Protein AF-0000000080283322 (afdb_homodimer)

pLDDT: mean 74.07, std 16.89, range [21.19, 95.5]

Radius of gyration: 26.47 Å; Cα contacts (8 Å, |Δi|>4): 533; chains: 2; bounding box: 83×106×60 Å

Sequence (438 aa):
MKSFSSRPAGYTIGELSAIVGMSPRNIRAHQTRGLLPPPVRHGRSAYYGPVHLRRLERITTLQEQGFNLASIAAMLGTATADPGTARTSAALAEIARVQPPVFCALERHGLLGRDDSGAAAIARPPVAQAVAELAGAGIPPVDVLRFLGQLMDRMAPVADAVVGAAAERLTVADSPSGGASPDLGSSLADFLVSAFRTAVENAVELTFPGRGPGKRRSRMKSFSSRPAGYTIGELSAIVGMSPRNIRAHQTRGLLPPPVRHGRSAYYGPVHLRRLERITTLQEQGFNLASIAAMLGTATADPGTARTSAALAEIARVQPPVFCALERHGLLGRDDSGAAAIARPPVAQAVAELAGAGIPPVDVLRFLGQLMDRMAPVADAVVGAAAERLTVADSPSGGASPDLGSSLADFLVSAFRTAVENAVELTFPGRGPGKRRSR

Solvent-accessible surface area (backbone atoms only — not comparable to full-atom values): 23736 Å² total; per-residue (Å²): 129,80,76,74,74,74,70,71,90,54,30,42,58,68,56,45,18,66,71,72,71,43,53,56,66,55,54,50,48,34,34,74,70,26,51,32,46,83,57,51,69,57,88,94,44,55,30,31,42,53,23,51,53,48,45,50,48,50,52,49,53,41,42,71,72,64,46,50,71,69,55,44,37,68,73,69,36,64,35,50,71,43,69,40,55,53,48,44,31,52,25,45,54,47,33,55,72,77,35,50,70,43,42,50,42,33,47,75,68,60,37,54,33,62,40,37,66,63,44,60,26,61,53,41,62,63,44,42,50,22,48,26,48,38,33,72,72,69,42,58,43,52,59,51,51,51,46,49,26,54,48,46,66,58,36,35,61,53,25,41,51,52,51,51,53,47,47,58,60,49,57,67,64,55,65,88,78,83,72,79,52,75,60,49,54,55,32,48,42,47,34,56,41,33,52,45,40,49,31,29,49,55,35,36,48,69,74,49,61,57,81,58,86,74,76,78,72,81,123,129,81,75,74,75,75,70,70,91,53,30,43,58,70,54,45,18,66,72,73,70,43,54,57,66,55,54,50,48,34,33,76,71,27,51,31,49,83,58,51,67,58,87,94,42,55,30,30,42,55,22,53,50,46,45,52,47,50,51,48,52,41,42,72,71,64,48,50,71,69,55,45,38,68,71,69,36,64,35,50,71,42,70,42,55,53,50,44,31,53,25,46,52,46,32,54,72,77,35,50,69,43,43,49,42,32,47,75,68,60,37,54,33,61,41,39,63,64,43,60,25,61,53,42,63,64,44,43,51,22,49,26,46,39,32,72,71,68,42,58,41,52,60,51,52,49,48,47,24,55,47,46,66,59,36,35,61,53,26,42,51,51,50,51,54,47,46,57,60,50,55,66,63,53,66,88,80,84,72,78,52,76,61,48,52,55,32,49,41,47,33,55,42,32,51,44,41,48,29,28,50,55,37,37,48,70,74,49,61,57,82,58,85,74,75,77,70,82,123

Organism: Amycolatopsis orientalis (NCBI:txid31958)

Structure (mmCIF, N/CA/C/O backbone):
data_AF-0000000080283322-model_v1
#
loop_
_entity.id
_entity.type
_entity.pdbx_description
1 polymer 'MerR family transcriptional regulator'
#
loop_
_atom_site.group_PDB
_atom_site.id
_atom_site.type_symbol
_atom_site.label_atom_id
_atom_site.label_alt_id
_atom_site.label_comp_id
_atom_site.label_asym_id
_atom_site.label_entity_id
_atom_site.label_seq_id
_atom_site.pdbx_PDB_ins_code
_atom_site.Cartn_x
_atom_site.Cartn_y
_atom_site.Cartn_z
_atom_site.occupancy
_atom_site.B_iso_or_equiv
_atom_site.auth_seq_id
_atom_site.auth_comp_id
_atom_site.auth_asym_id
_atom_site.auth_atom_id
_atom_site.pdbx_PDB_model_num
ATOM 1 N N . MET A 1 1 ? -6.457 47.219 37.938 1 32.28 1 MET A N 1
ATOM 2 C CA . MET A 1 1 ? -6.203 46.594 36.656 1 32.28 1 MET A CA 1
ATOM 3 C C . MET A 1 1 ? -6.32 45.094 36.75 1 32.28 1 MET A C 1
ATOM 5 O O . MET A 1 1 ? -5.562 44.438 37.469 1 32.28 1 MET A O 1
ATOM 9 N N . LYS A 1 2 ? -7.473 44.594 36.812 1 38.34 2 LYS A N 1
ATOM 10 C CA . LYS A 1 2 ? -7.742 43.188 36.969 1 38.34 2 LYS A CA 1
ATOM 11 C C . LYS A 1 2 ? -6.988 42.375 35.938 1 38.34 2 LYS A C 1
ATOM 13 O O . LYS A 1 2 ? -7.047 42.656 34.75 1 38.34 2 LYS A O 1
ATOM 18 N N . SER A 1 3 ? -5.793 41.906 36.25 1 37.19 3 SER A N 1
ATOM 19 C CA . SER A 1 3 ? -5.02 41.031 35.375 1 37.19 3 SER A CA 1
ATOM 20 C C . SER A 1 3 ? -5.902 39.969 34.75 1 37.19 3 SER A C 1
ATOM 22 O O . SER A 1 3 ? -6.492 39.156 35.469 1 37.19 3 SER A O 1
ATOM 24 N N . PHE A 1 4 ? -6.816 40.312 33.812 1 38.16 4 PHE A N 1
ATOM 25 C CA . PHE A 1 4 ? -7.527 39.312 33.031 1 38.16 4 PHE A CA 1
ATOM 26 C C . PHE A 1 4 ? -6.621 38.125 32.75 1 38.16 4 PHE A C 1
ATOM 28 O O . PHE A 1 4 ? -5.695 38.219 31.938 1 38.16 4 PHE A O 1
ATOM 35 N N . SER A 1 5 ? -6.105 37.375 33.719 1 41.97 5 SER A N 1
ATOM 36 C CA . SER A 1 5 ? -5.332 36.156 33.469 1 41.97 5 SER A CA 1
ATOM 37 C C . SER A 1 5 ? -5.859 35.406 32.281 1 41.97 5 SER A C 1
ATOM 39 O O . SER A 1 5 ? -7.031 35 32.25 1 41.97 5 SER A O 1
ATOM 41 N N . SER A 1 6 ? -5.676 35.75 31.031 1 47.97 6 SER A N 1
ATOM 42 C CA . SER A 1 6 ? -6.043 35.188 29.734 1 47.97 6 SER A CA 1
ATOM 43 C C . SER A 1 6 ? -5.926 33.656 29.75 1 47.97 6 SER A C 1
ATOM 45 O O . SER A 1 6 ? -4.824 33.125 29.844 1 47.97 6 SER A O 1
ATOM 47 N N . ARG A 1 7 ? -6.758 32.969 30.375 1 52.88 7 ARG A N 1
ATOM 48 C CA . ARG A 1 7 ? -6.855 31.5 30.297 1 52.88 7 ARG A CA 1
ATOM 49 C C . ARG A 1 7 ? -6.547 31 28.891 1 52.88 7 ARG A C 1
ATOM 51 O O . ARG A 1 7 ? -7.125 31.484 27.906 1 52.88 7 ARG A O 1
ATOM 58 N N . PRO A 1 8 ? -5.391 30.422 28.812 1 56.25 8 PRO A N 1
ATOM 59 C CA . PRO A 1 8 ? -5.105 29.906 27.469 1 56.25 8 PRO A CA 1
ATOM 60 C C . PRO A 1 8 ? -6.266 29.109 26.891 1 56.25 8 PRO A C 1
ATOM 62 O O . PRO A 1 8 ? -7.113 28.594 27.641 1 56.25 8 PRO A O 1
ATOM 65 N N . ALA A 1 9 ? -6.535 29.203 25.672 1 63.22 9 ALA A N 1
ATOM 66 C CA . ALA A 1 9 ? -7.547 28.453 24.922 1 63.22 9 ALA A CA 1
ATOM 67 C C . ALA A 1 9 ? -7.348 26.953 25.062 1 63.22 9 ALA A C 1
ATOM 69 O O . ALA A 1 9 ? -6.223 26.453 24.984 1 63.22 9 ALA A O 1
ATOM 70 N N . GLY A 1 10 ? -8.289 26.266 25.922 1 73.5 10 GLY A N 1
ATOM 71 C CA . GLY A 1 10 ? -8.281 24.812 26.141 1 73.5 10 GLY A CA 1
ATOM 72 C C . GLY A 1 10 ? -9.148 24.375 27.297 1 73.5 10 GLY A C 1
ATOM 73 O O . GLY A 1 10 ? -9.93 25.172 27.828 1 73.5 10 GLY A O 1
ATOM 74 N N . TYR A 1 11 ? -9.188 23.078 27.562 1 82.38 11 TYR A N 1
ATOM 75 C CA . TYR A 1 11 ? -9.961 22.438 28.625 1 82.38 11 TYR A CA 1
ATOM 76 C C . TYR A 1 11 ? -9.047 21.953 29.75 1 82.38 11 TYR A C 1
ATOM 78 O O . TYR A 1 11 ? -7.957 21.438 29.5 1 82.38 11 TYR A O 1
ATOM 86 N N . THR A 1 12 ? -9.414 22.344 31.031 1 87.06 12 THR A N 1
ATOM 87 C CA . THR A 1 12 ? -8.781 21.625 32.125 1 87.06 12 THR A CA 1
ATOM 88 C C . THR A 1 12 ? -9.18 20.156 32.125 1 87.06 12 THR A C 1
ATOM 90 O O . THR A 1 12 ? -10.141 19.781 31.438 1 87.06 12 THR A O 1
ATOM 93 N N . ILE A 1 13 ? -8.43 19.359 32.875 1 89.62 13 ILE A N 1
ATOM 94 C CA . ILE A 1 13 ? -8.719 17.938 32.906 1 89.62 13 ILE A CA 1
ATOM 95 C C . ILE A 1 13 ? -10.133 17.703 33.438 1 89.62 13 ILE A C 1
ATOM 97 O O . ILE A 1 13 ? -10.82 16.781 33 1 89.62 13 ILE A O 1
ATOM 101 N N . GLY A 1 14 ? -10.562 18.484 34.438 1 89.69 14 GLY A N 1
ATOM 102 C CA . GLY A 1 14 ? -11.914 18.375 34.969 1 89.69 14 GLY A CA 1
ATOM 103 C C . GLY A 1 14 ? -12.984 18.703 33.938 1 89.69 14 GLY A C 1
ATOM 104 O O . GLY A 1 14 ? -13.992 18 33.844 1 89.69 14 GLY A O 1
ATOM 105 N N . GLU A 1 15 ? -12.781 19.766 33.219 1 88.25 15 GLU A N 1
ATOM 106 C CA . GLU A 1 15 ? -13.711 20.172 32.156 1 88.25 15 GLU A CA 1
ATOM 107 C C . GLU A 1 15 ? -13.797 19.094 31.062 1 88.25 15 GLU A C 1
ATOM 109 O O . GLU A 1 15 ? -14.891 18.766 30.609 1 88.25 15 GLU A O 1
ATOM 114 N N . LEU A 1 16 ? -12.656 18.688 30.688 1 88.38 16 LEU A N 1
ATOM 115 C CA . LEU A 1 16 ? -12.578 17.641 29.672 1 88.38 16 LEU A CA 1
ATOM 116 C C . LEU A 1 16 ? -13.32 16.391 30.109 1 88.38 16 LEU A C 1
ATOM 118 O O . LEU A 1 16 ? -14.055 15.781 29.328 1 88.38 16 LEU A O 1
ATOM 122 N N . SER A 1 17 ? -13.164 16.047 31.312 1 92.12 17 SER A N 1
ATOM 123 C CA . SER A 1 17 ? -13.844 14.906 31.906 1 92.12 17 SER A CA 1
ATOM 124 C C . SER A 1 17 ? -15.359 15.055 31.828 1 92.12 17 SER A C 1
ATOM 126 O O . SER A 1 17 ? -16.062 14.117 31.453 1 92.12 17 SER A O 1
ATOM 128 N N . ALA A 1 18 ? -15.805 16.141 32.094 1 89.56 18 ALA A N 1
ATOM 129 C CA . ALA A 1 18 ? -17.25 16.406 32.125 1 89.56 18 ALA A CA 1
ATOM 130 C C . ALA A 1 18 ? -17.828 16.344 30.719 1 89.56 18 ALA A C 1
ATOM 132 O O . ALA A 1 18 ? -18.938 15.836 30.516 1 89.56 18 ALA A O 1
ATOM 133 N N . ILE A 1 19 ? -17.047 16.797 29.812 1 85.19 19 ILE A N 1
ATOM 134 C CA . ILE A 1 19 ? -17.531 16.875 28.438 1 85.19 19 ILE A CA 1
ATOM 135 C C . ILE A 1 19 ? -17.578 15.477 27.828 1 85.19 19 ILE A C 1
ATOM 137 O O . ILE A 1 19 ? -18.562 15.109 27.188 1 85.19 19 ILE A O 1
ATOM 141 N N . VAL A 1 20 ? -16.531 14.727 28.016 1 85.69 20 VAL A N 1
ATOM 142 C CA . VAL A 1 20 ? -16.391 13.445 27.344 1 85.69 20 VAL A CA 1
ATOM 143 C C . VAL A 1 20 ? -17.094 12.352 28.141 1 85.69 20 VAL A C 1
ATOM 145 O O . VAL A 1 20 ? -17.484 11.32 27.594 1 85.69 20 VAL A O 1
ATOM 148 N N . GLY A 1 21 ? -17.281 12.555 29.391 1 87.06 21 GLY A N 1
ATOM 149 C CA . GLY A 1 21 ? -17.906 11.555 30.234 1 87.06 21 GLY A CA 1
ATOM 150 C C . GLY A 1 21 ? -16.938 10.484 30.703 1 87.06 21 GLY A C 1
ATOM 151 O O . GLY A 1 21 ? -17.312 9.32 30.859 1 87.06 21 GLY A O 1
ATOM 152 N N . MET A 1 22 ? -15.688 10.844 30.75 1 87.25 22 MET A N 1
ATOM 153 C CA . MET A 1 22 ? -14.641 9.961 31.234 1 87.25 22 MET A CA 1
ATOM 154 C C . MET A 1 22 ? -13.984 10.531 32.5 1 87.25 22 MET A C 1
ATOM 156 O O . MET A 1 22 ? -13.867 11.75 32.625 1 87.25 22 MET A O 1
ATOM 160 N N . SER A 1 23 ? -13.57 9.609 33.375 1 90.75 23 SER A N 1
ATOM 161 C CA . SER A 1 23 ? -12.891 10.086 34.562 1 90.75 23 SER A CA 1
ATOM 162 C C . SER A 1 23 ? -11.523 10.688 34.219 1 90.75 23 SER A C 1
ATOM 164 O O . SER A 1 23 ? -10.883 10.273 33.25 1 90.75 23 SER A O 1
ATOM 166 N N . PRO A 1 24 ? -11.117 11.695 35.031 1 91.69 24 PRO A N 1
ATOM 167 C CA . PRO A 1 24 ? -9.766 12.219 34.844 1 91.69 24 PRO A CA 1
ATOM 168 C C . PRO A 1 24 ? -8.703 11.117 34.844 1 91.69 24 PRO A C 1
ATOM 170 O O . PRO A 1 24 ? -7.73 11.188 34.094 1 91.69 24 PRO A O 1
ATOM 173 N N . ARG A 1 25 ? -8.914 10.195 35.688 1 90.56 25 ARG A N 1
ATOM 174 C CA . ARG A 1 25 ? -7.988 9.07 35.719 1 90.56 25 ARG A CA 1
ATOM 175 C C . ARG A 1 25 ? -7.934 8.328 34.406 1 90.56 25 ARG A C 1
ATOM 177 O O . ARG A 1 25 ? -6.855 7.973 33.938 1 90.56 25 ARG A O 1
ATOM 184 N N . ASN A 1 26 ? -9.031 8.109 33.781 1 89.62 26 ASN A N 1
ATOM 185 C CA . ASN A 1 26 ? -9.094 7.418 32.5 1 89.62 26 ASN A CA 1
ATOM 186 C C . ASN A 1 26 ? -8.445 8.234 31.391 1 89.62 26 ASN A C 1
ATOM 188 O O . ASN A 1 26 ? -7.762 7.68 30.531 1 89.62 26 ASN A O 1
ATOM 192 N N . ILE A 1 27 ? -8.672 9.523 31.453 1 89.94 27 ILE A N 1
ATOM 193 C CA . ILE A 1 27 ? -8.062 10.414 30.469 1 89.94 27 ILE A CA 1
ATOM 194 C C . ILE A 1 27 ? -6.547 10.344 30.578 1 89.94 27 ILE A C 1
ATOM 196 O O . ILE A 1 27 ? -5.848 10.242 29.578 1 89.94 27 ILE A O 1
ATOM 200 N N . ARG A 1 28 ? -6.035 10.344 31.844 1 87.19 28 ARG A N 1
ATOM 201 C CA . ARG A 1 28 ? -4.598 10.242 32.062 1 87.19 28 ARG A CA 1
ATOM 202 C C . ARG A 1 28 ? -4.066 8.883 31.641 1 87.19 28 ARG A C 1
ATOM 204 O O . ARG A 1 28 ? -2.945 8.781 31.141 1 87.19 28 ARG A O 1
ATOM 211 N N . ALA A 1 29 ? -4.895 7.934 31.797 1 86.81 29 ALA A N 1
ATOM 212 C CA . ALA A 1 29 ? -4.492 6.602 31.359 1 86.81 29 ALA A CA 1
ATOM 213 C C . ALA A 1 29 ? -4.309 6.547 29.859 1 86.81 29 ALA A C 1
ATOM 215 O O . ALA A 1 29 ? -3.379 5.906 29.359 1 86.81 29 ALA A O 1
ATOM 216 N N . HIS A 1 30 ? -5.176 7.234 29.172 1 86.19 30 HIS A N 1
ATOM 217 C CA . HIS A 1 30 ? -5.066 7.277 27.719 1 86.19 30 HIS A CA 1
ATOM 218 C C . HIS A 1 30 ? -3.809 8.023 27.281 1 86.19 30 HIS A C 1
ATOM 220 O O . HIS A 1 30 ? -3.205 7.684 26.266 1 86.19 30 HIS A O 1
ATOM 226 N N . GLN A 1 31 ? -3.471 9.008 28.094 1 80.12 31 GLN A N 1
ATOM 227 C CA . GLN A 1 31 ? -2.229 9.727 27.844 1 80.12 31 GLN A CA 1
ATOM 228 C C . GLN A 1 31 ? -1.017 8.82 28.031 1 80.12 31 GLN A C 1
ATOM 230 O O . GLN A 1 31 ? -0.112 8.805 27.188 1 80.12 31 GLN A O 1
ATOM 235 N N . THR A 1 32 ? -1.083 8.133 29.094 1 80.12 32 THR A N 1
ATOM 236 C CA . THR A 1 32 ? 0.016 7.227 29.422 1 80.12 32 THR A CA 1
ATOM 237 C C . THR A 1 32 ? 0.157 6.145 28.359 1 80.12 32 THR A C 1
ATOM 239 O O . THR A 1 32 ? 1.271 5.738 28.016 1 80.12 32 THR A O 1
ATOM 242 N N . ARG A 1 33 ? -0.909 5.832 27.766 1 74.81 33 ARG A N 1
ATOM 243 C CA . ARG A 1 33 ? -0.919 4.773 26.766 1 74.81 33 ARG A CA 1
ATOM 244 C C . ARG A 1 33 ? -0.554 5.32 25.375 1 74.81 33 ARG A C 1
ATOM 246 O O . ARG A 1 33 ? -0.461 4.566 24.406 1 74.81 33 ARG A O 1
ATOM 253 N N . GLY A 1 34 ? -0.453 6.629 25.344 1 73.88 34 GLY A N 1
ATOM 254 C CA . GLY A 1 34 ? -0.053 7.266 24.094 1 73.88 34 GLY A CA 1
ATOM 255 C C . GLY A 1 34 ? -1.216 7.531 23.156 1 73.88 34 GLY A C 1
ATOM 256 O O . GLY A 1 34 ? -1.016 7.91 22 1 73.88 34 GLY A O 1
ATOM 257 N N . LEU A 1 35 ? -2.342 7.297 23.609 1 75.5 35 LEU A N 1
ATOM 258 C CA . LEU A 1 35 ? -3.521 7.492 22.766 1 75.5 35 LEU A CA 1
ATOM 259 C C . LEU A 1 35 ? -3.945 8.953 22.75 1 75.5 35 LEU A C 1
ATOM 261 O O . LEU A 1 35 ? -4.676 9.391 21.859 1 75.5 35 LEU A O 1
ATOM 265 N N . LEU A 1 36 ? -3.512 9.672 23.844 1 77.75 36 LEU A N 1
ATOM 266 C CA . LEU A 1 36 ? -3.781 11.094 23.984 1 77.75 36 LEU A CA 1
ATOM 267 C C . LEU A 1 36 ? -2.484 11.883 24.125 1 77.75 36 LEU A C 1
ATOM 269 O O . LEU A 1 36 ? -1.64 11.539 24.969 1 77.75 36 LEU A O 1
ATOM 273 N N . PRO A 1 37 ? -2.283 12.844 23.297 1 74.31 37 PRO A N 1
ATOM 274 C CA . PRO A 1 37 ? -1.067 13.641 23.438 1 74.31 37 PRO A CA 1
ATOM 275 C C . PRO A 1 37 ? -1.031 14.414 24.766 1 74.31 37 PRO A C 1
ATOM 277 O O . PRO A 1 37 ? -2.076 14.641 25.375 1 74.31 37 PRO A O 1
ATOM 280 N N . PRO A 1 38 ? 0.215 14.781 25.062 1 74.31 38 PRO A N 1
ATOM 281 C CA . PRO A 1 38 ? 0.314 15.562 26.297 1 74.31 38 PRO A CA 1
ATOM 282 C C . PRO A 1 38 ? -0.35 16.938 26.188 1 74.31 38 PRO A C 1
ATOM 284 O O . PRO A 1 38 ? -0.408 17.5 25.094 1 74.31 38 PRO A O 1
ATOM 287 N N . PRO A 1 39 ? -0.963 17.359 27.312 1 74.12 39 PRO A N 1
ATOM 288 C CA . PRO A 1 39 ? -1.554 18.703 27.328 1 74.12 39 PRO A CA 1
ATOM 289 C C . PRO A 1 39 ? -0.504 19.812 27.266 1 74.12 39 PRO A C 1
ATOM 291 O O . PRO A 1 39 ? 0.692 19.547 27.406 1 74.12 39 PRO A O 1
ATOM 294 N N . VAL A 1 40 ? -0.952 20.984 26.859 1 68.06 40 VAL A N 1
ATOM 295 C CA . VAL A 1 40 ? -0.105 22.172 26.938 1 68.06 40 VAL A CA 1
ATOM 296 C C . VAL A 1 40 ? -0.114 22.719 28.359 1 68.06 40 VAL A C 1
ATOM 298 O O . VAL A 1 40 ? -1.179 22.891 28.969 1 68.06 40 VAL A O 1
ATOM 301 N N . ARG A 1 41 ? 1.071 22.812 28.781 1 69.88 41 ARG A N 1
ATOM 302 C CA . ARG A 1 41 ? 1.15 23.266 30.172 1 69.88 41 ARG A CA 1
ATOM 303 C C . ARG A 1 41 ? 1.339 24.781 30.234 1 69.88 41 ARG A C 1
ATOM 305 O O . ARG A 1 41 ? 2.072 25.359 29.422 1 69.88 41 ARG A O 1
ATOM 312 N N . HIS A 1 42 ? 0.504 25.438 30.938 1 67.44 42 HIS A N 1
ATOM 313 C CA . HIS A 1 42 ? 0.668 26.828 31.312 1 67.44 42 HIS A CA 1
ATOM 314 C C . HIS A 1 42 ? 0.841 26.984 32.812 1 67.44 42 HIS A C 1
ATOM 316 O O . HIS A 1 42 ? -0.125 26.859 33.594 1 67.44 42 HIS A O 1
ATOM 322 N N . GLY A 1 43 ? 2.031 27.312 33.125 1 70.25 43 GLY A N 1
ATOM 323 C CA . GLY A 1 43 ? 2.328 27.297 34.562 1 70.25 43 GLY A CA 1
ATOM 324 C C . GLY A 1 43 ? 2.188 25.922 35.188 1 70.25 43 GLY A C 1
ATOM 325 O O . GLY A 1 43 ? 2.816 24.953 34.75 1 70.25 43 GLY A O 1
ATOM 326 N N . ARG A 1 44 ? 1.382 25.781 36.219 1 76.69 44 ARG A N 1
ATOM 327 C CA . ARG A 1 44 ? 1.189 24.516 36.938 1 76.69 44 ARG A CA 1
ATOM 328 C C . ARG A 1 44 ? -0.036 23.781 36.406 1 76.69 44 ARG A C 1
ATOM 330 O O . ARG A 1 44 ? -0.347 22.688 36.844 1 76.69 44 ARG A O 1
ATOM 337 N N . SER A 1 45 ? -0.675 24.391 35.5 1 79.06 45 SER A N 1
ATOM 338 C CA . SER A 1 45 ? -1.929 23.812 35 1 79.06 45 SER A CA 1
ATOM 339 C C . SER A 1 45 ? -1.777 23.25 33.594 1 79.06 45 SER A C 1
ATOM 341 O O . SER A 1 45 ? -1.081 23.828 32.75 1 79.06 45 SER A O 1
ATOM 343 N N . ALA A 1 46 ? -2.312 22.094 33.406 1 82.94 46 ALA A N 1
ATOM 344 C CA . ALA A 1 46 ? -2.342 21.453 32.094 1 82.94 46 ALA A CA 1
ATOM 345 C C . ALA A 1 46 ? -3.639 21.781 31.344 1 82.94 46 ALA A C 1
ATOM 347 O O . ALA A 1 46 ? -4.723 21.734 31.938 1 82.94 46 ALA A O 1
ATOM 348 N N . TYR A 1 47 ? -3.518 22.234 30.094 1 81.25 47 TYR A N 1
ATOM 349 C CA . TYR A 1 47 ? -4.68 22.547 29.266 1 81.25 47 TYR A CA 1
ATOM 350 C C . TYR A 1 47 ? -4.746 21.625 28.062 1 81.25 47 TYR A C 1
ATOM 352 O O 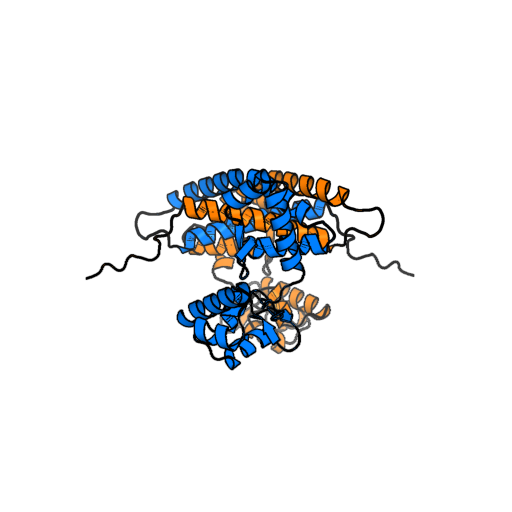. TYR A 1 47 ? -3.736 21.391 27.391 1 81.25 47 TYR A O 1
ATOM 360 N N . TYR A 1 48 ? -5.969 21.094 27.969 1 81.44 48 TYR A N 1
ATOM 361 C CA . TYR A 1 48 ? -6.27 20.219 26.844 1 81.44 48 TYR A CA 1
ATOM 362 C C . TYR A 1 48 ? -7 20.984 25.734 1 81.44 48 TYR A C 1
ATOM 364 O O . TYR A 1 48 ? -7.887 21.781 26.016 1 81.44 48 TYR A O 1
ATOM 372 N N . GLY A 1 49 ? -6.527 20.766 24.562 1 72.25 49 GLY A N 1
ATOM 373 C CA . GLY A 1 49 ? -7.121 21.469 23.438 1 72.25 49 GLY A CA 1
ATOM 374 C C . GLY A 1 49 ? -8.203 20.656 22.734 1 72.25 49 GLY A C 1
ATOM 375 O O . GLY A 1 49 ? -8.562 19.562 23.188 1 72.25 49 GLY A O 1
ATOM 376 N N . PRO A 1 50 ? -8.766 21.25 21.734 1 67.44 50 PRO A N 1
ATOM 377 C CA . PRO A 1 50 ? -9.812 20.578 20.969 1 67.44 50 PRO A CA 1
ATOM 378 C C . PRO A 1 50 ? -9.352 19.25 20.391 1 67.44 50 PRO A C 1
ATOM 380 O O . PRO A 1 50 ? -10.164 18.344 20.203 1 67.44 50 PRO A O 1
ATOM 383 N N . VAL A 1 51 ? -8.102 19.234 20.328 1 69 51 VAL A N 1
ATOM 384 C CA . VAL A 1 51 ? -7.539 18 19.781 1 69 51 VAL A CA 1
ATOM 385 C C . VAL A 1 51 ? -7.734 16.859 20.781 1 69 51 VAL A C 1
ATOM 387 O O . VAL A 1 51 ? -8.023 15.719 20.375 1 69 51 VAL A O 1
ATOM 390 N N . HIS A 1 52 ? -7.465 17.188 21.984 1 77.69 52 HIS A N 1
ATOM 391 C CA . HIS A 1 52 ? -7.656 16.203 23.031 1 77.69 52 HIS A CA 1
ATOM 392 C C . HIS A 1 52 ? -9.117 15.758 23.109 1 77.69 52 HIS A C 1
ATOM 394 O O . HIS A 1 52 ? -9.406 14.57 23.219 1 77.69 52 HIS A O 1
ATOM 400 N N . LEU A 1 53 ? -9.977 16.703 22.984 1 77.62 53 LEU A N 1
ATOM 401 C CA . LEU A 1 53 ? -11.406 16.422 23.062 1 77.62 53 LEU A CA 1
ATOM 402 C C . LEU A 1 53 ? -11.844 15.5 21.922 1 77.62 53 LEU A C 1
ATOM 404 O O . LEU A 1 53 ? -12.508 14.492 22.156 1 77.62 53 LEU A O 1
ATOM 408 N N . ARG A 1 54 ? -11.5 15.852 20.797 1 72.5 54 ARG A N 1
ATOM 409 C CA . ARG A 1 54 ? -11.898 15.062 19.641 1 72.5 54 ARG A CA 1
ATOM 410 C C . ARG A 1 54 ? -11.359 13.641 19.734 1 72.5 54 ARG A C 1
ATOM 412 O O . ARG A 1 54 ? -12.07 12.68 19.406 1 72.5 54 ARG A O 1
ATOM 419 N N . ARG A 1 55 ? -10.102 13.57 20.109 1 77.31 55 ARG A N 1
ATOM 420 C CA . ARG A 1 55 ? -9.477 12.258 20.25 1 77.31 55 ARG A CA 1
ATOM 421 C C . ARG A 1 55 ? -10.227 11.398 21.266 1 77.31 55 ARG A C 1
ATOM 423 O O . ARG A 1 55 ? -10.461 10.211 21.031 1 77.31 55 ARG A O 1
ATOM 430 N N . LEU A 1 56 ? -10.523 11.977 22.328 1 82.94 56 LEU A N 1
ATOM 431 C CA . LEU A 1 56 ? -11.227 11.25 23.375 1 82.94 56 LEU A CA 1
ATOM 432 C C . LEU A 1 56 ? -12.617 10.836 22.906 1 82.94 56 LEU A C 1
ATOM 434 O O . LEU A 1 56 ? -13.094 9.742 23.234 1 82.94 56 LEU A O 1
ATOM 438 N N . GLU A 1 57 ? -13.227 11.672 22.141 1 78.69 57 GLU A N 1
ATOM 439 C CA . GLU A 1 57 ? -14.539 11.336 21.594 1 78.69 57 GLU A CA 1
ATOM 440 C C . GLU A 1 57 ? -14.461 10.133 20.656 1 78.69 57 GLU A C 1
ATOM 442 O O . GLU A 1 57 ? -15.328 9.25 20.703 1 78.69 57 GLU A O 1
ATOM 447 N N . ARG A 1 58 ? -13.484 10.148 19.891 1 76.81 58 ARG A N 1
ATOM 448 C CA . ARG A 1 58 ? -13.289 9.031 18.984 1 76.81 58 ARG A CA 1
ATOM 449 C C . ARG A 1 58 ? -13.023 7.738 19.75 1 76.81 58 ARG A C 1
ATOM 451 O O . ARG A 1 58 ? -13.562 6.684 19.406 1 76.81 58 ARG A O 1
ATOM 458 N N . ILE A 1 59 ? -12.188 7.859 20.703 1 78.88 59 ILE A N 1
ATOM 459 C CA . ILE A 1 59 ? -11.883 6.703 21.531 1 78.88 59 ILE A CA 1
ATOM 460 C C . ILE A 1 59 ? -13.164 6.176 22.172 1 78.88 59 ILE A C 1
ATOM 462 O O . ILE A 1 59 ? -13.422 4.969 22.156 1 78.88 59 ILE A O 1
ATOM 466 N N . THR A 1 60 ? -13.93 7.102 22.625 1 80 60 THR A N 1
ATOM 467 C CA . THR A 1 60 ? -15.188 6.738 23.266 1 80 60 THR A CA 1
ATOM 468 C C . THR A 1 60 ? -16.125 6.051 22.281 1 80 60 THR A C 1
ATOM 470 O O . THR A 1 60 ? -16.75 5.039 22.609 1 80 60 THR A O 1
ATOM 473 N N . THR A 1 61 ? -16.219 6.613 21.141 1 72.75 61 THR A N 1
ATOM 474 C CA . THR A 1 61 ? -17.094 6.047 20.109 1 72.75 61 THR A CA 1
ATOM 475 C C . THR A 1 61 ? -16.672 4.621 19.781 1 72.75 61 THR A C 1
ATOM 477 O O . THR A 1 61 ? -17.516 3.729 19.656 1 72.75 61 THR A O 1
ATOM 480 N N . LEU A 1 62 ? -15.438 4.422 19.609 1 72 62 LEU A N 1
ATOM 481 C CA . LEU A 1 62 ? -14.898 3.109 19.266 1 72 62 LEU A CA 1
ATOM 482 C C . LEU A 1 62 ? -15.102 2.125 20.406 1 72 62 LEU A C 1
ATOM 484 O O . LEU A 1 62 ? -15.43 0.958 20.188 1 72 62 LEU A O 1
ATOM 488 N N . GLN A 1 63 ? -14.93 2.652 21.609 1 76 63 GLN A N 1
ATOM 489 C CA . GLN A 1 63 ? -15.195 1.818 22.781 1 76 63 GLN A CA 1
ATOM 490 C C . GLN A 1 63 ? -16.672 1.409 22.828 1 76 63 GLN A C 1
ATOM 492 O O . GLN A 1 63 ? -16.984 0.26 23.141 1 76 63 GLN A O 1
ATOM 497 N N . GLU A 1 64 ? -17.406 2.33 22.484 1 72.81 64 GLU A N 1
ATOM 498 C CA . GLU A 1 64 ? -18.828 2.053 22.453 1 72.81 64 GLU A CA 1
ATOM 499 C C . GLU A 1 64 ? -19.172 1.02 21.391 1 72.81 64 GLU A C 1
ATOM 501 O O . GLU A 1 64 ? -20.156 0.277 21.516 1 72.81 64 GLU A O 1
ATOM 506 N N . GLN A 1 65 ? -18.391 1.003 20.422 1 63.75 65 GLN A N 1
ATOM 507 C CA . GLN A 1 65 ? -18.594 0.051 19.328 1 63.75 65 GLN A CA 1
ATOM 508 C C . GLN A 1 65 ? -18 -1.309 19.672 1 63.75 65 GLN A C 1
ATOM 510 O O . GLN A 1 65 ? -18.141 -2.268 18.906 1 63.75 65 GLN A O 1
ATOM 515 N N . GLY A 1 66 ? -17.234 -1.315 20.766 1 68.62 66 GLY A N 1
ATOM 516 C CA . GLY A 1 66 ? -16.766 -2.598 21.266 1 68.62 66 GLY A CA 1
ATOM 517 C C . GLY A 1 66 ? -15.281 -2.809 21.031 1 68.62 66 GLY A C 1
ATOM 518 O O . GLY A 1 66 ? -14.75 -3.889 21.312 1 68.62 66 GLY A O 1
ATOM 519 N N . PHE A 1 67 ? -14.656 -1.883 20.547 1 66.75 67 PHE A N 1
ATOM 520 C CA . PHE A 1 67 ? -13.219 -2.031 20.312 1 66.75 67 PHE A CA 1
ATOM 521 C C . PHE A 1 67 ? -12.445 -1.911 21.625 1 66.75 67 PHE A C 1
ATOM 523 O O . PHE A 1 67 ? -12.797 -1.098 22.484 1 66.75 67 PHE A O 1
ATOM 530 N N . ASN A 1 68 ? -11.477 -2.811 21.828 1 69 68 ASN A N 1
ATOM 531 C CA . ASN A 1 68 ? -10.586 -2.66 22.984 1 69 68 ASN A CA 1
ATOM 532 C C . ASN A 1 68 ? -9.484 -1.64 22.703 1 69 68 ASN A C 1
ATOM 534 O O . ASN A 1 68 ? -9.305 -1.211 21.562 1 69 68 ASN A O 1
ATOM 538 N N . LEU A 1 69 ? -8.758 -1.131 23.797 1 71.75 69 LEU A N 1
ATOM 539 C CA . LEU A 1 69 ? -7.797 -0.036 23.719 1 71.75 69 LEU A CA 1
ATOM 540 C C . LEU A 1 69 ? -6.648 -0.395 22.781 1 71.75 69 LEU A C 1
ATOM 542 O O . LEU A 1 69 ? -6.113 0.474 22.078 1 71.75 69 LEU A O 1
ATOM 546 N N . ALA A 1 70 ? -6.367 -1.628 22.75 1 64.25 70 ALA A N 1
ATOM 547 C CA . ALA A 1 70 ? -5.289 -2.068 21.875 1 64.25 70 ALA A CA 1
ATOM 548 C C . ALA A 1 70 ? -5.684 -1.92 20.406 1 64.25 70 ALA A C 1
ATOM 550 O O . ALA A 1 70 ? -4.895 -1.436 19.594 1 64.25 70 ALA A O 1
ATOM 551 N N . SER A 1 71 ? -6.879 -2.256 20.156 1 62.03 71 SER A N 1
ATOM 552 C CA . SER A 1 71 ? -7.41 -2.107 18.797 1 62.03 71 SER A CA 1
ATOM 553 C C . SER A 1 71 ? -7.551 -0.638 18.422 1 62.03 71 SER A C 1
ATOM 555 O O . SER A 1 71 ? -7.254 -0.253 17.281 1 62.03 71 SER A O 1
ATOM 557 N N . ILE A 1 72 ? -8.008 0.105 19.375 1 64.56 72 ILE A N 1
ATOM 558 C CA . ILE A 1 72 ? -8.172 1.534 19.125 1 64.56 72 ILE A CA 1
ATOM 559 C C . ILE A 1 72 ? -6.816 2.176 18.859 1 64.56 72 ILE A C 1
ATOM 561 O O . ILE A 1 72 ? -6.684 2.992 17.938 1 64.56 72 ILE A O 1
ATOM 565 N N . ALA A 1 73 ? -5.824 1.752 19.609 1 63.19 73 ALA A N 1
ATOM 566 C CA . ALA A 1 73 ? -4.473 2.264 19.391 1 63.19 73 ALA A CA 1
ATOM 567 C C . ALA A 1 73 ? -3.973 1.927 18 1 63.19 73 ALA A C 1
ATOM 569 O O . ALA A 1 73 ? -3.33 2.754 17.344 1 63.19 73 ALA A O 1
ATOM 570 N N . ALA A 1 74 ? -4.371 0.79 17.594 1 56.31 74 ALA A N 1
ATOM 571 C CA . ALA A 1 74 ? -3.971 0.345 16.266 1 56.31 74 ALA A CA 1
ATOM 572 C C . ALA A 1 74 ? -4.688 1.143 15.18 1 56.31 74 ALA A C 1
ATOM 574 O O . ALA A 1 74 ? -4.105 1.455 14.141 1 56.31 74 ALA A O 1
ATOM 575 N N . MET A 1 75 ? -5.914 1.43 15.5 1 56 75 MET A N 1
ATOM 576 C CA . MET A 1 75 ? -6.758 2.129 14.531 1 56 75 MET A CA 1
ATOM 577 C C . MET A 1 75 ? -6.398 3.609 14.469 1 56 75 MET A C 1
ATOM 579 O O . MET A 1 75 ? -6.352 4.195 13.383 1 56 75 MET A O 1
ATOM 583 N N . LEU A 1 76 ? -6.273 4.199 15.711 1 59.72 76 LEU A N 1
ATOM 584 C CA . LEU A 1 76 ? -6.117 5.648 15.781 1 59.72 76 LEU A CA 1
ATOM 585 C C . LEU A 1 76 ? -4.641 6.035 15.805 1 59.72 76 LEU A C 1
ATOM 587 O O . LEU A 1 76 ? -4.293 7.188 15.531 1 59.72 76 LEU A O 1
ATOM 591 N N . GLY A 1 77 ? -3.824 5.082 15.867 1 55.75 77 GLY A N 1
ATOM 592 C CA . GLY A 1 77 ? -2.416 5.375 16.078 1 55.75 77 GLY A CA 1
ATOM 593 C C . GLY A 1 77 ? -2.141 6.082 17.391 1 55.75 77 GLY A C 1
ATOM 594 O O . GLY A 1 77 ? -3.072 6.418 18.125 1 55.75 77 GLY A O 1
ATOM 595 N N . THR A 1 78 ? -0.878 6.09 17.859 1 50.72 78 THR A N 1
ATOM 596 C CA . THR A 1 78 ? -0.512 6.844 19.062 1 50.72 78 THR A CA 1
ATOM 597 C C . THR A 1 78 ? -0.596 8.344 18.797 1 50.72 78 THR A C 1
ATOM 599 O O . THR A 1 78 ? -0.343 8.797 17.672 1 50.72 78 THR A O 1
ATOM 602 N N . ALA A 1 79 ? -1.537 9.086 19.609 1 48.94 79 ALA A N 1
ATOM 603 C CA . ALA A 1 79 ? -1.714 10.539 19.547 1 48.94 79 ALA A CA 1
ATOM 604 C C . ALA A 1 79 ? -0.389 11.258 19.766 1 48.94 79 ALA A C 1
ATOM 606 O O . ALA A 1 79 ? -0.348 12.492 19.812 1 48.94 79 ALA A O 1
ATOM 607 N N . THR A 1 80 ? 0.556 10.617 20.109 1 44.16 80 THR A N 1
ATOM 608 C CA . THR A 1 80 ? 1.732 11.438 20.375 1 44.16 80 THR A CA 1
ATOM 609 C C . THR A 1 80 ? 2.045 12.336 19.172 1 44.16 80 THR A C 1
ATOM 611 O O . THR A 1 80 ? 1.79 11.969 18.031 1 44.16 80 THR A O 1
ATOM 614 N N . ALA A 1 81 ? 1.878 13.594 19.375 1 45.25 81 ALA A N 1
ATOM 615 C CA . ALA A 1 81 ? 2.365 14.703 18.547 1 45.25 81 ALA A CA 1
ATOM 616 C C . ALA A 1 81 ? 3.629 14.312 17.797 1 45.25 81 ALA A C 1
ATOM 618 O O . ALA A 1 81 ? 4.719 14.266 18.375 1 45.25 81 ALA A O 1
ATOM 619 N N . ASP A 1 82 ? 3.592 13.18 17.125 1 46.97 82 ASP A N 1
ATOM 620 C CA . ASP A 1 82 ? 4.852 12.906 16.438 1 46.97 82 ASP A CA 1
ATOM 621 C C . ASP A 1 82 ? 5.352 14.141 15.695 1 46.97 82 ASP A C 1
ATOM 623 O O . ASP A 1 82 ? 4.559 14.875 15.094 1 46.97 82 ASP A O 1
ATOM 627 N N . PRO A 1 83 ? 6.371 14.758 16.234 1 52.25 83 PRO A N 1
ATOM 628 C CA . PRO A 1 83 ? 6.961 15.93 15.578 1 52.25 83 PRO A CA 1
ATOM 629 C C . PRO A 1 83 ? 6.695 15.969 14.078 1 52.25 83 PRO A C 1
ATOM 631 O O . PRO A 1 83 ? 6.52 17.047 13.508 1 52.25 83 PRO A O 1
ATOM 634 N N . GLY A 1 84 ? 6.477 14.805 13.594 1 58.75 84 GLY A N 1
ATOM 635 C CA . GLY A 1 84 ? 6.207 14.773 12.164 1 58.75 84 GLY A CA 1
ATOM 636 C C . GLY A 1 84 ? 4.816 15.258 11.805 1 58.75 84 GLY A C 1
ATOM 637 O O . GLY A 1 84 ? 4.645 16.016 10.844 1 58.75 84 GLY A O 1
ATOM 638 N N . THR A 1 85 ? 3.928 14.945 12.711 1 62.28 85 THR A N 1
ATOM 639 C CA . THR A 1 85 ? 2.553 15.367 12.469 1 62.28 85 THR A CA 1
ATOM 640 C C . THR A 1 85 ? 2.406 16.875 12.656 1 62.28 85 THR A C 1
ATOM 642 O O . THR A 1 85 ? 1.706 17.531 11.891 1 62.28 85 THR A O 1
ATOM 645 N N . ALA A 1 86 ? 3.088 17.406 13.672 1 63.84 86 ALA A N 1
ATOM 646 C CA . ALA A 1 86 ? 3.037 18.844 13.906 1 63.84 86 ALA A CA 1
ATOM 647 C C . ALA A 1 86 ? 3.623 19.609 12.719 1 63.84 86 ALA A C 1
ATOM 649 O O . ALA A 1 86 ? 3.086 20.641 12.32 1 63.84 86 ALA A O 1
ATOM 650 N N . ARG A 1 87 ? 4.676 19.109 12.203 1 72.19 87 ARG A N 1
ATOM 651 C CA . ARG A 1 87 ? 5.305 19.766 11.062 1 72.19 87 ARG A CA 1
ATOM 652 C C . ARG A 1 87 ? 4.395 19.719 9.836 1 72.19 87 ARG A C 1
ATOM 654 O O . ARG A 1 87 ? 4.305 20.703 9.094 1 72.19 87 ARG A O 1
ATOM 661 N N . THR A 1 88 ? 3.736 18.625 9.781 1 75.88 88 THR A N 1
ATOM 662 C CA . THR A 1 88 ? 2.84 18.469 8.641 1 75.88 88 THR A CA 1
ATOM 663 C C . THR A 1 88 ? 1.642 19.406 8.766 1 75.88 88 THR A C 1
ATOM 665 O O . THR A 1 88 ? 1.215 20 7.773 1 75.88 88 THR A O 1
ATOM 668 N N . SER A 1 89 ? 1.169 19.547 9.977 1 74.19 89 SER A N 1
ATOM 669 C CA . SER A 1 89 ? 0.036 20.438 10.203 1 74.19 89 SER A CA 1
ATOM 670 C C . SER A 1 89 ? 0.417 21.891 9.938 1 74.19 89 SER A C 1
ATOM 672 O O . SER A 1 89 ? -0.355 22.641 9.336 1 74.19 89 SER A O 1
ATOM 674 N N . ALA A 1 90 ? 1.564 22.25 10.359 1 75.12 90 ALA A N 1
ATOM 675 C CA . ALA A 1 90 ? 2.043 23.609 10.109 1 75.12 90 ALA A CA 1
ATOM 676 C C . ALA A 1 90 ? 2.213 23.875 8.617 1 75.12 90 ALA A C 1
ATOM 678 O O . ALA A 1 90 ? 1.896 24.953 8.133 1 75.12 90 ALA A O 1
ATOM 679 N N . ALA A 1 91 ? 2.654 22.922 7.965 1 82.44 91 ALA A N 1
ATOM 680 C CA . ALA A 1 91 ? 2.85 23.031 6.523 1 82.44 91 ALA A CA 1
ATOM 681 C C . ALA A 1 91 ? 1.515 23.156 5.797 1 82.44 91 ALA A C 1
ATOM 683 O O . ALA A 1 91 ? 1.394 23.922 4.836 1 82.44 91 ALA A O 1
ATOM 684 N N . LEU A 1 92 ? 0.576 22.438 6.285 1 82.06 92 LEU A N 1
ATOM 685 C CA . LEU A 1 92 ? -0.75 22.5 5.68 1 82.06 92 LEU A CA 1
ATOM 686 C C . LEU A 1 92 ? -1.363 23.891 5.875 1 82.06 92 LEU A C 1
ATOM 688 O O . LEU A 1 92 ? -2.002 24.422 4.965 1 82.06 92 LEU A O 1
ATOM 692 N N . ALA A 1 93 ? -1.136 24.406 7.035 1 76.44 93 ALA A N 1
ATOM 693 C CA . ALA A 1 93 ? -1.625 25.75 7.301 1 76.44 93 ALA A CA 1
ATOM 694 C C . ALA A 1 93 ? -0.959 26.766 6.379 1 76.44 93 ALA A C 1
ATOM 696 O O . ALA A 1 93 ? -1.612 27.688 5.887 1 76.44 93 ALA A O 1
ATOM 697 N N . GLU A 1 94 ? 0.246 26.562 6.172 1 81.19 94 GLU A N 1
ATOM 698 C CA . GLU A 1 94 ? 0.986 27.438 5.27 1 81.19 94 GLU A CA 1
ATOM 699 C C . GLU A 1 94 ? 0.464 27.328 3.84 1 81.19 94 GLU A C 1
ATOM 701 O O . GLU A 1 94 ? 0.282 28.344 3.158 1 81.19 94 GLU A O 1
ATOM 706 N N . ILE A 1 95 ? 0.209 26.188 3.389 1 80.31 95 ILE A N 1
ATOM 707 C CA . ILE A 1 95 ? -0.285 25.938 2.037 1 80.31 95 ILE A CA 1
ATOM 708 C C . ILE A 1 95 ? -1.669 26.562 1.876 1 80.31 95 ILE A C 1
ATOM 710 O O . ILE A 1 95 ? -1.982 27.141 0.828 1 80.31 95 ILE A O 1
ATOM 714 N N . ALA A 1 96 ? -2.434 26.438 2.922 1 77.31 96 ALA A N 1
ATOM 715 C CA . ALA A 1 96 ? -3.771 27.016 2.881 1 77.31 96 ALA A CA 1
ATOM 716 C C . ALA A 1 96 ? -3.707 28.531 2.689 1 77.31 96 ALA A C 1
ATOM 718 O O . ALA A 1 96 ? -4.555 29.109 2.008 1 77.31 96 ALA A O 1
ATOM 719 N N . ARG A 1 97 ? -2.645 29.125 3.154 1 77.19 97 ARG A N 1
ATOM 720 C CA . ARG A 1 97 ? -2.5 30.578 3.117 1 77.19 97 ARG A CA 1
ATOM 721 C C . ARG A 1 97 ? -1.842 31.031 1.818 1 77.19 97 ARG A C 1
ATOM 723 O O . ARG A 1 97 ? -2.264 32 1.214 1 77.19 97 ARG A O 1
ATOM 730 N N . VAL A 1 98 ? -0.833 30.312 1.338 1 78.12 98 VAL A N 1
ATOM 731 C CA . VAL A 1 98 ? 0.038 30.859 0.3 1 78.12 98 VAL A CA 1
ATOM 732 C C . VAL A 1 98 ? -0.25 30.156 -1.03 1 78.12 98 VAL A C 1
ATOM 734 O O . VAL A 1 98 ? -0.027 30.734 -2.098 1 78.12 98 VAL A O 1
ATOM 737 N N . GLN A 1 99 ? -0.796 28.953 -0.986 1 83 99 GLN A N 1
ATOM 738 C CA . GLN A 1 99 ? -1.034 28.188 -2.213 1 83 99 GLN A CA 1
ATOM 739 C C . GLN A 1 99 ? -2.424 27.562 -2.211 1 83 99 GLN A C 1
ATOM 741 O O . GLN A 1 99 ? -2.557 26.344 -2.184 1 83 99 GLN A O 1
ATOM 746 N N . PRO A 1 100 ? -3.416 28.328 -2.418 1 80.12 100 PRO A N 1
ATOM 747 C CA . PRO A 1 100 ? -4.801 27.859 -2.352 1 80.12 100 PRO A CA 1
ATOM 748 C C . PRO A 1 100 ? -5.105 26.781 -3.387 1 80.12 100 PRO A C 1
ATOM 750 O O . PRO A 1 100 ? -5.828 25.828 -3.096 1 80.12 100 PRO A O 1
ATOM 753 N N . PRO A 1 101 ? -4.469 26.828 -4.539 1 79.38 101 PRO A N 1
ATOM 754 C CA . PRO A 1 101 ? -4.785 25.781 -5.5 1 79.38 101 PRO A CA 1
ATOM 755 C C . PRO A 1 101 ? -4.363 24.391 -5.012 1 79.38 101 PRO A C 1
ATOM 757 O O . PRO A 1 101 ? -5.059 23.406 -5.262 1 79.38 101 PRO A O 1
ATOM 760 N N . VAL A 1 102 ? -3.27 24.359 -4.355 1 83.38 102 VAL A N 1
ATOM 761 C CA . VAL A 1 102 ? -2.793 23.094 -3.836 1 83.38 102 VAL A CA 1
ATOM 762 C C . VAL A 1 102 ? -3.729 22.594 -2.732 1 83.38 102 VAL A C 1
ATOM 764 O O . VAL A 1 102 ? -4.074 21.422 -2.684 1 83.38 102 VAL A O 1
ATOM 767 N N . PHE A 1 103 ? -4.102 23.484 -1.9 1 82.94 103 PHE A N 1
ATOM 768 C CA . PHE A 1 103 ? -5.027 23.156 -0.827 1 82.94 103 PHE A CA 1
ATOM 769 C C . PHE A 1 103 ? -6.344 22.625 -1.391 1 82.94 103 PHE A C 1
ATOM 771 O O . PHE A 1 103 ? -6.883 21.625 -0.906 1 82.94 103 PHE A O 1
ATOM 778 N N . CYS A 1 104 ? -6.785 23.266 -2.414 1 82.38 104 CYS A N 1
ATOM 779 C CA . CYS A 1 104 ? -8.031 22.859 -3.057 1 82.38 104 CYS A CA 1
ATOM 780 C C . CYS A 1 104 ? -7.902 21.484 -3.688 1 82.38 104 CYS A C 1
ATOM 782 O O . CYS A 1 104 ? -8.836 20.672 -3.643 1 82.38 104 CYS A O 1
ATOM 784 N N . ALA A 1 105 ? -6.77 21.234 -4.211 1 84.81 105 ALA A N 1
ATOM 785 C CA . ALA A 1 105 ? -6.535 19.922 -4.805 1 84.81 105 ALA A CA 1
ATOM 786 C C . ALA A 1 105 ? -6.57 18.828 -3.742 1 84.81 105 ALA A C 1
ATOM 788 O O . ALA A 1 105 ? -7.219 17.797 -3.93 1 84.81 105 ALA A O 1
ATOM 789 N N . LEU A 1 106 ? -5.91 19.078 -2.648 1 87.56 106 LEU A N 1
ATOM 790 C CA . LEU A 1 106 ? -5.887 18.109 -1.557 1 87.56 106 LEU A CA 1
ATOM 791 C C . LEU A 1 106 ? -7.293 17.875 -1.014 1 87.56 106 LEU A C 1
ATOM 793 O O . LEU A 1 106 ? -7.656 16.734 -0.7 1 87.56 106 LEU A O 1
ATOM 797 N N . GLU A 1 107 ? -8.047 18.891 -0.976 1 81.5 107 GLU A N 1
ATOM 798 C CA . GLU A 1 107 ? -9.43 18.797 -0.514 1 81.5 107 GLU A CA 1
ATOM 799 C C . GLU A 1 107 ? -10.289 18.016 -1.5 1 81.5 107 GLU A C 1
ATOM 801 O O . GLU A 1 107 ? -11.078 17.156 -1.098 1 81.5 107 GLU A O 1
ATOM 806 N N . ARG A 1 108 ? -10.141 18.281 -2.746 1 81.38 108 ARG A N 1
ATOM 807 C CA . ARG A 1 108 ? -10.914 17.625 -3.797 1 81.38 108 ARG A CA 1
ATOM 808 C C . ARG A 1 108 ? -10.672 16.125 -3.799 1 81.38 108 ARG A C 1
ATOM 810 O O . ARG A 1 108 ? -11.586 15.344 -4.055 1 81.38 108 ARG A O 1
ATOM 817 N N . HIS A 1 109 ? -9.508 15.758 -3.422 1 88 109 HIS A N 1
ATOM 818 C CA . HIS A 1 109 ? -9.156 14.344 -3.484 1 88 109 HIS A CA 1
ATOM 819 C C . HIS A 1 109 ? -9.383 13.656 -2.141 1 88 109 HIS A C 1
ATOM 821 O O . HIS A 1 109 ? -8.953 12.523 -1.938 1 88 109 HIS A O 1
ATOM 827 N N . GLY A 1 110 ? -9.914 14.438 -1.194 1 81.5 110 GLY A N 1
ATOM 828 C CA . GLY A 1 110 ? -10.32 13.844 0.066 1 81.5 110 GLY A CA 1
ATOM 829 C C . GLY A 1 110 ? -9.164 13.609 1.021 1 81.5 110 GLY A C 1
ATOM 830 O O . GLY A 1 110 ? -9.219 12.711 1.859 1 81.5 110 GLY A O 1
ATOM 831 N N . LEU A 1 111 ? -8.148 14.359 0.868 1 88.38 111 LEU A N 1
ATOM 832 C CA . LEU A 1 111 ? -6.953 14.148 1.67 1 88.38 111 LEU A CA 1
ATOM 833 C C . LEU A 1 111 ? -6.969 15.023 2.916 1 88.38 111 LEU A C 1
ATOM 835 O O . LEU A 1 111 ? -6.141 14.852 3.814 1 88.38 111 LEU A O 1
ATOM 839 N N . LEU A 1 112 ? -7.945 15.93 2.994 1 81.31 112 LEU A N 1
ATOM 840 C CA . LEU A 1 112 ? -7.926 16.891 4.098 1 81.31 112 LEU A CA 1
ATOM 841 C C . LEU A 1 112 ? -8.977 16.531 5.141 1 81.31 112 LEU A C 1
ATOM 843 O O . LEU A 1 112 ? -10.062 16.062 4.797 1 81.31 112 LEU A O 1
ATOM 847 N N . GLY A 1 113 ? -8.547 16.594 6.277 1 75 113 GLY A N 1
ATOM 848 C CA . GLY A 1 113 ? -9.406 16.484 7.445 1 75 113 GLY A CA 1
ATOM 849 C C . GLY A 1 113 ? -9.031 17.453 8.555 1 75 113 GLY A C 1
ATOM 850 O O . GLY A 1 113 ? -8.406 18.484 8.312 1 75 113 GLY A O 1
ATOM 851 N N . ARG A 1 114 ? -9.656 17.25 9.594 1 66.19 114 ARG A N 1
ATOM 852 C CA . ARG A 1 114 ? -9.352 18.094 10.75 1 66.19 114 ARG A CA 1
ATOM 853 C C . ARG A 1 114 ? -8.781 17.266 11.898 1 66.19 114 ARG A C 1
ATOM 855 O O . ARG A 1 114 ? -9.172 16.109 12.094 1 66.19 114 ARG A O 1
ATOM 862 N N . ASP A 1 115 ? -7.684 17.781 12.328 1 61.62 115 ASP A N 1
ATOM 863 C CA . ASP A 1 115 ? -7.121 17.094 13.477 1 61.62 115 ASP A CA 1
ATOM 864 C C . ASP A 1 115 ? -7.891 17.406 14.75 1 61.62 115 ASP A C 1
ATOM 866 O O . ASP A 1 115 ? -8.961 18.016 14.695 1 61.62 115 ASP A O 1
ATOM 870 N N . ASP A 1 116 ? -7.352 16.859 15.797 1 53.44 116 ASP A N 1
ATOM 871 C CA . ASP A 1 116 ? -8.047 17 17.078 1 53.44 116 ASP A CA 1
ATOM 872 C C . ASP A 1 116 ? -8.172 18.469 17.469 1 53.44 116 ASP A C 1
ATOM 874 O O . ASP A 1 116 ? -9.07 18.828 18.234 1 53.44 116 ASP A O 1
ATOM 878 N N . SER A 1 117 ? -7.238 19.391 17.016 1 54.94 117 SER A N 1
ATOM 879 C CA . SER A 1 117 ? -7.254 20.812 17.312 1 54.94 117 SER A CA 1
ATOM 880 C C . SER A 1 117 ? -8.148 21.578 16.344 1 54.94 117 SER A C 1
ATOM 882 O O . SER A 1 117 ? -8.391 22.766 16.516 1 54.94 117 SER A O 1
ATOM 884 N N . GLY A 1 118 ? -8.75 20.844 15.422 1 59.84 118 GLY A N 1
ATOM 885 C CA . GLY A 1 118 ? -9.562 21.484 14.406 1 59.84 118 GLY A CA 1
ATOM 886 C C . GLY A 1 118 ? -8.742 22.031 13.25 1 59.84 118 GLY A C 1
ATOM 887 O O . GLY A 1 118 ? -9.305 22.578 12.289 1 59.84 118 GLY A O 1
ATOM 888 N N . ALA A 1 119 ? -7.449 21.906 13.391 1 66.12 119 ALA A N 1
ATOM 889 C CA . ALA A 1 119 ? -6.586 22.375 12.312 1 66.12 119 ALA A CA 1
ATOM 890 C C . ALA A 1 119 ? -6.602 21.406 11.133 1 66.12 119 ALA A C 1
ATOM 892 O O . ALA A 1 119 ? -6.914 20.234 11.297 1 66.12 119 ALA A O 1
ATOM 893 N N . ALA A 1 120 ? -6.344 21.969 9.977 1 73.94 120 ALA A N 1
ATOM 894 C CA . ALA A 1 120 ? -6.293 21.125 8.781 1 73.94 120 ALA A CA 1
ATOM 895 C C . ALA A 1 120 ? -5.195 20.062 8.906 1 73.94 120 ALA A C 1
ATOM 897 O O . ALA A 1 120 ? -4.102 20.344 9.391 1 73.94 120 ALA A O 1
ATOM 898 N N . ALA A 1 121 ? -5.641 18.844 8.703 1 78.31 121 ALA A N 1
ATOM 899 C CA . ALA A 1 121 ? -4.699 17.719 8.734 1 78.31 121 ALA A CA 1
ATOM 900 C C . ALA A 1 121 ? -4.965 16.75 7.59 1 78.31 121 ALA A C 1
ATOM 902 O O . ALA A 1 121 ? -6.004 16.828 6.93 1 78.31 121 ALA A O 1
ATOM 903 N N . ILE A 1 122 ? -3.916 16.016 7.387 1 81.19 122 ILE A N 1
ATOM 904 C CA . ILE A 1 122 ? -4.121 14.977 6.387 1 81.19 122 ILE A CA 1
ATOM 905 C C . ILE A 1 122 ? -5.043 13.891 6.953 1 81.19 122 ILE A C 1
ATOM 907 O O . ILE A 1 122 ? -4.777 13.336 8.016 1 81.19 122 ILE A O 1
ATOM 911 N N . ALA A 1 123 ? -6.074 13.664 6.273 1 76.94 123 ALA A N 1
ATOM 912 C CA . ALA A 1 123 ? -7.141 12.781 6.746 1 76.94 123 ALA A CA 1
ATOM 913 C C . ALA A 1 123 ? -6.734 11.32 6.629 1 76.94 123 ALA A C 1
ATOM 915 O O . ALA A 1 123 ? -7.23 10.469 7.375 1 76.94 123 ALA A O 1
ATOM 916 N N . ARG A 1 124 ? -5.848 11 5.762 1 79.25 124 ARG A N 1
ATOM 917 C CA . ARG A 1 124 ? -5.453 9.617 5.504 1 79.25 124 ARG A CA 1
ATOM 918 C C . ARG A 1 124 ? -4.148 9.281 6.211 1 79.25 124 ARG A C 1
ATOM 920 O O . ARG A 1 124 ? -3.08 9.758 5.816 1 79.25 124 ARG A O 1
ATOM 927 N N . PRO A 1 125 ? -4.199 8.43 7.176 1 77.94 125 PRO A N 1
ATOM 928 C CA . PRO A 1 125 ? -3.035 8.18 8.031 1 77.94 125 PRO A CA 1
ATOM 929 C C . PRO A 1 125 ? -1.818 7.699 7.242 1 77.94 125 PRO A C 1
ATOM 931 O O . PRO A 1 125 ? -0.7 8.164 7.48 1 77.94 125 PRO A O 1
ATOM 934 N N . PRO A 1 126 ? -2.1 6.812 6.25 1 78.12 126 PRO A N 1
ATOM 935 C CA . PRO A 1 126 ? -0.905 6.387 5.52 1 78.12 126 PRO A CA 1
ATOM 936 C C . PRO A 1 126 ? -0.229 7.531 4.77 1 78.12 126 PRO A C 1
ATOM 938 O O . PRO A 1 126 ? 1 7.566 4.664 1 78.12 126 PRO A O 1
ATOM 941 N N . VAL A 1 127 ? -1.025 8.438 4.281 1 86.94 127 VAL A N 1
ATOM 942 C CA . VAL A 1 127 ? -0.471 9.578 3.568 1 86.94 127 VAL A CA 1
ATOM 943 C C . VAL A 1 127 ? 0.225 10.516 4.555 1 86.94 127 VAL A C 1
ATOM 945 O O . VAL A 1 127 ? 1.326 11 4.289 1 86.94 127 VAL A O 1
ATOM 948 N N . ALA A 1 128 ? -0.383 10.75 5.664 1 83.75 128 ALA A N 1
ATOM 949 C CA . ALA A 1 128 ? 0.205 11.594 6.699 1 83.75 128 ALA A CA 1
ATOM 950 C C . ALA A 1 128 ? 1.568 11.07 7.133 1 83.75 128 ALA A C 1
ATOM 952 O O . ALA A 1 128 ? 2.521 11.836 7.277 1 83.75 128 ALA A O 1
ATOM 953 N N . GLN A 1 129 ? 1.623 9.805 7.293 1 81.56 129 GLN A N 1
ATOM 954 C CA . GLN A 1 129 ? 2.869 9.172 7.715 1 81.56 129 GLN A CA 1
ATOM 955 C C . GLN A 1 129 ? 3.947 9.312 6.641 1 81.56 129 GLN A C 1
ATOM 957 O O . GLN A 1 129 ? 5.109 9.586 6.953 1 81.56 129 GLN A O 1
ATOM 962 N N . ALA A 1 130 ? 3.537 9.141 5.426 1 85.88 130 ALA A N 1
ATOM 963 C CA . ALA A 1 130 ? 4.496 9.227 4.328 1 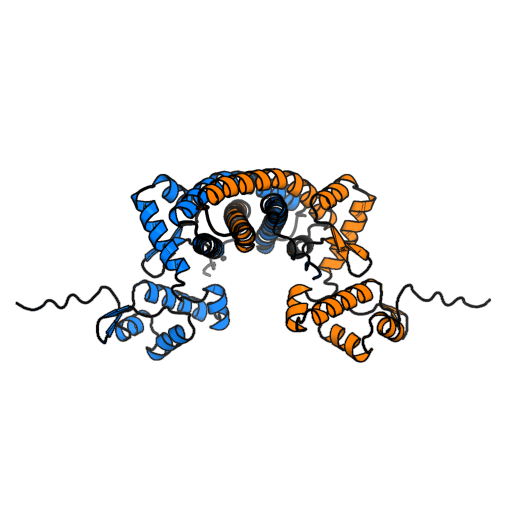85.88 130 ALA A CA 1
ATOM 964 C C . ALA A 1 130 ? 5.027 10.648 4.176 1 85.88 130 ALA A C 1
ATOM 966 O O . ALA A 1 130 ? 6.211 10.852 3.898 1 85.88 130 ALA A O 1
ATOM 967 N N . VAL A 1 131 ? 4.184 11.586 4.398 1 86.94 131 VAL A N 1
ATOM 968 C CA . VAL A 1 131 ? 4.602 12.984 4.34 1 86.94 131 VAL A CA 1
ATOM 969 C C . VAL A 1 131 ? 5.605 13.273 5.457 1 86.94 131 VAL A C 1
ATOM 971 O O . VAL A 1 131 ? 6.637 13.906 5.223 1 86.94 131 VAL A O 1
ATOM 974 N N . ALA A 1 132 ? 5.324 12.781 6.605 1 81.88 132 ALA A N 1
ATOM 975 C CA . ALA A 1 132 ? 6.203 12.984 7.75 1 81.88 132 ALA A CA 1
ATOM 976 C C . ALA A 1 132 ? 7.562 12.32 7.52 1 81.88 132 ALA A C 1
ATOM 978 O O . ALA A 1 132 ? 8.594 12.859 7.926 1 81.88 132 ALA A O 1
ATOM 979 N N . GLU A 1 133 ? 7.52 11.18 6.898 1 81.12 133 GLU A N 1
ATOM 980 C CA . GLU A 1 133 ? 8.766 10.461 6.637 1 81.12 133 GLU A CA 1
ATOM 981 C C . GLU A 1 133 ? 9.648 11.227 5.656 1 81.12 133 GLU A C 1
ATOM 983 O O . GLU A 1 133 ? 10.859 11.297 5.836 1 81.12 133 GLU A O 1
ATOM 988 N N . LEU A 1 134 ? 9.055 11.742 4.68 1 83.06 134 LEU A N 1
ATOM 989 C CA . LEU A 1 134 ? 9.828 12.523 3.719 1 83.06 134 LEU A CA 1
ATOM 990 C C . LEU A 1 134 ? 10.359 13.797 4.359 1 83.06 134 LEU A C 1
ATOM 992 O O . LEU A 1 134 ? 11.477 14.227 4.07 1 83.06 134 LEU A O 1
ATOM 996 N N . ALA A 1 135 ? 9.523 14.344 5.215 1 78 135 ALA A N 1
ATOM 997 C CA . ALA A 1 135 ? 9.984 15.516 5.957 1 78 135 ALA A CA 1
ATOM 998 C C . ALA A 1 135 ? 11.18 15.172 6.84 1 78 135 ALA A C 1
ATOM 1000 O O . ALA A 1 135 ? 12.117 15.969 6.957 1 78 135 ALA A O 1
ATOM 1001 N N . GLY A 1 136 ? 11.094 14.023 7.426 1 74.31 136 GLY A N 1
ATOM 1002 C CA . GLY A 1 136 ? 12.195 13.555 8.25 1 74.31 136 GLY A CA 1
ATOM 1003 C C . GLY A 1 136 ? 13.469 13.312 7.457 1 74.31 136 GLY A C 1
ATOM 1004 O O . GLY A 1 136 ? 14.57 13.352 8.016 1 74.31 136 GLY A O 1
ATOM 1005 N N . ALA A 1 137 ? 13.281 13.094 6.184 1 73.81 137 ALA A N 1
ATOM 1006 C CA . ALA A 1 137 ? 14.43 12.859 5.309 1 73.81 137 ALA A CA 1
ATOM 1007 C C . ALA A 1 137 ? 15.016 14.18 4.809 1 73.81 137 ALA A C 1
ATOM 1009 O O . ALA A 1 137 ? 15.953 14.188 4.008 1 73.81 137 ALA A O 1
ATOM 1010 N N . GLY A 1 138 ? 14.414 15.336 5.25 1 74.12 138 GLY A N 1
ATOM 1011 C CA . GLY A 1 138 ? 15 16.625 4.949 1 74.12 138 GLY A CA 1
ATOM 1012 C C . GLY A 1 138 ? 14.211 17.422 3.926 1 74.12 138 GLY A C 1
ATOM 1013 O O . GLY A 1 138 ? 14.586 18.547 3.58 1 74.12 138 GLY A O 1
ATOM 1014 N N . ILE A 1 139 ? 13.234 16.922 3.465 1 80.88 139 ILE A N 1
ATOM 1015 C CA . ILE A 1 139 ? 12.406 17.625 2.494 1 80.88 139 ILE A CA 1
ATOM 1016 C C . ILE A 1 139 ? 11.367 18.484 3.225 1 80.88 139 ILE A C 1
ATOM 1018 O O . ILE A 1 139 ? 10.617 17.969 4.066 1 80.88 139 ILE A O 1
ATOM 1022 N N . PRO A 1 140 ? 11.375 19.766 2.973 1 82.75 140 PRO A N 1
ATOM 1023 C CA . PRO A 1 140 ? 10.375 20.609 3.635 1 82.75 140 PRO A CA 1
ATOM 1024 C C . PRO A 1 140 ? 8.945 20.125 3.41 1 82.75 140 PRO A C 1
ATOM 1026 O O . PRO A 1 140 ? 8.57 19.797 2.279 1 82.75 140 PRO A O 1
ATOM 1029 N N . PRO A 1 141 ? 8.148 20.047 4.41 1 84.88 141 PRO A N 1
ATOM 1030 C CA . PRO A 1 141 ? 6.789 19.516 4.305 1 84.88 141 PRO A CA 1
ATOM 1031 C C . PRO A 1 141 ? 5.941 20.281 3.283 1 84.88 141 PRO A C 1
ATOM 1033 O O . PRO A 1 141 ? 5.09 19.672 2.623 1 84.88 141 PRO A O 1
ATOM 1036 N N . VAL A 1 142 ? 6.164 21.562 3.154 1 85.25 142 VAL A N 1
ATOM 1037 C CA . VAL A 1 142 ? 5.391 22.359 2.211 1 85.25 142 VAL A CA 1
ATOM 1038 C C . VAL A 1 142 ? 5.645 21.875 0.787 1 85.25 142 VAL A C 1
ATOM 1040 O O . VAL A 1 142 ? 4.719 21.812 -0.029 1 85.25 142 VAL A O 1
ATOM 1043 N N . ASP A 1 143 ? 6.836 21.516 0.521 1 87.31 143 ASP A N 1
ATOM 1044 C CA . ASP A 1 143 ? 7.184 21.016 -0.806 1 87.31 143 ASP A CA 1
ATOM 1045 C C . ASP A 1 143 ? 6.574 19.625 -1.052 1 87.31 143 ASP A C 1
ATOM 1047 O O . ASP A 1 143 ? 6.137 19.328 -2.164 1 87.31 143 ASP A O 1
ATOM 1051 N N . VAL A 1 144 ? 6.539 18.828 -0.024 1 89.31 144 VAL A N 1
ATOM 1052 C CA . VAL A 1 144 ? 5.957 17.5 -0.122 1 89.31 144 VAL A CA 1
ATOM 1053 C C . VAL A 1 144 ? 4.461 17.609 -0.416 1 89.31 144 VAL A C 1
ATOM 1055 O O . VAL A 1 144 ? 3.938 16.906 -1.28 1 89.31 144 VAL A O 1
ATOM 1058 N N . LEU A 1 145 ? 3.836 18.516 0.255 1 89.25 145 LEU A N 1
ATOM 1059 C CA . LEU A 1 145 ? 2.398 18.688 0.084 1 89.25 145 LEU A CA 1
ATOM 1060 C C . LEU A 1 145 ? 2.078 19.234 -1.304 1 89.25 145 LEU A C 1
ATOM 1062 O O . LEU A 1 145 ? 1.082 18.844 -1.915 1 89.25 145 LEU A O 1
ATOM 1066 N N . ARG A 1 146 ? 2.926 20.156 -1.77 1 88.12 146 ARG A N 1
ATOM 1067 C CA . ARG A 1 146 ? 2.76 20.672 -3.123 1 88.12 146 ARG A CA 1
ATOM 1068 C C . ARG A 1 146 ? 2.869 19.562 -4.156 1 88.12 146 ARG A C 1
ATOM 1070 O O . ARG A 1 146 ? 2.057 19.484 -5.078 1 88.12 146 ARG A O 1
ATOM 1077 N N . PHE A 1 147 ? 3.781 18.766 -3.932 1 90.56 147 PHE A N 1
ATOM 1078 C CA . PHE A 1 147 ? 3.967 17.625 -4.836 1 90.56 147 PHE A CA 1
ATOM 1079 C C . PHE A 1 147 ? 2.799 16.656 -4.73 1 90.56 147 PHE A C 1
ATOM 1081 O O . PHE A 1 147 ? 2.369 16.094 -5.738 1 90.56 147 PHE A O 1
ATOM 1088 N N . LEU A 1 148 ? 2.312 16.422 -3.545 1 92.44 148 LEU A N 1
ATOM 1089 C CA . LEU A 1 148 ? 1.179 15.523 -3.326 1 92.44 148 LEU A CA 1
ATOM 1090 C C . LEU A 1 148 ? -0.031 15.977 -4.141 1 92.44 148 LEU A C 1
ATOM 1092 O O . LEU A 1 148 ? -0.709 15.148 -4.758 1 92.44 148 LEU A O 1
ATOM 1096 N N . GLY A 1 149 ? -0.285 17.297 -4.117 1 88.88 149 GLY A N 1
ATOM 1097 C CA . GLY A 1 149 ? -1.384 17.812 -4.918 1 88.88 149 GLY A CA 1
ATOM 1098 C C . GLY A 1 149 ? -1.256 17.484 -6.391 1 88.88 149 GLY A C 1
ATOM 1099 O O . GLY A 1 149 ? -2.209 17 -7.012 1 88.88 149 GLY A O 1
ATOM 1100 N N . GLN A 1 150 ? -0.095 17.688 -6.941 1 89.31 150 GLN A N 1
ATOM 1101 C CA . GLN A 1 150 ? 0.165 17.391 -8.344 1 89.31 150 GLN A CA 1
ATOM 1102 C C . GLN A 1 150 ? 0.057 15.898 -8.625 1 89.31 150 GLN A C 1
ATOM 1104 O O . GLN A 1 150 ? -0.497 15.492 -9.648 1 89.31 150 GLN A O 1
ATOM 1109 N N . LEU A 1 151 ? 0.608 15.18 -7.73 1 93.12 151 LEU A N 1
ATOM 1110 C CA . LEU A 1 151 ? 0.585 13.727 -7.848 1 93.12 151 LEU A CA 1
ATOM 1111 C C . LEU A 1 151 ? -0.849 13.211 -7.879 1 93.12 151 LEU A C 1
ATOM 1113 O O . LEU A 1 151 ? -1.185 12.352 -8.695 1 93.12 151 LEU A O 1
ATOM 1117 N N . MET A 1 152 ? -1.701 13.719 -7.059 1 92.88 152 MET A N 1
ATOM 1118 C CA . MET A 1 152 ? -3.092 13.281 -7 1 92.88 152 MET A CA 1
ATOM 1119 C C . MET A 1 152 ? -3.818 13.594 -8.305 1 92.88 152 MET A C 1
ATOM 1121 O O . MET A 1 152 ? -4.625 12.797 -8.781 1 92.88 152 MET A O 1
ATOM 1125 N N . ASP A 1 153 ? -3.523 14.734 -8.844 1 90.75 153 ASP A N 1
ATOM 1126 C CA . ASP A 1 153 ? -4.125 15.109 -10.117 1 90.75 153 ASP A CA 1
ATOM 1127 C C . ASP A 1 153 ? -3.732 14.117 -11.219 1 90.75 153 ASP A C 1
ATOM 1129 O O . ASP A 1 153 ? -4.527 13.844 -12.117 1 90.75 153 ASP A O 1
ATOM 1133 N N . ARG A 1 154 ? -2.586 13.625 -11.078 1 91.19 154 ARG A N 1
ATOM 1134 C CA . ARG A 1 154 ? -2.086 12.68 -12.078 1 91.19 154 ARG A CA 1
ATOM 1135 C C . ARG A 1 154 ? -2.625 11.281 -11.82 1 91.19 154 ARG A C 1
ATOM 1137 O O . ARG A 1 154 ? -2.943 10.547 -12.758 1 91.19 154 ARG A O 1
ATOM 1144 N N . MET A 1 155 ? -2.74 10.906 -10.586 1 93.56 155 MET A N 1
ATOM 1145 C CA . MET A 1 155 ? -3.072 9.531 -10.211 1 93.56 155 MET A CA 1
ATOM 1146 C C . MET A 1 155 ? -4.574 9.289 -10.32 1 93.56 155 MET A C 1
ATOM 1148 O O . MET A 1 155 ? -5.008 8.172 -10.609 1 93.56 155 MET A O 1
ATOM 1152 N N . ALA A 1 156 ? -5.359 10.297 -10.086 1 93.19 156 ALA A N 1
ATOM 1153 C CA . ALA A 1 156 ? -6.809 10.133 -10.023 1 93.19 156 ALA A CA 1
ATOM 1154 C C . ALA A 1 156 ? -7.344 9.555 -11.336 1 93.19 156 ALA A C 1
ATOM 1156 O O . ALA A 1 156 ? -8.055 8.547 -11.328 1 93.19 156 ALA A O 1
ATOM 1157 N N . PRO A 1 157 ? -6.961 10.148 -12.469 1 93.25 157 PRO A N 1
ATOM 1158 C CA . PRO A 1 157 ? -7.457 9.57 -13.719 1 93.25 157 PRO A CA 1
ATOM 1159 C C . PRO A 1 157 ? -6.961 8.148 -13.945 1 93.25 157 PRO A C 1
ATOM 1161 O O . PRO A 1 157 ? -7.668 7.328 -14.547 1 93.25 157 PRO A O 1
ATOM 1164 N N . VAL A 1 158 ? -5.742 7.855 -13.578 1 94.81 158 VAL A N 1
ATOM 1165 C CA . VAL A 1 158 ? -5.199 6.508 -13.703 1 94.81 158 VAL A CA 1
ATOM 1166 C C . VAL A 1 158 ? -6.012 5.535 -12.859 1 94.81 158 VAL A C 1
ATOM 1168 O O . VAL A 1 158 ? -6.398 4.461 -13.328 1 94.81 158 VAL A O 1
ATOM 1171 N N . ALA A 1 159 ? -6.254 5.883 -11.594 1 95.25 159 ALA A N 1
ATOM 1172 C CA . ALA A 1 159 ? -7.055 5.059 -10.695 1 95.25 159 ALA A CA 1
ATOM 1173 C C . ALA A 1 159 ? -8.445 4.816 -11.266 1 95.25 159 ALA A C 1
ATOM 1175 O O . ALA A 1 159 ? -8.945 3.688 -11.25 1 95.25 159 ALA A O 1
ATOM 1176 N N . ASP A 1 160 ? -9.047 5.883 -11.766 1 93.25 160 ASP A N 1
ATOM 1177 C CA . ASP A 1 160 ? -10.367 5.754 -12.359 1 93.25 160 ASP A CA 1
ATOM 1178 C C . ASP A 1 160 ? -10.359 4.754 -13.516 1 93.25 160 ASP A C 1
ATOM 1180 O O . ASP A 1 160 ? -11.25 3.91 -13.625 1 93.25 160 ASP A O 1
ATOM 1184 N N . ALA A 1 161 ? -9.359 4.824 -14.305 1 94.06 161 ALA A N 1
ATOM 1185 C CA . ALA A 1 161 ? -9.258 3.969 -15.477 1 94.06 161 ALA A CA 1
ATOM 1186 C C . ALA A 1 161 ? -9.062 2.51 -15.086 1 94.06 161 ALA A C 1
ATOM 1188 O O . ALA A 1 161 ? -9.711 1.616 -15.641 1 94.06 161 ALA A O 1
ATOM 1189 N N . VAL A 1 162 ? -8.227 2.299 -14.141 1 93.5 162 VAL A N 1
ATOM 1190 C CA . VAL A 1 162 ? -7.902 0.918 -13.797 1 93.5 162 VAL A CA 1
ATOM 1191 C C . VAL A 1 162 ? -9.047 0.301 -13 1 93.5 162 VAL A C 1
ATOM 1193 O O . VAL A 1 162 ? -9.344 -0.889 -13.141 1 93.5 162 VAL A O 1
ATOM 1196 N N . VAL A 1 163 ? -9.648 1.011 -12.109 1 91.69 163 VAL A N 1
ATOM 1197 C CA . VAL A 1 163 ? -10.805 0.51 -11.375 1 91.69 163 VAL A CA 1
ATOM 1198 C C . VAL A 1 163 ? -11.938 0.196 -12.352 1 91.69 163 VAL A C 1
ATOM 1200 O O . VAL A 1 163 ? -12.602 -0.839 -12.234 1 91.69 163 VAL A O 1
ATOM 1203 N N . GLY A 1 164 ? -12.117 1.121 -13.258 1 88.75 164 GLY A N 1
ATOM 1204 C CA . GLY A 1 164 ? -13.117 0.878 -14.281 1 88.75 164 GLY A CA 1
ATOM 1205 C C . GLY A 1 164 ? -12.867 -0.386 -15.086 1 88.75 164 GLY A C 1
ATOM 1206 O O . GLY A 1 164 ? -13.781 -1.181 -15.305 1 88.75 164 GLY A O 1
ATOM 1207 N N . ALA A 1 165 ? -11.648 -0.587 -15.484 1 88.62 165 ALA A N 1
ATOM 1208 C CA . ALA A 1 165 ? -11.266 -1.774 -16.234 1 88.62 165 ALA A CA 1
ATOM 1209 C C . ALA A 1 165 ? -11.461 -3.041 -15.414 1 88.62 165 ALA A C 1
ATOM 1211 O O . ALA A 1 165 ? -11.922 -4.062 -15.922 1 88.62 165 ALA A O 1
ATOM 1212 N N . ALA A 1 166 ? -11.086 -2.957 -14.164 1 86.62 166 ALA A N 1
ATOM 1213 C CA . ALA A 1 166 ? -11.242 -4.102 -13.273 1 86.62 166 ALA A CA 1
ATOM 1214 C C . ALA A 1 166 ? -12.719 -4.426 -13.055 1 86.62 166 ALA A C 1
ATOM 1216 O O . ALA A 1 166 ? -13.117 -5.594 -13.062 1 86.62 166 ALA A O 1
ATOM 1217 N N . ALA A 1 167 ? -13.453 -3.41 -12.82 1 82.06 167 ALA A N 1
ATOM 1218 C CA . ALA A 1 167 ? -14.891 -3.6 -12.609 1 82.06 167 ALA A CA 1
ATOM 1219 C C . ALA A 1 167 ? -15.539 -4.262 -13.82 1 82.06 167 ALA A C 1
ATOM 1221 O O . ALA A 1 167 ? -16.406 -5.121 -13.68 1 82.06 167 ALA A O 1
ATOM 1222 N N . GLU A 1 168 ? -15.188 -3.83 -14.93 1 81.19 168 GLU A N 1
ATOM 1223 C CA . GLU A 1 168 ? -15.727 -4.395 -16.156 1 81.19 168 GLU A CA 1
ATOM 1224 C C . GLU A 1 168 ? -15.391 -5.879 -16.281 1 81.19 168 GLU A C 1
ATOM 1226 O O . GLU A 1 168 ? -16.219 -6.672 -16.719 1 81.19 168 GLU A O 1
ATOM 1231 N N . ARG A 1 169 ? -14.203 -6.277 -15.922 1 74.62 169 ARG A N 1
ATOM 1232 C CA . ARG A 1 169 ? -13.742 -7.656 -16.047 1 74.62 169 ARG A CA 1
ATOM 1233 C C . ARG A 1 169 ? -14.352 -8.531 -14.953 1 74.62 169 ARG A C 1
ATOM 1235 O O . ARG A 1 169 ? -14.664 -9.703 -15.195 1 74.62 169 ARG A O 1
ATOM 1242 N N . LEU A 1 170 ? -14.484 -7.969 -13.758 1 67.88 170 LEU A N 1
ATOM 1243 C CA . LEU A 1 170 ? -15 -8.719 -12.617 1 67.88 170 LEU A CA 1
ATOM 1244 C C . LEU A 1 170 ? -16.531 -8.812 -12.68 1 67.88 170 LEU A C 1
ATOM 1246 O O . LEU A 1 170 ? -17.109 -9.789 -12.203 1 67.88 170 LEU A O 1
ATOM 1250 N N . THR A 1 171 ? -17.203 -7.703 -12.844 1 59.88 171 THR A N 1
ATOM 1251 C CA . THR A 1 171 ? -18.656 -7.758 -12.992 1 59.88 171 THR A CA 1
ATOM 1252 C C . THR A 1 171 ? -19.047 -8.727 -14.102 1 59.88 171 THR A C 1
ATOM 1254 O O . THR A 1 171 ? -20.109 -9.344 -14.047 1 59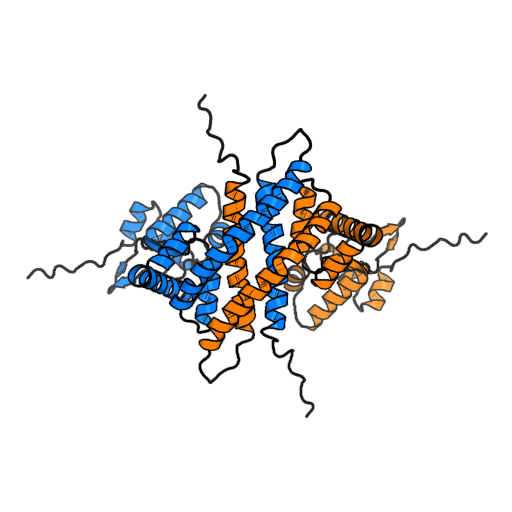.88 171 THR A O 1
ATOM 1257 N N . VAL A 1 172 ? -18.297 -8.805 -15.117 1 54.22 172 VAL A N 1
ATOM 1258 C CA . VAL A 1 172 ? -18.641 -9.781 -16.141 1 54.22 172 VAL A CA 1
ATOM 1259 C C . VAL A 1 172 ? -18.562 -11.188 -15.57 1 54.22 172 VAL A C 1
ATOM 1261 O O . VAL A 1 172 ? -19.328 -12.07 -15.969 1 54.22 172 VAL A O 1
ATOM 1264 N N . ALA A 1 173 ? -17.703 -11.352 -14.617 1 50.69 173 ALA A N 1
ATOM 1265 C CA . ALA A 1 173 ? -17.625 -12.672 -13.992 1 50.69 173 ALA A CA 1
ATOM 1266 C C . ALA A 1 173 ? -18.797 -12.891 -13.023 1 50.69 173 ALA A C 1
ATOM 1268 O O . ALA A 1 173 ? -18.953 -13.977 -12.461 1 50.69 173 ALA A O 1
ATOM 1269 N N . ASP A 1 174 ? -19.438 -11.836 -12.523 1 47.5 174 ASP A N 1
ATOM 1270 C CA . ASP A 1 174 ? -20.609 -11.945 -11.664 1 47.5 174 ASP A CA 1
ATOM 1271 C C . ASP A 1 174 ? -21.703 -12.797 -12.32 1 47.5 174 ASP A C 1
ATOM 1273 O O . ASP A 1 174 ? -22.219 -12.438 -13.375 1 47.5 174 ASP A O 1
ATOM 1277 N N . SER A 1 175 ? -21.609 -14.039 -12.242 1 45.28 175 SER A N 1
ATOM 1278 C CA . SER A 1 175 ? -22.812 -14.859 -12.336 1 45.28 175 SER A CA 1
ATOM 1279 C C . SER A 1 175 ? -24 -14.164 -11.672 1 45.28 175 SER A C 1
ATOM 1281 O O . SER A 1 175 ? -23.828 -13.352 -10.766 1 45.28 175 SER A O 1
ATOM 1283 N N . PRO A 1 176 ? -25.312 -14.32 -12.086 1 40.66 176 PRO A N 1
ATOM 1284 C CA . PRO A 1 176 ? -26.625 -13.867 -11.602 1 40.66 176 PRO A CA 1
ATOM 1285 C C . PRO A 1 176 ? -26.672 -13.734 -10.078 1 40.66 176 PRO A C 1
ATOM 1287 O O . PRO A 1 176 ? -27.562 -13.062 -9.547 1 40.66 176 PRO A O 1
ATOM 1290 N N . SER A 1 177 ? -26.422 -14.773 -9.312 1 42.03 177 SER A N 1
ATOM 1291 C CA . SER A 1 177 ? -26.969 -14.789 -7.965 1 42.03 177 SER A CA 1
ATOM 1292 C C . SER A 1 177 ? -26.422 -13.648 -7.125 1 42.03 177 SER A C 1
ATOM 1294 O O . SER A 1 177 ? -27.172 -12.828 -6.605 1 42.03 177 SER A O 1
ATOM 1296 N N . GLY A 1 178 ? -25.422 -13.82 -5.879 1 40.28 178 GLY A N 1
ATOM 1297 C CA . GLY A 1 178 ? -25.266 -13.07 -4.648 1 40.28 178 GLY A CA 1
ATOM 1298 C C . GLY A 1 178 ? -24.391 -11.836 -4.812 1 40.28 178 GLY A C 1
ATOM 1299 O O . GLY A 1 178 ? -23.672 -11.711 -5.801 1 40.28 178 GLY A O 1
ATOM 1300 N N . GLY A 1 179 ? -24.797 -10.609 -4.242 1 41.91 179 GLY A N 1
ATOM 1301 C CA . GLY A 1 179 ? -24.328 -9.266 -3.943 1 41.91 179 GLY A CA 1
ATOM 1302 C C . GLY A 1 179 ? -22.812 -9.148 -3.863 1 41.91 179 GLY A C 1
ATOM 1303 O O . GLY A 1 179 ? -22.141 -10.102 -3.473 1 41.91 179 GLY A O 1
ATOM 1304 N N . ALA A 1 180 ? -22.266 -8.547 -4.785 1 47.84 180 ALA A N 1
ATOM 1305 C CA . ALA A 1 180 ? -20.844 -8.227 -4.664 1 47.84 180 ALA A CA 1
ATOM 1306 C C . ALA A 1 180 ? -20.453 -8.031 -3.203 1 47.84 180 ALA A C 1
ATOM 1308 O O . ALA A 1 180 ? -21.016 -7.184 -2.506 1 47.84 180 ALA A O 1
ATOM 1309 N N . SER A 1 181 ? -20.141 -8.953 -2.447 1 51.44 181 SER A N 1
ATOM 1310 C CA . SER A 1 181 ? -19.781 -8.812 -1.043 1 51.44 181 SER A CA 1
ATOM 1311 C C . SER A 1 181 ? -18.875 -7.605 -0.831 1 51.44 181 SER A C 1
ATOM 1313 O O . SER A 1 181 ? -18.094 -7.246 -1.713 1 51.44 181 SER A O 1
ATOM 1315 N N . PRO A 1 182 ? -19.328 -6.48 -0.14 1 53.16 182 PRO A N 1
ATOM 1316 C CA . PRO A 1 182 ? -18.516 -5.355 0.307 1 53.16 182 PRO A CA 1
ATOM 1317 C C . PRO A 1 182 ? -17.031 -5.691 0.357 1 53.16 182 PRO A C 1
ATOM 1319 O O . PRO A 1 182 ? -16.188 -4.816 0.148 1 53.16 182 PRO A O 1
ATOM 1322 N N . ASP A 1 183 ? -16.734 -6.941 0.142 1 69.94 183 ASP A N 1
ATOM 1323 C CA . ASP A 1 183 ? -15.375 -7.461 0.303 1 69.94 183 ASP A CA 1
ATOM 1324 C C . ASP A 1 183 ? -14.625 -7.453 -1.025 1 69.94 183 ASP A C 1
ATOM 1326 O O . ASP A 1 183 ? -13.398 -7.32 -1.049 1 69.94 183 ASP A O 1
ATOM 1330 N N . LEU A 1 184 ? -15.508 -7.109 -2.105 1 76.69 184 LEU A N 1
ATOM 1331 C CA . LEU A 1 184 ? -14.836 -7.168 -3.398 1 76.69 184 LEU A CA 1
ATOM 1332 C C . LEU A 1 184 ? -14.094 -5.867 -3.688 1 76.69 184 LEU A C 1
ATOM 1334 O O . LEU A 1 184 ? -12.977 -5.887 -4.199 1 76.69 184 LEU A O 1
ATOM 1338 N N . GLY A 1 185 ? -14.781 -4.723 -3.291 1 80.38 185 GLY A N 1
ATOM 1339 C CA . GLY A 1 185 ? -14.148 -3.426 -3.482 1 80.38 185 GLY A CA 1
ATOM 1340 C C . GLY A 1 185 ? -12.82 -3.295 -2.76 1 80.38 185 GLY A C 1
ATOM 1341 O O . GLY A 1 185 ? -11.852 -2.791 -3.324 1 80.38 185 GLY A O 1
ATOM 1342 N N . SER A 1 186 ? -12.836 -3.748 -1.621 1 82 186 SER A N 1
ATOM 1343 C CA . SER A 1 186 ? -11.617 -3.668 -0.826 1 82 186 SER A CA 1
ATOM 1344 C C . SER A 1 186 ? -10.531 -4.582 -1.387 1 82 186 SER A C 1
ATOM 1346 O O . SER A 1 186 ? -9.359 -4.203 -1.436 1 82 186 SER A O 1
ATOM 1348 N N . SER A 1 187 ? -10.977 -5.742 -1.773 1 83.69 187 SER A N 1
ATOM 1349 C CA . SER A 1 187 ? -10.023 -6.688 -2.344 1 83.69 187 SER A CA 1
ATOM 1350 C C . SER A 1 187 ? -9.445 -6.168 -3.656 1 83.69 187 SER A C 1
ATOM 1352 O O . SER A 1 187 ? -8.258 -6.344 -3.932 1 83.69 187 SER A O 1
ATOM 1354 N N . LEU A 1 188 ? -10.273 -5.535 -4.41 1 88.44 188 LEU A N 1
ATOM 1355 C CA . LEU A 1 188 ? -9.836 -4.957 -5.672 1 88.44 188 LEU A CA 1
ATOM 1356 C C . LEU A 1 188 ? -8.836 -3.826 -5.434 1 88.44 188 LEU A C 1
ATOM 1358 O O . LEU A 1 188 ? -7.812 -3.744 -6.109 1 88.44 188 LEU A O 1
ATOM 1362 N N . ALA A 1 189 ? -9.148 -2.994 -4.48 1 90.38 189 ALA A N 1
ATOM 1363 C CA . ALA A 1 189 ? -8.234 -1.901 -4.141 1 90.38 189 ALA A CA 1
ATOM 1364 C C . ALA A 1 189 ? -6.871 -2.434 -3.717 1 90.38 189 ALA A C 1
ATOM 1366 O O . ALA A 1 189 ? -5.84 -1.947 -4.184 1 90.38 189 ALA A O 1
ATOM 1367 N N . ASP A 1 190 ? -6.887 -3.408 -2.875 1 88.69 190 ASP A N 1
ATOM 1368 C CA . ASP A 1 190 ? -5.637 -4.004 -2.406 1 88.69 190 ASP A CA 1
ATOM 1369 C C . ASP A 1 190 ? -4.836 -4.582 -3.57 1 88.69 190 ASP A C 1
ATOM 1371 O O . ASP A 1 190 ? -3.609 -4.461 -3.607 1 88.69 190 ASP A O 1
ATOM 1375 N N . PHE A 1 191 ? -5.547 -5.168 -4.434 1 92.25 191 PHE A N 1
ATOM 1376 C CA . PHE A 1 191 ? -4.926 -5.754 -5.617 1 92.25 191 PHE A CA 1
ATOM 1377 C C . PHE A 1 191 ? -4.27 -4.676 -6.477 1 92.25 191 PHE A C 1
ATOM 1379 O O . PHE A 1 191 ? -3.096 -4.793 -6.832 1 92.25 191 PHE A O 1
ATOM 1386 N N . LEU A 1 192 ? -4.961 -3.637 -6.832 1 94.44 192 LEU A N 1
ATOM 1387 C CA . LEU A 1 192 ? -4.461 -2.555 -7.672 1 94.44 192 LEU A CA 1
ATOM 1388 C C . LEU A 1 192 ? -3.291 -1.842 -7 1 94.44 192 LEU A C 1
ATOM 1390 O O . LEU A 1 192 ? -2.283 -1.547 -7.648 1 94.44 192 LEU A O 1
ATOM 1394 N N . VAL A 1 193 ? -3.363 -1.62 -5.723 1 94.31 193 VAL A N 1
ATOM 1395 C CA . VAL A 1 193 ? -2.338 -0.906 -4.969 1 94.31 193 VAL A CA 1
ATOM 1396 C C . VAL A 1 193 ? -1.076 -1.762 -4.875 1 94.31 193 VAL A C 1
ATOM 1398 O O . VAL A 1 193 ? 0.039 -1.25 -4.996 1 94.31 193 VAL A O 1
ATOM 1401 N N . SER A 1 194 ? -1.265 -3.047 -4.664 1 92.88 194 SER A N 1
ATOM 1402 C CA . SER A 1 194 ? -0.102 -3.926 -4.582 1 92.88 194 SER A CA 1
ATOM 1403 C C . SER A 1 194 ? 0.649 -3.973 -5.906 1 92.88 194 SER A C 1
ATOM 1405 O O . SER A 1 194 ? 1.88 -4.035 -5.93 1 92.88 194 SER A O 1
ATOM 1407 N N . ALA A 1 195 ? -0.07 -3.977 -6.996 1 93.38 195 ALA A N 1
ATOM 1408 C CA . ALA A 1 195 ? 0.55 -3.936 -8.32 1 93.38 195 ALA A CA 1
ATOM 1409 C C . ALA A 1 195 ? 1.34 -2.645 -8.516 1 93.38 195 ALA A C 1
ATOM 1411 O O . ALA A 1 195 ? 2.475 -2.67 -8.992 1 93.38 195 ALA A O 1
ATOM 1412 N N . PHE A 1 196 ? 0.721 -1.555 -8.148 1 95.31 196 PHE A N 1
ATOM 1413 C CA . PHE A 1 196 ? 1.399 -0.271 -8.281 1 95.31 196 PHE A CA 1
ATOM 1414 C C . PHE A 1 196 ? 2.641 -0.222 -7.395 1 95.31 196 PHE A C 1
ATOM 1416 O O . PHE A 1 196 ? 3.67 0.327 -7.793 1 95.31 196 PHE A O 1
ATOM 1423 N N . ARG A 1 197 ? 2.537 -0.715 -6.184 1 93.38 197 ARG A N 1
ATOM 1424 C CA . ARG A 1 197 ? 3.688 -0.766 -5.289 1 93.38 197 ARG A CA 1
ATOM 1425 C C . ARG A 1 197 ? 4.863 -1.481 -5.945 1 93.38 197 ARG A C 1
ATOM 1427 O O . ARG A 1 197 ? 6 -1.013 -5.875 1 93.38 197 ARG A O 1
ATOM 1434 N N . THR A 1 198 ? 4.566 -2.586 -6.555 1 90.62 198 THR A N 1
ATOM 1435 C CA . THR A 1 198 ? 5.605 -3.354 -7.234 1 90.62 198 THR A CA 1
ATOM 1436 C C . THR A 1 198 ? 6.262 -2.521 -8.328 1 90.62 198 THR A C 1
ATOM 1438 O O . THR A 1 198 ? 7.492 -2.477 -8.43 1 90.62 198 THR A O 1
ATOM 1441 N N . ALA A 1 199 ? 5.492 -1.861 -9.125 1 92.81 199 ALA A N 1
ATOM 1442 C CA . ALA A 1 199 ? 6.012 -1.027 -10.211 1 92.81 199 ALA A CA 1
ATOM 1443 C C . ALA A 1 199 ? 6.867 0.111 -9.664 1 92.81 199 ALA A C 1
ATOM 1445 O O . ALA A 1 199 ? 7.93 0.418 -10.211 1 92.81 199 ALA A O 1
ATOM 1446 N N . VAL A 1 200 ? 6.422 0.712 -8.57 1 93.56 200 VAL A N 1
ATOM 1447 C CA . VAL A 1 200 ? 7.133 1.838 -7.977 1 93.56 200 VAL A CA 1
ATOM 1448 C C . VAL A 1 200 ? 8.461 1.359 -7.391 1 93.56 200 VAL A C 1
ATOM 1450 O O . VAL A 1 200 ? 9.492 2.008 -7.57 1 93.56 200 VAL A O 1
ATOM 1453 N N . GLU A 1 201 ? 8.438 0.283 -6.664 1 88.44 201 GLU A N 1
ATOM 1454 C CA . GLU A 1 201 ? 9.656 -0.252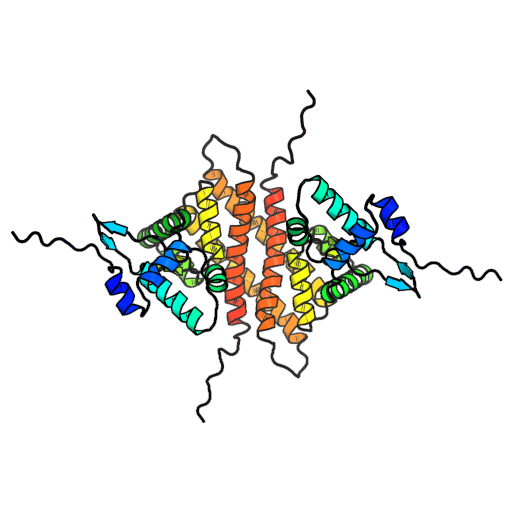 -6.07 1 88.44 201 GLU A CA 1
ATOM 1455 C C . GLU A 1 201 ? 10.688 -0.598 -7.145 1 88.44 201 GLU A C 1
ATOM 1457 O O . GLU A 1 201 ? 11.883 -0.361 -6.965 1 88.44 201 GLU A O 1
ATOM 1462 N N . ASN A 1 202 ? 10.227 -1.18 -8.211 1 86.88 202 ASN A N 1
ATOM 1463 C CA . ASN A 1 202 ? 11.109 -1.447 -9.336 1 86.88 202 ASN A CA 1
ATOM 1464 C C . ASN A 1 202 ? 11.727 -0.162 -9.883 1 86.88 202 ASN A C 1
ATOM 1466 O O . ASN A 1 202 ? 12.93 -0.111 -10.148 1 86.88 202 ASN A O 1
ATOM 1470 N N . ALA A 1 203 ? 10.914 0.871 -9.992 1 88.81 203 ALA A N 1
ATOM 1471 C CA . ALA A 1 203 ? 11.375 2.152 -10.523 1 88.81 203 ALA A CA 1
ATOM 1472 C C . ALA A 1 203 ? 12.352 2.83 -9.562 1 88.81 203 ALA A C 1
ATOM 1474 O O . ALA A 1 203 ? 13.344 3.42 -9.992 1 88.81 203 ALA A O 1
ATOM 1475 N N . VAL A 1 204 ? 12.047 2.764 -8.266 1 85.31 204 VAL A N 1
ATOM 1476 C CA . VAL A 1 204 ? 12.891 3.389 -7.258 1 85.31 204 VAL A CA 1
ATOM 1477 C C . VAL A 1 204 ? 14.25 2.695 -7.219 1 85.31 204 VAL A C 1
ATOM 1479 O O . VAL A 1 204 ? 15.281 3.352 -7.066 1 85.31 204 VAL A O 1
ATOM 1482 N N . GLU A 1 205 ? 14.211 1.392 -7.32 1 80.75 205 GLU A N 1
ATOM 1483 C CA . GLU A 1 205 ? 15.461 0.634 -7.336 1 80.75 205 GLU A CA 1
ATOM 1484 C C . GLU A 1 205 ? 16.344 1.038 -8.516 1 80.75 205 GLU A C 1
ATOM 1486 O O . GLU A 1 205 ? 17.562 1.067 -8.406 1 80.75 205 GLU A O 1
ATOM 1491 N N . LEU A 1 206 ? 15.727 1.344 -9.586 1 78.06 206 LEU A N 1
ATOM 1492 C CA . LEU A 1 206 ? 16.453 1.743 -10.781 1 78.06 206 LEU A CA 1
ATOM 1493 C C . LEU A 1 206 ? 16.953 3.176 -10.656 1 78.06 206 LEU A C 1
ATOM 1495 O O . LEU A 1 206 ? 18.047 3.502 -11.156 1 78.06 206 LEU A O 1
ATOM 1499 N N . THR A 1 207 ? 16.203 4.047 -9.992 1 76.88 207 THR A N 1
ATOM 1500 C CA . THR A 1 207 ? 16.5 5.469 -9.891 1 76.88 207 THR A CA 1
ATOM 1501 C C . THR A 1 207 ? 17.438 5.738 -8.719 1 76.88 207 THR A C 1
ATOM 1503 O O . THR A 1 207 ? 18.281 6.633 -8.789 1 76.88 207 THR A O 1
ATOM 1506 N N . PHE A 1 208 ? 17.203 5.039 -7.582 1 70.75 208 PHE A N 1
ATOM 1507 C CA . PHE A 1 208 ? 18.031 5.156 -6.387 1 70.75 208 PHE A CA 1
ATOM 1508 C C . PHE A 1 208 ? 18.766 3.855 -6.117 1 70.75 208 PHE A C 1
ATOM 1510 O O . PHE A 1 208 ? 18.438 3.131 -5.176 1 70.75 208 PHE A O 1
ATOM 1517 N N . PRO A 1 209 ? 19.656 3.533 -6.941 1 56 209 PRO A N 1
ATOM 1518 C CA . PRO A 1 209 ? 20.328 2.25 -6.754 1 56 209 PRO A CA 1
ATOM 1519 C C . PRO A 1 209 ? 21.047 2.152 -5.406 1 56 209 PRO A C 1
ATOM 1521 O O . PRO A 1 209 ? 21.672 3.115 -4.969 1 56 209 PRO A O 1
ATOM 1524 N N . GLY A 1 210 ? 20.344 1.987 -4.324 1 51.12 210 GLY A N 1
ATOM 1525 C CA . GLY A 1 210 ? 21.031 1.823 -3.055 1 51.12 210 GLY A CA 1
ATOM 1526 C C . GLY A 1 210 ? 22.359 1.117 -3.186 1 51.12 210 GLY A C 1
ATOM 1527 O O . GLY A 1 210 ? 22.609 0.415 -4.168 1 51.12 210 GLY A O 1
ATOM 1528 N N . ARG A 1 211 ? 23.469 1.778 -2.525 1 44.75 211 ARG A N 1
ATOM 1529 C CA . ARG A 1 211 ? 24.719 1.032 -2.359 1 44.75 211 ARG A CA 1
ATOM 1530 C C . ARG A 1 211 ? 24.438 -0.391 -1.887 1 44.75 211 ARG A C 1
ATOM 1532 O O . ARG A 1 211 ? 23.703 -0.6 -0.919 1 44.75 211 ARG A O 1
ATOM 1539 N N . GLY A 1 212 ? 24.25 -1.363 -2.789 1 34.69 212 GLY A N 1
ATOM 1540 C CA . GLY A 1 212 ? 24.281 -2.74 -2.322 1 34.69 212 GLY A CA 1
ATOM 1541 C C . GLY A 1 212 ? 25.016 -2.916 -1.013 1 34.69 212 GLY A C 1
ATOM 1542 O O . GLY A 1 212 ? 25.766 -2.025 -0.588 1 34.69 212 GLY A O 1
ATOM 1543 N N . PRO A 1 213 ? 24.703 -3.854 -0.169 1 34.78 213 PRO A N 1
ATOM 1544 C CA . PRO A 1 213 ? 25.688 -4.098 0.885 1 34.78 213 PRO A CA 1
ATOM 1545 C C . PRO A 1 213 ? 27.125 -3.871 0.412 1 34.78 213 PRO A C 1
ATOM 1547 O O . PRO A 1 213 ? 27.438 -4.117 -0.755 1 34.78 213 PRO A O 1
ATOM 1550 N N . GLY A 1 214 ? 27.797 -2.877 0.847 1 31.41 214 GLY A N 1
ATOM 1551 C CA . GLY A 1 214 ? 29.234 -2.66 0.809 1 31.41 214 GLY A CA 1
ATOM 1552 C C . GLY A 1 214 ? 30.031 -3.947 0.711 1 31.41 214 GLY A C 1
ATOM 1553 O O . GLY A 1 214 ? 29.781 -4.898 1.451 1 31.41 214 GLY A O 1
ATOM 1554 N N . LYS A 1 215 ? 30.688 -4.262 -0.373 1 33.22 215 LYS A N 1
ATOM 1555 C CA . LYS A 1 215 ? 31.875 -5.102 -0.444 1 33.22 215 LYS A CA 1
ATOM 1556 C C . LYS A 1 215 ? 32.844 -4.766 0.68 1 33.22 215 LYS A C 1
ATOM 1558 O O . LYS A 1 215 ? 33.312 -3.627 0.79 1 33.22 215 LYS A O 1
ATOM 1563 N N . ARG A 1 216 ? 32.844 -5.562 1.739 1 30.95 216 ARG A N 1
ATOM 1564 C CA . ARG A 1 216 ? 34.031 -5.539 2.58 1 30.95 216 ARG A CA 1
ATOM 1565 C C . ARG A 1 216 ? 35.281 -5.496 1.733 1 30.95 216 ARG A C 1
ATOM 1567 O O . ARG A 1 216 ? 35.531 -6.387 0.913 1 30.95 216 ARG A O 1
ATOM 1574 N N . ARG A 1 217 ? 35.812 -4.434 1.547 1 28.38 217 ARG A N 1
ATOM 1575 C CA . ARG A 1 217 ? 37.25 -4.43 1.203 1 28.38 217 ARG A CA 1
ATOM 1576 C C . ARG A 1 217 ? 38.031 -5.301 2.166 1 28.38 217 ARG A C 1
ATOM 1578 O O . ARG A 1 217 ? 37.969 -5.121 3.383 1 28.38 217 ARG A O 1
ATOM 1585 N N . SER A 1 218 ? 38.406 -6.527 1.754 1 25.5 218 SER A N 1
ATOM 1586 C CA . SER A 1 218 ? 39.562 -7.211 2.314 1 25.5 218 SER A CA 1
ATOM 1587 C C . SER A 1 218 ? 40.719 -6.238 2.531 1 25.5 218 SER A C 1
ATOM 1589 O O . SER A 1 218 ? 41.219 -5.637 1.578 1 25.5 218 SER A O 1
ATOM 1591 N N . ARG A 1 219 ? 40.781 -5.586 3.715 1 21.19 219 ARG A N 1
ATOM 1592 C CA . ARG A 1 219 ? 42.156 -5.629 4.145 1 21.19 219 ARG A CA 1
ATOM 1593 C C . ARG A 1 219 ? 42.562 -7.043 4.562 1 21.19 219 ARG A C 1
ATOM 1595 O O . ARG A 1 219 ? 41.781 -7.738 5.23 1 21.19 219 ARG A O 1
ATOM 1602 N N . MET B 1 1 ? 8.617 -60.219 -9.523 1 32.06 1 MET B N 1
ATOM 1603 C CA . MET B 1 1 ? 8.211 -58.875 -9.906 1 32.06 1 MET B CA 1
ATOM 1604 C C . MET B 1 1 ? 8.438 -57.875 -8.766 1 32.06 1 MET B C 1
ATOM 1606 O O . MET B 1 1 ? 7.84 -58.031 -7.699 1 32.06 1 MET B O 1
ATOM 1610 N N . LYS B 1 2 ? 9.641 -57.531 -8.547 1 38.75 2 LYS B N 1
ATOM 1611 C CA . LYS B 1 2 ? 10.008 -56.625 -7.457 1 38.75 2 LYS B CA 1
ATOM 1612 C C . LYS B 1 2 ? 9.141 -55.344 -7.477 1 38.75 2 LYS B C 1
ATOM 1614 O O . LYS B 1 2 ? 8.992 -54.719 -8.516 1 38.75 2 LYS B O 1
ATOM 1619 N N . SER B 1 3 ? 8.031 -55.375 -6.754 1 37.25 3 SER B N 1
ATOM 1620 C CA . SER B 1 3 ? 7.176 -54.188 -6.602 1 37.25 3 SER B CA 1
ATOM 1621 C C . SER B 1 3 ? 8.008 -52.938 -6.379 1 37.25 3 SER B C 1
ATOM 1623 O O . SER B 1 3 ? 8.734 -52.844 -5.391 1 37.25 3 SER B O 1
ATOM 1625 N N . PHE B 1 4 ? 8.75 -52.406 -7.391 1 38.88 4 PHE B N 1
ATOM 1626 C CA . PHE B 1 4 ? 9.383 -51.094 -7.289 1 38.88 4 PHE B CA 1
ATOM 1627 C C . PHE B 1 4 ? 8.5 -50.125 -6.516 1 38.88 4 PHE B C 1
ATOM 1629 O O . PHE B 1 4 ? 7.461 -49.688 -7.016 1 38.88 4 PHE B O 1
ATOM 1636 N N . SER B 1 5 ? 8.156 -50.375 -5.258 1 42.59 5 SER B N 1
ATOM 1637 C CA . SER B 1 5 ? 7.426 -49.438 -4.434 1 42.59 5 SER B CA 1
ATOM 1638 C C . SER B 1 5 ? 7.816 -48 -4.773 1 42.59 5 SER B C 1
ATOM 1640 O O . SER B 1 5 ? 8.992 -47.625 -4.684 1 42.59 5 SER B O 1
ATOM 1642 N N . SER B 1 6 ? 7.402 -47.344 -5.836 1 48.5 6 SER B N 1
ATOM 1643 C CA . SER B 1 6 ? 7.609 -46 -6.352 1 48.5 6 SER B CA 1
ATOM 1644 C C . SER B 1 6 ? 7.598 -44.969 -5.23 1 48.5 6 SER B C 1
ATOM 1646 O O . SER B 1 6 ? 6.562 -44.719 -4.605 1 48.5 6 SER B O 1
ATOM 1648 N N . ARG B 1 7 ? 8.555 -44.875 -4.402 1 53.44 7 ARG B N 1
ATOM 1649 C CA . ARG B 1 7 ? 8.727 -43.812 -3.42 1 53.44 7 ARG B CA 1
ATOM 1650 C C . ARG B 1 7 ? 8.273 -42.469 -3.982 1 53.44 7 ARG B C 1
ATOM 1652 O O . ARG B 1 7 ? 8.68 -42.062 -5.078 1 53.44 7 ARG B O 1
ATOM 1659 N N . PRO B 1 8 ? 7.164 -42.062 -3.443 1 56.75 8 PRO B N 1
ATOM 1660 C CA . PRO B 1 8 ? 6.746 -40.75 -3.947 1 56.75 8 PRO B CA 1
ATOM 1661 C C . PRO B 1 8 ? 7.875 -39.719 -3.928 1 56.75 8 PRO B C 1
ATOM 1663 O O . PRO B 1 8 ? 8.844 -39.875 -3.176 1 56.75 8 PRO B O 1
ATOM 1666 N N . ALA B 1 9 ? 7.953 -38.875 -4.875 1 63.66 9 ALA B N 1
ATOM 1667 C CA . ALA B 1 9 ? 8.906 -37.781 -4.984 1 63.66 9 ALA B CA 1
ATOM 1668 C C . ALA B 1 9 ? 8.844 -36.875 -3.762 1 63.66 9 ALA B C 1
ATOM 1670 O O . ALA B 1 9 ? 7.754 -36.531 -3.291 1 63.66 9 ALA B O 1
ATOM 1671 N N . GLY B 1 10 ? 9.93 -36.969 -2.816 1 74 10 GLY B N 1
ATOM 1672 C CA . GLY B 1 10 ? 10.055 -36.125 -1.634 1 74 10 GLY B CA 1
ATOM 1673 C C . GLY B 1 10 ? 11.094 -36.625 -0.649 1 74 10 GLY B C 1
ATOM 1674 O O . GLY B 1 10 ? 11.867 -37.531 -0.966 1 74 10 GLY B O 1
ATOM 1675 N N . TYR B 1 11 ? 11.273 -35.906 0.475 1 82.75 11 TYR B N 1
ATOM 1676 C CA . TYR B 1 11 ? 12.219 -36.188 1.545 1 82.75 11 TYR B CA 1
ATOM 1677 C C . TYR B 1 11 ? 11.5 -36.719 2.779 1 82.75 11 TYR B C 1
ATOM 1679 O O . TYR B 1 11 ? 10.414 -36.25 3.129 1 82.75 11 TYR B O 1
ATOM 1687 N N . THR B 1 12 ? 12 -37.906 3.326 1 87.19 12 THR B N 1
ATOM 1688 C CA . THR B 1 12 ? 11.57 -38.219 4.68 1 87.19 12 THR B CA 1
ATOM 1689 C C . THR B 1 12 ? 12.078 -37.188 5.676 1 87.19 12 THR B C 1
ATOM 1691 O O . THR B 1 12 ? 12.961 -36.406 5.355 1 87.19 12 THR B O 1
ATOM 1694 N N . ILE B 1 13 ? 11.492 -37.219 6.863 1 89.62 13 ILE B N 1
ATOM 1695 C CA . ILE B 1 13 ? 11.883 -36.25 7.875 1 89.62 13 ILE B CA 1
ATOM 1696 C C . ILE B 1 13 ? 13.367 -36.438 8.203 1 89.62 13 ILE B C 1
ATOM 1698 O O . ILE B 1 13 ? 14.062 -35.438 8.477 1 89.62 13 ILE B O 1
ATOM 1702 N N . GLY B 1 14 ? 13.852 -37.656 8.258 1 89.69 14 GLY B N 1
ATOM 1703 C CA . GLY B 1 14 ? 15.266 -37.938 8.5 1 89.69 14 GLY B CA 1
ATOM 1704 C C . GLY B 1 14 ? 16.172 -37.375 7.414 1 89.69 14 GLY B C 1
ATOM 1705 O O . GLY B 1 14 ? 17.203 -36.781 7.711 1 89.69 14 GLY B O 1
ATOM 1706 N N . GLU B 1 15 ? 15.797 -37.562 6.184 1 88.69 15 GLU B N 1
ATOM 1707 C CA . GLU B 1 15 ? 16.562 -37.031 5.055 1 88.69 15 GLU B CA 1
ATOM 1708 C C . GLU B 1 15 ? 16.578 -35.5 5.078 1 88.69 15 GLU B C 1
ATOM 1710 O O . GLU B 1 15 ? 17.625 -34.906 4.855 1 88.69 15 GLU B O 1
ATOM 1715 N N . LEU B 1 16 ? 15.453 -35 5.285 1 88.5 16 LEU B N 1
ATOM 1716 C CA . LEU B 1 16 ? 15.32 -33.531 5.355 1 88.5 16 LEU B CA 1
ATOM 1717 C C . LEU B 1 16 ? 16.203 -32.969 6.457 1 88.5 16 LEU B C 1
ATOM 1719 O O . LEU B 1 16 ? 16.875 -31.953 6.262 1 88.5 16 LEU B O 1
ATOM 1723 N N . SER B 1 17 ? 16.219 -33.625 7.539 1 92.31 17 SER B N 1
ATOM 1724 C CA . SER B 1 17 ? 17.062 -33.25 8.672 1 92.31 17 SER B CA 1
ATOM 1725 C C . SER B 1 17 ? 18.531 -33.219 8.297 1 92.31 17 SER B C 1
ATOM 1727 O O . SER B 1 17 ? 19.25 -32.281 8.617 1 92.31 17 SER B O 1
ATOM 1729 N N . ALA B 1 18 ? 18.922 -34.156 7.637 1 89.75 18 ALA B N 1
ATOM 1730 C CA . ALA B 1 18 ? 20.312 -34.312 7.246 1 89.75 18 ALA B CA 1
ATOM 1731 C C . ALA B 1 18 ? 20.719 -33.219 6.258 1 89.75 18 ALA B C 1
ATOM 1733 O O . ALA B 1 18 ? 21.828 -32.688 6.332 1 89.75 18 ALA B O 1
ATOM 1734 N N . ILE B 1 19 ? 19.812 -32.906 5.43 1 85.38 19 ILE B N 1
ATOM 1735 C CA . ILE B 1 19 ? 20.109 -31.938 4.375 1 85.38 19 ILE B CA 1
ATOM 1736 C C . ILE B 1 19 ? 20.188 -30.531 4.973 1 85.38 19 ILE B C 1
ATOM 1738 O O . ILE B 1 19 ? 21.109 -29.781 4.664 1 85.38 19 ILE B O 1
ATOM 1742 N N . VAL B 1 20 ? 19.234 -30.203 5.797 1 86 20 VAL B N 1
ATOM 1743 C CA . VAL B 1 20 ? 19.109 -28.828 6.289 1 86 20 VAL B CA 1
ATOM 1744 C C . VAL B 1 20 ? 19.984 -28.641 7.52 1 86 20 VAL B C 1
ATOM 1746 O O . VAL B 1 20 ? 20.375 -27.516 7.844 1 86 20 VAL B O 1
ATOM 1749 N N . GLY B 1 21 ? 20.312 -29.672 8.195 1 87.12 21 GLY B N 1
ATOM 1750 C CA . GLY B 1 21 ? 21.109 -29.578 9.414 1 87.12 21 GLY B CA 1
ATOM 1751 C C . GLY B 1 21 ? 20.297 -29.219 10.633 1 87.12 21 GLY B C 1
ATOM 1752 O O . GLY B 1 21 ? 20.781 -28.531 11.531 1 87.12 21 GLY B O 1
ATOM 1753 N N . MET B 1 22 ? 19.047 -29.547 10.578 1 87.44 22 MET B N 1
ATOM 1754 C CA . MET B 1 22 ? 18.141 -29.328 11.703 1 87.44 22 MET B CA 1
ATOM 1755 C C . MET B 1 22 ? 17.594 -30.656 12.227 1 87.44 22 MET B C 1
ATOM 1757 O O . MET B 1 22 ? 17.406 -31.594 11.453 1 87.44 22 MET B O 1
ATOM 1761 N N . SER B 1 23 ? 17.375 -30.688 13.531 1 90.81 23 SER B N 1
ATOM 1762 C CA . SER B 1 23 ? 16.812 -31.906 14.086 1 90.81 23 SER B CA 1
ATOM 1763 C C . SER B 1 23 ? 15.375 -32.125 13.617 1 90.81 23 SER B C 1
ATOM 1765 O O . SER B 1 23 ? 14.648 -31.172 13.359 1 90.81 23 SER B O 1
ATOM 1767 N N . PRO B 1 24 ? 15.008 -33.438 13.5 1 91.88 24 PRO B N 1
ATOM 1768 C CA . PRO B 1 24 ? 13.602 -33.688 13.18 1 91.88 24 PRO B CA 1
ATOM 1769 C C . PRO B 1 24 ? 12.641 -33 14.133 1 91.88 24 PRO B C 1
ATOM 1771 O O . PRO B 1 24 ? 11.57 -32.531 13.711 1 91.88 24 PRO B O 1
ATOM 1774 N N . ARG B 1 25 ? 13.016 -32.938 15.336 1 90.69 25 ARG B N 1
ATOM 1775 C CA . ARG B 1 25 ? 12.188 -32.25 16.312 1 90.69 25 ARG B CA 1
ATOM 1776 C C . ARG B 1 25 ? 12.023 -30.781 15.969 1 90.69 25 ARG B C 1
ATOM 1778 O O . ARG B 1 25 ? 10.922 -30.234 16.062 1 90.69 25 ARG B O 1
ATOM 1785 N N . ASN B 1 26 ? 13.047 -30.125 15.547 1 89.75 26 ASN B N 1
ATOM 1786 C CA . ASN B 1 26 ? 13 -28.719 15.172 1 89.75 26 ASN B CA 1
ATOM 1787 C C . ASN B 1 26 ? 12.156 -28.5 13.93 1 89.75 26 ASN B C 1
ATOM 1789 O O . ASN B 1 26 ? 11.414 -27.516 13.844 1 89.75 26 ASN B O 1
ATOM 1793 N N . ILE B 1 27 ? 12.289 -29.422 13 1 90 27 ILE B N 1
ATOM 1794 C CA . ILE B 1 27 ? 11.5 -29.344 11.781 1 90 27 ILE B CA 1
ATOM 1795 C C . ILE B 1 27 ? 10.008 -29.438 12.125 1 90 27 ILE B C 1
ATOM 1797 O O . ILE B 1 27 ? 9.203 -28.672 11.617 1 90 27 ILE B O 1
ATOM 1801 N N . ARG B 1 28 ? 9.672 -30.375 13.039 1 87.31 28 ARG B N 1
ATOM 1802 C CA . ARG B 1 28 ? 8.281 -30.531 13.469 1 87.31 28 ARG B CA 1
ATOM 1803 C C . ARG B 1 28 ? 7.805 -29.312 14.242 1 87.31 28 ARG B C 1
ATOM 1805 O O . ARG B 1 28 ? 6.641 -28.922 14.141 1 87.31 28 ARG B O 1
ATOM 1812 N N . ALA B 1 29 ? 8.711 -28.719 14.93 1 87.12 29 ALA B N 1
ATOM 1813 C CA . ALA B 1 29 ? 8.359 -27.516 15.656 1 87.12 29 ALA B CA 1
ATOM 1814 C C . ALA B 1 29 ? 7.988 -26.375 14.695 1 87.12 29 ALA B C 1
ATOM 1816 O O . ALA B 1 29 ? 7.051 -25.625 14.953 1 87.12 29 ALA B O 1
ATOM 1817 N N . HIS B 1 30 ? 8.711 -26.328 13.617 1 86.44 30 HIS B N 1
ATOM 1818 C CA . HIS B 1 30 ? 8.414 -25.312 12.625 1 86.44 30 HIS B CA 1
ATOM 1819 C C . HIS B 1 30 ? 7.062 -25.562 11.961 1 86.44 30 HIS B C 1
ATOM 1821 O O . HIS B 1 30 ? 6.363 -24.609 11.602 1 86.44 30 HIS B O 1
ATOM 1827 N N . GLN B 1 31 ? 6.762 -26.828 11.844 1 80.44 31 GLN B N 1
ATOM 1828 C CA . GLN B 1 31 ? 5.445 -27.188 11.328 1 80.44 31 GLN B CA 1
ATOM 1829 C C . GLN B 1 31 ? 4.34 -26.75 12.281 1 80.44 31 GLN B C 1
ATOM 1831 O O . GLN B 1 31 ? 3.34 -26.172 11.852 1 80.44 31 GLN B O 1
ATOM 1836 N N . THR B 1 32 ? 4.578 -27.047 13.484 1 80.5 32 THR B N 1
ATOM 1837 C CA . THR B 1 32 ? 3.598 -26.719 14.516 1 80.5 32 THR B CA 1
ATOM 1838 C C . THR B 1 32 ? 3.404 -25.203 14.594 1 80.5 32 THR B C 1
ATOM 1840 O O . THR B 1 32 ? 2.289 -24.734 14.82 1 80.5 32 THR B O 1
ATOM 1843 N N . ARG B 1 33 ? 4.418 -24.516 14.273 1 75.25 33 ARG B N 1
ATOM 1844 C CA . ARG B 1 33 ? 4.379 -23.062 14.359 1 75.25 33 ARG B CA 1
ATOM 1845 C C . ARG B 1 33 ? 3.803 -22.453 13.086 1 75.25 33 ARG B C 1
ATOM 1847 O O . ARG B 1 33 ? 3.645 -21.234 12.992 1 75.25 33 ARG B O 1
ATOM 1854 N N . GLY B 1 34 ? 3.598 -23.312 12.125 1 74.12 34 GLY B N 1
ATOM 1855 C CA . GLY B 1 34 ? 2.996 -22.875 10.883 1 74.12 34 GLY B CA 1
ATOM 1856 C C . GLY B 1 34 ? 4.008 -22.328 9.891 1 74.12 34 GLY B C 1
ATOM 1857 O O . GLY B 1 34 ? 3.637 -21.75 8.867 1 74.12 34 GLY B O 1
ATOM 1858 N N . LEU B 1 35 ? 5.199 -22.453 10.203 1 75.5 35 LEU B N 1
ATOM 1859 C CA . LEU B 1 35 ? 6.246 -21.922 9.336 1 75.5 35 LEU B CA 1
ATOM 1860 C C . LEU B 1 35 ? 6.559 -22.906 8.203 1 75.5 35 LEU B C 1
ATOM 1862 O O . LEU B 1 35 ? 7.137 -22.516 7.188 1 75.5 35 LEU B O 1
ATOM 1866 N N . LEU B 1 36 ? 6.203 -24.188 8.469 1 78.06 36 LEU B N 1
ATOM 1867 C CA . LEU B 1 36 ? 6.383 -25.266 7.496 1 78.06 36 LEU B CA 1
ATOM 1868 C C . LEU B 1 36 ? 5.062 -25.969 7.215 1 78.06 36 LEU B C 1
ATOM 1870 O O . LEU B 1 36 ? 4.359 -26.375 8.141 1 78.06 36 LEU B O 1
ATOM 1874 N N . PRO B 1 37 ? 4.695 -26.031 5.961 1 74.62 37 PRO B N 1
ATOM 1875 C CA . PRO B 1 37 ? 3.451 -26.734 5.656 1 74.62 37 PRO B CA 1
ATOM 1876 C C . PRO B 1 37 ? 3.523 -28.234 5.996 1 74.62 37 PRO B C 1
ATOM 1878 O O . PRO B 1 37 ? 4.617 -28.781 6.102 1 74.62 37 PRO B O 1
ATOM 1881 N N . PRO B 1 38 ? 2.295 -28.75 6.117 1 74.81 38 PRO B N 1
ATOM 1882 C CA . PRO B 1 38 ? 2.293 -30.188 6.406 1 74.81 38 PRO B CA 1
ATOM 1883 C C . PRO B 1 38 ? 2.828 -31.031 5.246 1 74.81 38 PRO B C 1
ATOM 1885 O O . PRO B 1 38 ? 2.705 -30.625 4.086 1 74.81 38 PRO B O 1
ATOM 1888 N N . PRO B 1 39 ? 3.547 -32.125 5.617 1 74.69 39 PRO B N 1
ATOM 1889 C CA . PRO B 1 39 ? 4.031 -33.031 4.578 1 74.69 39 PRO B CA 1
ATOM 1890 C C . PRO B 1 39 ? 2.898 -33.781 3.885 1 74.69 39 PRO B C 1
ATOM 1892 O O . PRO B 1 39 ? 1.753 -33.75 4.344 1 74.69 39 PRO B O 1
ATOM 1895 N N . VAL B 1 40 ? 3.205 -34.281 2.688 1 68.19 40 VAL B N 1
ATOM 1896 C CA . VAL B 1 40 ? 2.287 -35.188 2.006 1 68.19 40 VAL B CA 1
ATOM 1897 C C . VAL B 1 40 ? 2.436 -36.594 2.57 1 68.19 40 VAL B C 1
ATOM 1899 O O . VAL B 1 40 ? 3.553 -37.094 2.701 1 68.19 40 VAL B O 1
ATOM 1902 N N . ARG B 1 41 ? 1.309 -37 2.953 1 70.81 41 ARG B N 1
ATOM 1903 C CA . ARG B 1 41 ? 1.372 -38.344 3.572 1 70.81 41 ARG B CA 1
ATOM 1904 C C . ARG B 1 41 ? 1.081 -39.438 2.553 1 70.81 41 ARG B C 1
ATOM 1906 O O . ARG B 1 41 ? 0.212 -39.281 1.693 1 70.81 41 ARG B O 1
ATOM 1913 N N . HIS B 1 42 ? 1.948 -40.375 2.453 1 68.69 42 HIS B N 1
ATOM 1914 C CA . HIS B 1 42 ? 1.729 -41.625 1.721 1 68.69 42 HIS B CA 1
ATOM 1915 C C . HIS B 1 42 ? 1.744 -42.812 2.658 1 68.69 42 HIS B C 1
ATOM 1917 O O . HIS B 1 42 ? 2.809 -43.25 3.119 1 68.69 42 HIS B O 1
ATOM 1923 N N . GLY B 1 43 ? 0.567 -43.312 2.816 1 71.62 43 GLY B N 1
ATOM 1924 C CA . GLY B 1 43 ? 0.459 -44.344 3.834 1 71.62 43 GLY B CA 1
ATOM 1925 C C . GLY B 1 43 ? 0.79 -43.844 5.227 1 71.62 43 GLY B C 1
ATOM 1926 O O . GLY B 1 43 ? 0.191 -42.875 5.703 1 71.62 43 GLY B O 1
ATOM 1927 N N . ARG B 1 44 ? 1.74 -44.5 5.918 1 77.5 44 ARG B N 1
ATOM 1928 C CA . ARG B 1 44 ? 2.123 -44.125 7.277 1 77.5 44 ARG B CA 1
ATOM 1929 C C . ARG B 1 44 ? 3.318 -43.188 7.27 1 77.5 44 ARG B C 1
ATOM 1931 O O . ARG B 1 44 ? 3.764 -42.719 8.328 1 77.5 44 ARG B O 1
ATOM 1938 N N . SER B 1 45 ? 3.779 -42.906 6.105 1 79.62 45 SER B N 1
ATOM 1939 C CA . SER B 1 45 ? 5 -42.125 6.02 1 79.62 45 SER B CA 1
ATOM 1940 C C . SER B 1 45 ? 4.711 -40.719 5.496 1 79.62 45 SER B C 1
ATOM 1942 O O . SER B 1 45 ? 3.867 -40.531 4.613 1 79.62 45 SER B O 1
ATOM 1944 N N . ALA B 1 46 ? 5.305 -39.75 6.129 1 83.25 46 ALA B N 1
ATOM 1945 C CA . ALA B 1 46 ? 5.215 -38.344 5.688 1 83.25 46 ALA B CA 1
ATOM 1946 C C . ALA B 1 46 ? 6.379 -38 4.77 1 83.25 46 ALA B C 1
ATOM 1948 O O . ALA B 1 46 ? 7.527 -38.344 5.039 1 83.25 46 ALA B O 1
ATOM 1949 N N . TYR B 1 47 ? 6.055 -37.375 3.613 1 81.69 47 TYR B N 1
ATOM 1950 C CA . TYR B 1 47 ? 7.074 -36.969 2.662 1 81.69 47 TYR B CA 1
ATOM 1951 C C . TYR B 1 47 ? 7.059 -35.438 2.494 1 81.69 47 TYR B C 1
ATOM 1953 O O . TYR B 1 47 ? 5.988 -34.844 2.357 1 81.69 47 TYR B O 1
ATOM 1961 N N . TYR B 1 48 ? 8.289 -34.969 2.641 1 81.62 48 TYR B N 1
ATOM 1962 C CA . TYR B 1 48 ? 8.516 -33.531 2.467 1 81.62 48 TYR B CA 1
ATOM 1963 C C . TYR B 1 48 ? 9.031 -33.219 1.067 1 81.62 48 TYR B C 1
ATOM 1965 O O . TYR B 1 48 ? 9.883 -33.938 0.545 1 81.62 48 TYR B O 1
ATOM 1973 N N . GLY B 1 49 ? 8.438 -32.25 0.498 1 72.75 49 GLY B N 1
ATOM 1974 C CA . GLY B 1 49 ? 8.836 -31.891 -0.855 1 72.75 49 GLY B CA 1
ATOM 1975 C C . GLY B 1 49 ? 9.875 -30.797 -0.903 1 72.75 49 GLY B C 1
ATOM 1976 O O . GLY B 1 49 ? 10.375 -30.359 0.137 1 72.75 49 GLY B O 1
ATOM 1977 N N . PRO B 1 50 ? 10.25 -30.453 -2.088 1 68.81 50 PRO B N 1
ATOM 1978 C CA . PRO B 1 50 ? 11.242 -29.391 -2.266 1 68.81 50 PRO B CA 1
ATOM 1979 C C . PRO B 1 50 ? 10.812 -28.062 -1.631 1 68.81 50 PRO B C 1
ATOM 1981 O O . PRO B 1 50 ? 11.664 -27.266 -1.214 1 68.81 50 PRO B O 1
ATOM 1984 N N . VAL B 1 51 ? 9.57 -28.047 -1.483 1 69.88 51 VAL B N 1
ATOM 1985 C CA . VAL B 1 51 ? 9.039 -26.828 -0.883 1 69.88 51 VAL B CA 1
ATOM 1986 C C . VAL B 1 51 ? 9.438 -26.75 0.588 1 69.88 51 VAL B C 1
ATOM 1988 O O . VAL B 1 51 ? 9.758 -25.672 1.101 1 69.88 51 VAL B O 1
ATOM 1991 N N . HIS B 1 52 ? 9.305 -27.859 1.196 1 77.88 52 HIS B N 1
ATOM 1992 C CA . HIS B 1 52 ? 9.703 -27.938 2.6 1 77.88 52 HIS B CA 1
ATOM 1993 C C . HIS B 1 52 ? 11.188 -27.641 2.77 1 77.88 52 HIS B C 1
ATOM 1995 O O . HIS B 1 52 ? 11.578 -26.891 3.664 1 77.88 52 HIS B O 1
ATOM 2001 N N . LEU B 1 53 ? 11.953 -28.156 1.874 1 77.88 53 LEU B N 1
ATOM 2002 C CA . LEU B 1 53 ? 13.398 -27.953 1.932 1 77.88 53 LEU B CA 1
ATOM 2003 C C . LEU B 1 53 ? 13.758 -26.484 1.771 1 77.88 53 LEU B C 1
ATOM 2005 O O . LEU B 1 53 ? 14.523 -25.938 2.566 1 77.88 53 LEU B O 1
ATOM 2009 N N . ARG B 1 54 ? 13.25 -25.922 0.812 1 72.94 54 ARG B N 1
ATOM 2010 C CA . ARG B 1 54 ? 13.562 -24.516 0.54 1 72.94 54 ARG B CA 1
ATOM 2011 C C . ARG B 1 54 ? 13.148 -23.625 1.706 1 72.94 54 ARG B C 1
ATOM 2013 O O . ARG B 1 54 ? 13.875 -22.719 2.086 1 72.94 54 ARG B O 1
ATOM 2020 N N . ARG B 1 55 ? 11.953 -23.906 2.197 1 77.44 55 ARG B N 1
ATOM 2021 C CA . ARG B 1 55 ? 11.445 -23.141 3.326 1 77.44 55 ARG B CA 1
ATOM 2022 C C . ARG B 1 55 ? 12.383 -23.25 4.527 1 77.44 55 ARG B C 1
ATOM 2024 O O . ARG B 1 55 ? 12.68 -22.25 5.191 1 77.44 55 ARG B O 1
ATOM 2031 N N . LEU B 1 56 ? 12.766 -24.406 4.793 1 83.12 56 LEU B N 1
ATOM 2032 C CA . LEU B 1 56 ? 13.656 -24.641 5.93 1 83.12 56 LEU B CA 1
ATOM 2033 C C . LEU B 1 56 ? 15.008 -23.969 5.711 1 83.12 56 LEU B C 1
ATOM 2035 O O . LEU B 1 56 ? 15.594 -23.438 6.652 1 83.12 56 LEU B O 1
ATOM 2039 N N . GLU B 1 57 ? 15.445 -23.953 4.5 1 79.06 57 GLU B N 1
ATOM 2040 C CA . GLU B 1 57 ? 16.703 -23.281 4.188 1 79.06 57 GLU B CA 1
ATOM 2041 C C . GLU B 1 57 ? 16.594 -21.766 4.441 1 79.06 57 GLU B C 1
ATOM 2043 O O . GLU B 1 57 ? 17.531 -21.156 4.98 1 79.06 57 GLU B O 1
ATOM 2048 N N . ARG B 1 58 ? 15.539 -21.266 4.047 1 77.06 58 ARG B N 1
ATOM 2049 C CA . ARG B 1 58 ? 15.312 -19.844 4.27 1 77.06 58 ARG B CA 1
ATOM 2050 C C . ARG B 1 58 ? 15.25 -19.516 5.758 1 77.06 58 ARG B C 1
ATOM 2052 O O . ARG B 1 58 ? 15.812 -18.531 6.211 1 77.06 58 ARG B O 1
ATOM 2059 N N . ILE B 1 59 ? 14.539 -20.328 6.438 1 79.25 59 ILE B N 1
ATOM 2060 C CA . ILE B 1 59 ? 14.43 -20.156 7.883 1 79.25 59 ILE B CA 1
ATOM 2061 C C . ILE B 1 59 ? 15.82 -20.203 8.516 1 79.25 59 ILE B C 1
ATOM 2063 O O . ILE B 1 59 ? 16.172 -19.359 9.336 1 79.25 59 ILE B O 1
ATOM 2067 N N . THR B 1 60 ? 16.547 -21.141 8.039 1 80.12 60 THR B N 1
ATOM 2068 C CA . THR B 1 60 ? 17.906 -21.312 8.555 1 80.12 60 THR B CA 1
ATOM 2069 C C . THR B 1 60 ? 18.766 -20.078 8.25 1 80.12 60 THR B C 1
ATOM 2071 O O . THR B 1 60 ? 19.5 -19.594 9.117 1 80.12 60 THR B O 1
ATOM 2074 N N . THR B 1 61 ? 18.672 -19.641 7.059 1 73.12 61 THR B N 1
ATOM 2075 C CA . THR B 1 61 ? 19.453 -18.469 6.652 1 73.12 61 THR B CA 1
ATOM 2076 C C . THR B 1 61 ? 19.094 -17.266 7.512 1 73.12 61 THR B C 1
ATOM 2078 O O . THR B 1 61 ? 19.984 -16.531 7.965 1 73.12 61 THR B O 1
ATOM 2081 N N . LEU B 1 62 ? 17.875 -17.047 7.723 1 72.69 62 LEU B N 1
ATOM 2082 C CA . LEU B 1 62 ? 17.406 -15.914 8.516 1 72.69 62 LEU B CA 1
ATOM 2083 C C . LEU B 1 62 ? 17.812 -16.062 9.977 1 72.69 62 LEU B C 1
ATOM 2085 O O . LEU B 1 62 ? 18.203 -15.078 10.617 1 72.69 62 LEU B O 1
ATOM 2089 N N . GLN B 1 63 ? 17.766 -17.297 10.43 1 76.38 63 GLN B N 1
ATOM 2090 C CA . GLN B 1 63 ? 18.25 -17.562 11.781 1 76.38 63 GLN B CA 1
ATOM 2091 C C . GLN B 1 63 ? 19.734 -17.266 11.906 1 76.38 63 GLN B C 1
ATOM 2093 O O . GLN B 1 63 ? 20.172 -16.688 12.898 1 76.38 63 GLN B O 1
ATOM 2098 N N . GLU B 1 64 ? 20.344 -17.609 10.898 1 73.12 64 GLU B N 1
ATOM 2099 C CA . GLU B 1 64 ? 21.781 -17.344 10.883 1 73.12 64 GLU B CA 1
ATOM 2100 C C . GLU B 1 64 ? 22.062 -15.844 10.859 1 73.12 64 GLU B C 1
ATOM 2102 O O . GLU B 1 64 ? 23.094 -15.391 11.344 1 73.12 64 GLU B O 1
ATOM 2107 N N . GLN B 1 65 ? 21.172 -15.164 10.328 1 64.5 65 GLN B N 1
ATOM 2108 C CA . GLN B 1 65 ? 21.312 -13.711 10.25 1 64.5 65 GLN B CA 1
ATOM 2109 C C . GLN B 1 65 ? 20.859 -13.047 11.555 1 64.5 65 GLN B C 1
ATOM 2111 O O . GLN B 1 65 ? 21 -11.836 11.719 1 64.5 65 GLN B O 1
ATOM 2116 N N . GLY B 1 66 ? 20.266 -13.875 12.414 1 69.31 66 GLY B N 1
ATOM 2117 C CA . GLY B 1 66 ? 19.953 -13.367 13.742 1 69.31 66 GLY B CA 1
ATOM 2118 C C . GLY B 1 66 ? 18.469 -13.117 13.953 1 69.31 66 GLY B C 1
ATOM 2119 O O . GLY B 1 66 ? 18.078 -12.594 15 1 69.31 66 GLY B O 1
ATOM 2120 N N . PHE B 1 67 ? 17.719 -13.43 13.047 1 66.81 67 PHE B N 1
ATOM 2121 C CA . PHE B 1 67 ? 16.281 -13.211 13.203 1 66.81 67 PHE B CA 1
ATOM 2122 C C . PHE B 1 67 ? 15.672 -14.281 14.109 1 66.81 67 PHE B C 1
ATOM 2124 O O . PHE B 1 67 ? 16.047 -15.445 14.047 1 66.81 67 PHE B O 1
ATOM 2131 N N . ASN B 1 68 ? 14.797 -13.852 15.047 1 69.19 68 ASN B N 1
ATOM 2132 C CA . ASN B 1 68 ? 14.047 -14.828 15.836 1 69.19 68 ASN B CA 1
ATOM 2133 C C . ASN B 1 68 ? 12.844 -15.367 15.062 1 69.19 68 ASN B C 1
ATOM 2135 O O . ASN B 1 68 ? 12.492 -14.844 14.008 1 69.19 68 ASN B O 1
ATOM 2139 N N . LEU B 1 69 ? 12.227 -16.531 15.531 1 71.94 69 LEU B N 1
ATOM 2140 C CA . LEU B 1 69 ? 11.18 -17.266 14.812 1 71.94 69 LEU B CA 1
ATOM 2141 C C . LEU B 1 69 ? 9.961 -16.375 14.602 1 71.94 69 LEU B C 1
ATOM 2143 O O . LEU B 1 69 ? 9.273 -16.5 13.586 1 71.94 69 LEU B O 1
ATOM 2147 N N . ALA B 1 70 ? 9.773 -15.531 15.523 1 64.38 70 ALA B N 1
ATOM 2148 C CA . ALA B 1 70 ? 8.633 -14.625 15.406 1 64.38 70 ALA B CA 1
ATOM 2149 C C . ALA B 1 70 ? 8.828 -13.648 14.25 1 64.38 70 ALA B C 1
ATOM 2151 O O . ALA B 1 70 ? 7.906 -13.414 13.461 1 64.38 70 ALA B O 1
ATOM 2152 N N . SER B 1 71 ? 10 -13.18 14.156 1 61.94 71 SER B N 1
ATOM 2153 C CA . SER B 1 71 ? 10.336 -12.273 13.062 1 61.94 71 SER B CA 1
ATOM 2154 C C . SER B 1 71 ? 10.312 -13 11.719 1 61.94 71 SER B C 1
ATOM 2156 O O . SER B 1 71 ? 9.852 -12.445 10.719 1 61.94 71 SER B O 1
ATOM 2158 N N . ILE B 1 72 ? 10.836 -14.195 11.75 1 64.56 72 ILE B N 1
ATOM 2159 C CA . ILE B 1 72 ? 10.859 -14.992 10.523 1 64.56 72 ILE B CA 1
ATOM 2160 C C . ILE B 1 72 ? 9.43 -15.281 10.07 1 64.56 72 ILE B C 1
ATOM 2162 O O . ILE B 1 72 ? 9.125 -15.18 8.883 1 64.56 72 ILE B O 1
ATOM 2166 N N . ALA B 1 73 ? 8.578 -15.586 11.016 1 63.16 73 ALA B N 1
ATOM 2167 C CA . ALA B 1 73 ? 7.172 -15.836 10.695 1 63.16 73 ALA B CA 1
ATOM 2168 C C . ALA B 1 73 ? 6.531 -14.602 10.062 1 63.16 73 ALA B C 1
ATOM 2170 O O . ALA B 1 73 ? 5.75 -14.727 9.117 1 63.16 73 ALA B O 1
ATOM 2171 N N . ALA B 1 74 ? 6.961 -13.508 10.57 1 56.38 74 ALA B N 1
ATOM 2172 C CA . ALA B 1 74 ? 6.43 -12.25 10.055 1 56.38 74 ALA B CA 1
ATOM 2173 C C . ALA B 1 74 ? 6.941 -11.984 8.641 1 56.38 74 ALA B C 1
ATOM 2175 O O . ALA B 1 74 ? 6.203 -11.461 7.797 1 56.38 74 ALA B O 1
ATOM 2176 N N . MET B 1 75 ? 8.164 -12.367 8.469 1 56.19 75 MET B N 1
ATOM 2177 C CA . MET B 1 75 ? 8.82 -12.117 7.191 1 56.19 75 MET B CA 1
ATOM 2178 C C . MET B 1 75 ? 8.344 -13.102 6.129 1 56.19 75 MET B C 1
ATOM 2180 O O . MET B 1 75 ? 8.117 -12.719 4.98 1 56.19 75 MET B O 1
ATOM 2184 N N . LEU B 1 76 ? 8.32 -14.414 6.555 1 60.06 76 LEU B N 1
ATOM 2185 C CA . LEU B 1 76 ? 8.07 -15.469 5.582 1 60.06 76 LEU B CA 1
ATOM 2186 C C . LEU B 1 76 ? 6.582 -15.812 5.527 1 60.06 76 LEU B C 1
ATOM 2188 O O . LEU B 1 76 ? 6.117 -16.422 4.562 1 60.06 76 LEU B O 1
ATOM 2192 N N . GLY B 1 77 ? 5.859 -15.219 6.367 1 55.88 77 GLY B N 1
ATOM 2193 C CA . GLY B 1 77 ? 4.469 -15.625 6.496 1 55.88 77 GLY B CA 1
ATOM 2194 C C . GLY B 1 77 ? 4.305 -17.078 6.914 1 55.88 77 GLY B C 1
ATOM 2195 O O . GLY B 1 77 ? 5.293 -17.797 7.039 1 55.88 77 GLY B O 1
ATOM 2196 N N . THR B 1 78 ? 3.105 -17.469 7.395 1 50.75 78 THR B N 1
ATOM 2197 C CA . THR B 1 78 ? 2.832 -18.859 7.707 1 50.75 78 THR B CA 1
ATOM 2198 C C . THR B 1 78 ? 2.775 -19.703 6.434 1 50.75 78 THR B C 1
ATOM 2200 O O . THR B 1 78 ? 2.359 -19.219 5.383 1 50.75 78 THR B O 1
ATOM 2203 N N . ALA B 1 79 ? 3.74 -20.766 6.316 1 49 79 ALA B N 1
ATOM 2204 C CA . ALA B 1 79 ? 3.795 -21.719 5.203 1 49 79 ALA B CA 1
ATOM 2205 C C . ALA B 1 79 ? 2.451 -22.422 5.016 1 49 79 ALA B C 1
ATOM 2207 O O . ALA B 1 79 ? 2.322 -23.297 4.172 1 49 79 ALA B O 1
ATOM 2208 N N . THR B 1 80 ? 1.601 -22.234 5.844 1 44.09 80 THR B N 1
ATOM 2209 C CA . THR B 1 80 ? 0.395 -23.016 5.586 1 44.09 80 THR B CA 1
ATOM 2210 C C . THR B 1 80 ? -0.121 -22.766 4.172 1 44.09 80 THR B C 1
ATOM 2212 O O . THR B 1 80 ? 0.035 -21.672 3.637 1 44.09 80 THR B O 1
ATOM 2215 N N . ALA B 1 81 ? -0.019 -23.734 3.346 1 45.25 81 ALA B N 1
ATOM 2216 C CA . ALA B 1 81 ? -0.686 -23.906 2.057 1 45.25 81 ALA B CA 1
ATOM 2217 C C . ALA B 1 81 ? -2 -23.141 2.016 1 45.25 81 ALA B C 1
ATOM 2219 O O . ALA B 1 81 ? -3.002 -23.562 2.588 1 45.25 81 ALA B O 1
ATOM 2220 N N . ASP B 1 82 ? -1.974 -21.891 2.406 1 47.03 82 ASP B N 1
ATOM 2221 C CA . ASP B 1 82 ? -3.289 -21.266 2.322 1 47.03 82 ASP B CA 1
ATOM 2222 C C . ASP B 1 82 ? -3.957 -21.562 0.983 1 47.03 82 ASP B C 1
ATOM 2224 O O . ASP B 1 82 ? -3.295 -21.578 -0.057 1 47.03 82 ASP B O 1
ATOM 2228 N N . PRO B 1 83 ? -4.945 -22.422 1.026 1 52.25 83 PRO B N 1
ATOM 2229 C CA . PRO B 1 83 ? -5.688 -22.766 -0.188 1 52.25 83 PRO B CA 1
ATOM 2230 C C . PRO B 1 83 ? -5.613 -21.672 -1.25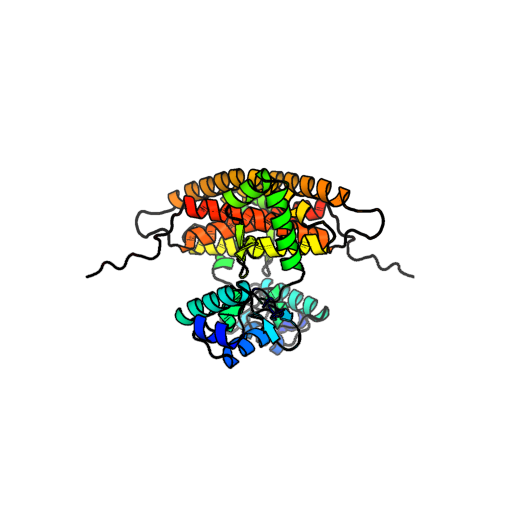8 1 52.25 83 PRO B C 1
ATOM 2232 O O . PRO B 1 83 ? -5.582 -21.984 -2.453 1 52.25 83 PRO B O 1
ATOM 2235 N N . GLY B 1 84 ? -5.387 -20.516 -0.765 1 58.75 84 GLY B N 1
ATOM 2236 C CA . GLY B 1 84 ? -5.297 -19.438 -1.735 1 58.75 84 GLY B CA 1
ATOM 2237 C C . GLY B 1 84 ? -3.99 -19.438 -2.508 1 58.75 84 GLY B C 1
ATOM 2238 O O . GLY B 1 84 ? -3.982 -19.25 -3.725 1 58.75 84 GLY B O 1
ATOM 2239 N N . THR B 1 85 ? -2.98 -19.844 -1.78 1 62.06 85 THR B N 1
ATOM 2240 C CA . THR B 1 85 ? -1.674 -19.875 -2.428 1 62.06 85 THR B CA 1
ATOM 2241 C C . THR B 1 85 ? -1.59 -21.047 -3.412 1 62.06 85 THR B C 1
ATOM 2243 O O . THR B 1 85 ? -1.031 -20.906 -4.504 1 62.06 85 THR B O 1
ATOM 2246 N N . ALA B 1 86 ? -2.182 -22.172 -3.029 1 63.69 86 ALA B N 1
ATOM 2247 C CA . ALA B 1 86 ? -2.182 -23.328 -3.926 1 63.69 86 ALA B CA 1
ATOM 2248 C C . ALA B 1 86 ? -2.951 -23.016 -5.207 1 63.69 86 ALA B C 1
ATOM 2250 O O . ALA B 1 86 ? -2.529 -23.406 -6.301 1 63.69 86 ALA B O 1
ATOM 2251 N N . ARG B 1 87 ? -4.039 -22.359 -5.059 1 72.31 87 ARG B N 1
ATOM 2252 C CA . ARG B 1 87 ? -4.84 -22.016 -6.227 1 72.31 87 ARG B CA 1
ATOM 2253 C C . ARG B 1 87 ? -4.09 -21.047 -7.133 1 72.31 87 ARG B C 1
ATOM 2255 O O . ARG B 1 87 ? -4.148 -21.172 -8.359 1 72.31 87 ARG B O 1
ATOM 2262 N N . THR B 1 88 ? -3.389 -20.203 -6.453 1 75.88 88 THR B N 1
ATOM 2263 C CA . THR B 1 88 ? -2.633 -19.219 -7.223 1 75.88 88 THR B CA 1
ATOM 2264 C C . THR B 1 88 ? -1.48 -19.891 -7.969 1 75.88 88 THR B C 1
ATOM 2266 O O . THR B 1 88 ? -1.215 -19.562 -9.125 1 75.88 88 THR B O 1
ATOM 2269 N N . SER B 1 89 ? -0.864 -20.844 -7.312 1 74.12 89 SER B N 1
ATOM 2270 C CA . SER B 1 89 ? 0.237 -21.562 -7.949 1 74.12 89 SER B CA 1
ATOM 2271 C C . SER B 1 89 ? -0.252 -22.375 -9.141 1 74.12 89 SER B C 1
ATOM 2273 O O . SER B 1 89 ? 0.398 -22.406 -10.188 1 74.12 89 SER B O 1
ATOM 2275 N N . ALA B 1 90 ? -1.35 -23 -8.984 1 75.25 90 ALA B N 1
ATOM 2276 C CA . ALA B 1 90 ? -1.928 -23.781 -10.078 1 75.25 90 ALA B CA 1
ATOM 2277 C C . ALA B 1 90 ? -2.295 -22.875 -11.258 1 75.25 90 ALA B C 1
ATOM 2279 O O . ALA B 1 90 ? -2.1 -23.25 -12.414 1 75.25 90 ALA B O 1
ATOM 2280 N N . ALA B 1 91 ? -2.77 -21.766 -10.953 1 82.44 91 ALA B N 1
ATOM 2281 C CA . ALA B 1 91 ? -3.15 -20.812 -11.992 1 82.44 91 ALA B CA 1
ATOM 2282 C C . ALA B 1 91 ? -1.924 -20.297 -12.734 1 82.44 91 ALA B C 1
ATOM 2284 O O . ALA B 1 91 ? -1.963 -20.125 -13.953 1 82.44 91 ALA B O 1
ATOM 2285 N N . LEU B 1 92 ? -0.891 -20.109 -11.984 1 82 92 LEU B N 1
ATOM 2286 C CA . LEU B 1 92 ? 0.343 -19.641 -12.609 1 82 92 LEU B CA 1
ATOM 2287 C C . LEU B 1 92 ? 0.902 -20.703 -13.562 1 82 92 LEU B C 1
ATOM 2289 O O . LEU B 1 92 ? 1.396 -20.359 -14.641 1 82 92 LEU B O 1
ATOM 2293 N N . ALA B 1 93 ? 0.806 -21.906 -13.117 1 76.44 93 ALA B N 1
ATOM 2294 C CA . ALA B 1 93 ? 1.253 -23 -13.984 1 76.44 93 ALA B CA 1
ATOM 2295 C C . ALA B 1 93 ? 0.424 -23.062 -15.266 1 76.44 93 ALA B C 1
ATOM 2297 O O . ALA B 1 93 ? 0.961 -23.297 -16.344 1 76.44 93 ALA B O 1
ATOM 2298 N N . GLU B 1 94 ? -0.797 -22.844 -15.102 1 81.12 94 GLU B N 1
ATOM 2299 C CA . GLU B 1 94 ? -1.688 -22.828 -16.25 1 81.12 94 GLU B CA 1
ATOM 2300 C C . GLU B 1 94 ? -1.344 -21.688 -17.203 1 81.12 94 GLU B C 1
ATOM 2302 O O . GLU B 1 94 ? -1.305 -21.875 -18.422 1 81.12 94 GLU B O 1
ATOM 2307 N N . ILE B 1 95 ? -1.087 -20.562 -16.703 1 80.38 95 ILE B N 1
ATOM 2308 C CA . ILE B 1 95 ? -0.753 -19.391 -17.516 1 80.38 95 ILE B CA 1
ATOM 2309 C C . ILE B 1 95 ? 0.566 -19.625 -18.25 1 80.38 95 ILE B C 1
ATOM 2311 O O . ILE B 1 95 ? 0.715 -19.234 -19.406 1 80.38 95 ILE B O 1
ATOM 2315 N N . ALA B 1 96 ? 1.467 -20.25 -17.531 1 77.19 96 ALA B N 1
ATOM 2316 C CA . ALA B 1 96 ? 2.76 -20.547 -18.156 1 77.19 96 ALA B CA 1
ATOM 2317 C C . ALA B 1 96 ? 2.594 -21.453 -19.375 1 77.19 96 ALA B C 1
ATOM 2319 O O . ALA B 1 96 ? 3.314 -21.297 -20.359 1 77.19 96 ALA B O 1
ATOM 2320 N N . ARG B 1 97 ? 1.572 -22.25 -19.344 1 77 97 ARG B N 1
ATOM 2321 C CA . ARG B 1 97 ? 1.353 -23.219 -20.406 1 77 97 ARG B CA 1
ATOM 2322 C C . ARG B 1 97 ? 0.514 -22.625 -21.531 1 77 97 ARG B C 1
ATOM 2324 O O . ARG B 1 97 ? 0.805 -22.844 -22.719 1 77 97 ARG B O 1
ATOM 2331 N N . VAL B 1 98 ? -0.525 -21.844 -21.219 1 78.19 98 VAL B N 1
ATOM 2332 C CA . VAL B 1 98 ? -1.546 -21.516 -22.203 1 78.19 98 VAL B CA 1
ATOM 2333 C C . VAL B 1 98 ? -1.394 -20.047 -22.641 1 78.19 98 VAL B C 1
ATOM 2335 O O . VAL B 1 98 ? -1.779 -19.688 -23.75 1 78.19 98 VAL B O 1
ATOM 2338 N N . GLN B 1 99 ? -0.788 -19.219 -21.797 1 83.25 99 GLN B N 1
ATOM 2339 C CA . GLN B 1 99 ? -0.667 -17.797 -22.109 1 83.25 99 GLN B CA 1
ATOM 2340 C C . GLN B 1 99 ? 0.744 -17.297 -21.828 1 83.25 99 GLN B C 1
ATOM 2342 O O . GLN B 1 99 ? 0.942 -16.469 -20.938 1 83.25 99 GLN B O 1
ATOM 2347 N N . PRO B 1 100 ? 1.675 -17.609 -22.641 1 80.12 100 PRO B N 1
ATOM 2348 C CA . PRO B 1 100 ? 3.08 -17.266 -22.422 1 80.12 100 PRO B CA 1
ATOM 2349 C C . PRO B 1 100 ? 3.309 -15.75 -22.375 1 80.12 100 PRO B C 1
ATOM 2351 O O . PRO B 1 100 ? 4.109 -15.266 -21.578 1 80.12 100 PRO B O 1
ATOM 2354 N N . PRO B 1 101 ? 2.523 -15 -23.125 1 79.56 101 PRO B N 1
ATOM 2355 C CA . PRO B 1 101 ? 2.777 -13.562 -23.047 1 79.56 101 PRO B CA 1
ATOM 2356 C C . PRO B 1 101 ? 2.488 -12.992 -21.656 1 79.56 101 PRO B C 1
ATOM 2358 O O . PRO B 1 101 ? 3.197 -12.086 -21.203 1 79.56 101 PRO B O 1
ATOM 2361 N N . VAL B 1 102 ? 1.495 -13.5 -21.062 1 83.38 102 VAL B N 1
ATOM 2362 C CA . VAL B 1 102 ? 1.153 -13.031 -19.719 1 83.38 102 VAL B CA 1
ATOM 2363 C C . VAL B 1 102 ? 2.24 -13.445 -18.734 1 83.38 102 VAL B C 1
ATOM 2365 O O . VAL B 1 102 ? 2.652 -12.648 -17.875 1 83.38 102 VAL B O 1
ATOM 2368 N N . PHE B 1 103 ? 2.664 -14.625 -18.859 1 82.75 103 PHE B N 1
ATOM 2369 C CA . PHE B 1 103 ? 3.732 -15.125 -18 1 82.75 103 PHE B CA 1
ATOM 2370 C C . PHE B 1 103 ? 4.996 -14.289 -18.172 1 82.75 103 PHE B C 1
ATOM 2372 O O . PHE B 1 103 ? 5.641 -13.922 -17.188 1 82.75 103 PHE B O 1
ATOM 2379 N N . CYS B 1 104 ? 5.27 -13.953 -19.391 1 82.12 104 CYS B N 1
ATOM 2380 C CA . CYS B 1 104 ? 6.445 -13.141 -19.688 1 82.12 104 CYS B CA 1
ATOM 2381 C C . CYS B 1 104 ? 6.309 -11.742 -19.078 1 82.12 104 CYS B C 1
ATOM 2383 O O . CYS B 1 104 ? 7.285 -11.172 -18.594 1 82.12 104 CYS B O 1
ATOM 2385 N N . ALA B 1 105 ? 5.141 -11.266 -19.125 1 84.81 105 ALA B N 1
ATOM 2386 C CA . ALA B 1 105 ? 4.902 -9.945 -18.547 1 84.81 105 ALA B CA 1
ATOM 2387 C C . ALA B 1 105 ? 5.129 -9.961 -17.031 1 84.81 105 ALA B C 1
ATOM 2389 O O . ALA B 1 105 ? 5.797 -9.086 -16.484 1 84.81 105 ALA B O 1
ATOM 2390 N N . LEU B 1 106 ? 4.598 -10.969 -16.391 1 87.44 106 LEU B N 1
ATOM 2391 C CA . LEU B 1 106 ? 4.762 -11.102 -14.945 1 87.44 106 LEU B CA 1
ATOM 2392 C C . LEU B 1 106 ? 6.234 -11.25 -14.578 1 87.44 106 LEU B C 1
ATOM 2394 O O . LEU B 1 106 ? 6.691 -10.68 -13.586 1 87.44 106 LEU B O 1
ATOM 2398 N N . GLU B 1 107 ? 6.934 -11.938 -15.391 1 81.5 107 GLU B N 1
ATOM 2399 C CA . GLU B 1 107 ? 8.367 -12.133 -15.18 1 81.5 107 GLU B CA 1
ATOM 2400 C C . GLU B 1 107 ? 9.141 -10.836 -15.383 1 81.5 107 GLU B C 1
ATOM 2402 O O . GLU B 1 107 ? 10.016 -10.492 -14.586 1 81.5 107 GLU B O 1
ATOM 2407 N N . ARG B 1 108 ? 8.828 -10.125 -16.406 1 81.25 108 ARG B N 1
ATOM 2408 C CA . ARG B 1 108 ? 9.5 -8.875 -16.75 1 81.25 108 ARG B CA 1
ATOM 2409 C C . ARG B 1 108 ? 9.336 -7.855 -15.625 1 81.25 108 ARG B C 1
ATOM 2411 O O . ARG B 1 108 ? 10.258 -7.082 -15.344 1 81.25 108 ARG B O 1
ATOM 2418 N N . HIS B 1 109 ? 8.25 -7.938 -14.953 1 88.06 109 HIS B N 1
ATOM 2419 C CA . HIS B 1 109 ? 7.969 -6.938 -13.922 1 88.06 109 HIS B CA 1
ATOM 2420 C C . HIS B 1 109 ? 8.398 -7.43 -12.547 1 88.06 109 HIS B C 1
ATOM 2422 O O . HIS B 1 109 ? 8.062 -6.812 -11.531 1 88.06 109 HIS B O 1
ATOM 2428 N N . GLY B 1 110 ? 8.992 -8.617 -12.539 1 81.56 110 GLY B N 1
ATOM 2429 C CA . GLY B 1 110 ? 9.586 -9.102 -11.305 1 81.56 110 GLY B CA 1
ATOM 2430 C C . GLY B 1 110 ? 8.57 -9.695 -10.344 1 81.56 110 GLY B C 1
ATOM 2431 O O . GLY B 1 110 ? 8.773 -9.68 -9.125 1 81.56 110 GLY B O 1
ATOM 2432 N N . LEU B 1 111 ? 7.508 -10.156 -10.867 1 88.5 111 LEU B N 1
ATOM 2433 C CA . LEU B 1 111 ? 6.43 -10.656 -10.016 1 88.5 111 LEU B CA 1
ATOM 2434 C C . LEU B 1 111 ? 6.555 -12.164 -9.805 1 88.5 111 LEU B C 1
ATOM 2436 O O . LEU B 1 111 ? 5.855 -12.734 -8.969 1 88.5 111 LEU B O 1
ATOM 2440 N N . LEU B 1 112 ? 7.477 -12.781 -10.523 1 81.62 112 LEU B N 1
ATOM 2441 C CA . LEU B 1 112 ? 7.543 -14.242 -10.469 1 81.62 112 LEU B CA 1
ATOM 2442 C C . LEU B 1 112 ? 8.734 -14.695 -9.633 1 81.62 112 LEU B C 1
ATOM 2444 O O . LEU B 1 112 ? 9.797 -14.07 -9.664 1 81.62 112 LEU B O 1
ATOM 2448 N N . GLY B 1 113 ? 8.445 -15.586 -8.852 1 75 113 GLY B N 1
ATOM 2449 C CA . GLY B 1 113 ? 9.453 -16.312 -8.086 1 75 113 GLY B CA 1
ATOM 2450 C C . GLY B 1 113 ? 9.164 -17.797 -7.984 1 75 113 GLY B C 1
ATOM 2451 O O . GLY B 1 113 ? 8.453 -18.359 -8.82 1 75 113 GLY B O 1
ATOM 2452 N N . ARG B 1 114 ? 9.922 -18.375 -7.219 1 66.25 114 ARG B N 1
ATOM 2453 C CA . ARG B 1 114 ? 9.719 -19.812 -7.012 1 66.25 114 ARG B CA 1
ATOM 2454 C C . ARG B 1 114 ? 9.344 -20.109 -5.562 1 66.25 114 ARG B C 1
ATOM 2456 O O . ARG B 1 114 ? 9.812 -19.422 -4.645 1 66.25 114 ARG B O 1
ATOM 2463 N N . ASP B 1 115 ? 8.273 -20.828 -5.52 1 61.72 115 ASP B N 1
ATOM 2464 C CA . ASP B 1 115 ? 7.902 -21.219 -4.16 1 61.72 115 ASP B CA 1
ATOM 2465 C C . ASP B 1 115 ? 8.812 -22.312 -3.629 1 61.72 115 ASP B C 1
ATOM 2467 O O . ASP B 1 115 ? 9.836 -22.641 -4.242 1 61.72 115 ASP B O 1
ATOM 2471 N N . ASP B 1 116 ? 8.453 -22.719 -2.447 1 53.81 116 ASP B N 1
ATOM 2472 C CA . ASP B 1 116 ? 9.297 -23.703 -1.774 1 53.81 116 ASP B CA 1
ATOM 2473 C C . ASP B 1 116 ? 9.391 -25 -2.582 1 53.81 116 ASP B C 1
ATOM 2475 O O . ASP B 1 116 ? 10.352 -25.75 -2.445 1 53.81 116 ASP B O 1
ATOM 2479 N N . SER B 1 117 ? 8.367 -25.344 -3.436 1 55.16 117 SER B N 1
ATOM 2480 C CA . SER B 1 117 ? 8.344 -26.547 -4.266 1 55.16 117 SER B CA 1
ATOM 2481 C C . SER B 1 117 ? 9.07 -26.312 -5.59 1 55.16 117 SER B C 1
ATOM 2483 O O . SER B 1 117 ? 9.266 -27.25 -6.367 1 55.16 117 SER B O 1
ATOM 2485 N N . GLY B 1 118 ? 9.578 -25.109 -5.773 1 59.91 118 GLY B N 1
ATOM 2486 C CA . GLY B 1 118 ? 10.219 -24.781 -7.035 1 59.91 118 GLY B CA 1
ATOM 2487 C C . GLY B 1 118 ? 9.242 -24.359 -8.109 1 59.91 118 GLY B C 1
ATOM 2488 O O . GLY B 1 118 ? 9.641 -24.016 -9.227 1 59.91 118 GLY B O 1
ATOM 2489 N N . ALA B 1 119 ? 7.988 -24.453 -7.758 1 66.19 119 ALA B N 1
ATOM 2490 C CA . ALA B 1 119 ? 6.973 -24.031 -8.719 1 66.19 119 ALA B CA 1
ATOM 2491 C C . ALA B 1 119 ? 6.891 -22.516 -8.82 1 66.19 119 ALA B C 1
ATOM 2493 O O . ALA B 1 119 ? 7.277 -21.812 -7.891 1 66.19 119 ALA B O 1
ATOM 2494 N N . ALA B 1 120 ? 6.461 -22.078 -9.977 1 74 120 ALA B N 1
ATOM 2495 C CA . ALA B 1 120 ? 6.305 -20.641 -10.172 1 74 120 ALA B CA 1
ATOM 2496 C C . ALA B 1 120 ? 5.289 -20.062 -9.188 1 74 120 ALA B C 1
ATOM 2498 O O . ALA B 1 120 ? 4.25 -20.672 -8.93 1 74 120 ALA B O 1
ATOM 2499 N N . ALA B 1 121 ? 5.758 -19.047 -8.492 1 78.69 121 ALA B N 1
ATOM 2500 C CA . ALA B 1 121 ? 4.895 -18.359 -7.543 1 78.69 121 ALA B CA 1
ATOM 2501 C C . ALA B 1 121 ? 5.066 -16.844 -7.641 1 78.69 121 ALA B C 1
ATOM 2503 O O . ALA B 1 121 ? 6.012 -16.359 -8.266 1 78.69 121 ALA B O 1
ATOM 2504 N N . ILE B 1 122 ? 4.051 -16.25 -7.109 1 81.56 122 ILE B N 1
ATOM 2505 C CA . ILE B 1 122 ? 4.184 -14.797 -7.055 1 81.56 122 ILE B CA 1
ATOM 2506 C C . ILE B 1 122 ? 5.227 -14.414 -6.004 1 81.56 122 ILE B C 1
ATOM 2508 O O . ILE B 1 122 ? 5.125 -14.82 -4.844 1 81.56 122 ILE B O 1
ATOM 2512 N N . ALA B 1 123 ? 6.176 -13.711 -6.422 1 77.12 123 ALA B N 1
ATOM 2513 C CA . ALA B 1 123 ? 7.336 -13.398 -5.594 1 77.12 123 ALA B CA 1
ATOM 2514 C C . ALA B 1 123 ? 7 -12.328 -4.559 1 77.12 123 ALA B C 1
ATOM 2516 O O . ALA B 1 123 ? 7.633 -12.258 -3.502 1 77.12 123 ALA B O 1
ATOM 2517 N N . ARG B 1 124 ? 6.031 -11.539 -4.801 1 79.5 124 ARG B N 1
ATOM 2518 C CA . ARG B 1 124 ? 5.684 -10.422 -3.928 1 79.5 124 ARG B CA 1
ATOM 2519 C C . ARG B 1 124 ? 4.492 -10.773 -3.041 1 79.5 124 ARG B C 1
ATOM 2521 O O . ARG B 1 124 ? 3.363 -10.875 -3.521 1 79.5 124 ARG B O 1
ATOM 2528 N N . PRO B 1 125 ? 4.707 -10.883 -1.773 1 78.06 125 PRO B N 1
ATOM 2529 C CA . PRO B 1 125 ? 3.672 -11.383 -0.867 1 78.06 125 PRO B CA 1
ATOM 2530 C C . PRO B 1 125 ? 2.395 -10.547 -0.908 1 78.06 125 PRO B C 1
ATOM 2532 O O . PRO B 1 125 ? 1.293 -11.102 -0.942 1 78.06 125 PRO B O 1
ATOM 2535 N N . PRO B 1 126 ? 2.592 -9.203 -0.972 1 78.31 126 PRO B N 1
ATOM 2536 C CA . PRO B 1 126 ? 1.339 -8.445 -1.009 1 78.31 126 PRO B CA 1
ATOM 2537 C C . PRO B 1 126 ? 0.517 -8.719 -2.266 1 78.31 126 PRO B C 1
ATOM 2539 O O . PRO B 1 126 ? -0.715 -8.734 -2.209 1 78.31 126 PRO B O 1
ATOM 2542 N N . VAL B 1 127 ? 1.201 -8.945 -3.352 1 87.25 127 VAL B N 1
ATOM 2543 C CA . VAL B 1 127 ? 0.503 -9.242 -4.598 1 87.25 127 VAL B CA 1
ATOM 2544 C C . VAL B 1 127 ? -0.114 -10.641 -4.52 1 87.25 127 VAL B C 1
ATOM 2546 O O . VAL B 1 127 ? -1.265 -10.836 -4.918 1 87.25 127 VAL B O 1
ATOM 2549 N N . ALA B 1 128 ? 0.616 -11.562 -4.012 1 83.94 128 ALA B N 1
ATOM 2550 C CA . ALA B 1 128 ? 0.118 -12.93 -3.852 1 83.94 128 ALA B CA 1
ATOM 2551 C C . ALA B 1 128 ? -1.151 -12.953 -3.002 1 83.94 128 ALA B C 1
ATOM 2553 O O . ALA B 1 128 ? -2.119 -13.641 -3.344 1 83.94 128 ALA B O 1
ATOM 2554 N N . GLN B 1 129 ? -1.121 -12.211 -1.97 1 81.75 129 GLN B N 1
ATOM 2555 C CA . GLN B 1 129 ? -2.27 -12.141 -1.072 1 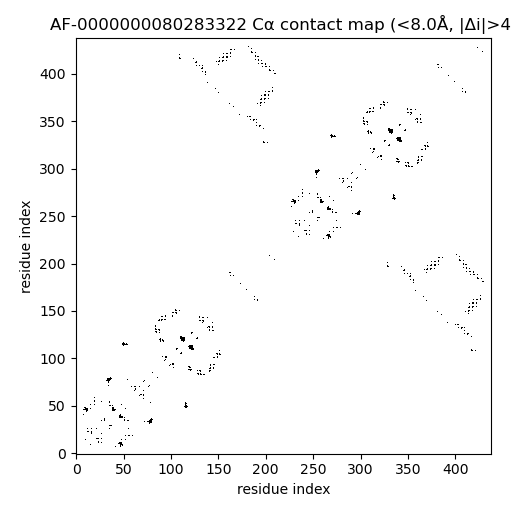81.75 129 GLN B CA 1
ATOM 2556 C C . GLN B 1 129 ? -3.479 -11.523 -1.769 1 81.75 129 GLN B C 1
ATOM 2558 O O . GLN B 1 129 ? -4.605 -12 -1.608 1 81.75 129 GLN B O 1
ATOM 2563 N N . ALA B 1 130 ? -3.221 -10.508 -2.52 1 85.75 130 ALA B N 1
ATOM 2564 C CA . ALA B 1 130 ? -4.312 -9.828 -3.211 1 85.75 130 ALA B CA 1
ATOM 2565 C C . ALA B 1 130 ? -4.93 -10.727 -4.277 1 85.75 130 ALA B C 1
ATOM 2567 O O . ALA B 1 130 ? -6.148 -10.727 -4.465 1 85.75 130 ALA B O 1
ATOM 2568 N N . VAL B 1 131 ? -4.121 -11.477 -4.914 1 87.06 131 VAL B N 1
ATOM 2569 C CA . VAL B 1 131 ? -4.617 -12.414 -5.914 1 87.06 131 VAL B CA 1
ATOM 2570 C C . VAL B 1 131 ? -5.484 -13.477 -5.246 1 87.06 131 VAL B C 1
ATOM 2572 O O . VAL B 1 131 ? -6.57 -13.797 -5.734 1 87.06 131 VAL B O 1
ATOM 2575 N N . ALA B 1 132 ? -5.031 -13.953 -4.156 1 82 132 ALA B N 1
ATOM 2576 C CA . ALA B 1 132 ? -5.773 -14.977 -3.416 1 82 132 ALA B CA 1
ATOM 2577 C C . ALA B 1 132 ? -7.113 -14.43 -2.928 1 82 132 ALA B C 1
ATOM 2579 O O . ALA B 1 132 ? -8.117 -15.148 -2.916 1 82 132 ALA B O 1
ATOM 2580 N N . GLU B 1 133 ? -7.086 -13.188 -2.516 1 81 133 GLU B N 1
ATOM 2581 C CA . GLU B 1 133 ? -8.312 -12.578 -2.018 1 81 133 GLU B CA 1
ATOM 2582 C C . GLU B 1 133 ? -9.352 -12.438 -3.129 1 81 133 GLU B C 1
ATOM 2584 O O . GLU B 1 133 ? -10.539 -12.688 -2.912 1 81 133 GLU B O 1
ATOM 2589 N N . LEU B 1 134 ? -8.914 -12.047 -4.238 1 82.94 134 LEU B N 1
ATOM 2590 C CA . LEU B 1 134 ? -9.844 -11.93 -5.355 1 82.94 134 LEU B CA 1
ATOM 2591 C C . LEU B 1 134 ? -10.352 -13.297 -5.789 1 82.94 134 LEU B C 1
ATOM 2593 O O . LEU B 1 134 ? -11.523 -13.445 -6.148 1 82.94 134 LEU B O 1
ATOM 2597 N N . ALA B 1 135 ? -9.453 -14.242 -5.715 1 78.06 135 ALA B N 1
ATOM 2598 C CA . ALA B 1 135 ? -9.875 -15.609 -6.008 1 78.06 135 ALA B CA 1
ATOM 2599 C C . ALA B 1 135 ? -10.93 -16.094 -5.016 1 78.06 135 ALA B C 1
ATOM 2601 O O . ALA B 1 135 ? -11.891 -16.766 -5.395 1 78.06 135 ALA B O 1
ATOM 2602 N N . GLY B 1 136 ? -10.719 -15.719 -3.797 1 74.38 136 GLY B N 1
ATOM 2603 C CA . GLY B 1 136 ? -11.68 -16.062 -2.762 1 74.38 136 GLY B CA 1
ATOM 2604 C C . GLY B 1 136 ? -13.031 -15.383 -2.959 1 74.38 136 GLY B C 1
ATOM 2605 O O . GLY B 1 136 ? -14.047 -15.875 -2.473 1 74.38 136 GLY B O 1
ATOM 2606 N N . ALA B 1 137 ? -12.992 -14.305 -3.682 1 73.88 137 ALA B N 1
ATOM 2607 C CA . ALA B 1 137 ? -14.227 -13.57 -3.961 1 73.88 137 ALA B CA 1
ATOM 2608 C C . ALA B 1 137 ? -14.938 -14.141 -5.184 1 73.88 137 ALA B C 1
ATOM 2610 O O . ALA B 1 137 ? -15.969 -13.617 -5.609 1 73.88 137 ALA B O 1
ATOM 2611 N N . GLY B 1 138 ? -14.344 -15.234 -5.797 1 74.12 138 GLY B N 1
ATOM 2612 C CA . GLY B 1 138 ? -15.031 -15.93 -6.867 1 74.12 138 GLY B CA 1
ATOM 2613 C C . GLY B 1 138 ? -14.422 -15.688 -8.234 1 74.12 138 GLY B C 1
ATOM 2614 O O . GLY B 1 138 ? -14.898 -16.234 -9.234 1 74.12 138 GLY B O 1
ATOM 2615 N N . ILE B 1 139 ? -13.492 -14.953 -8.312 1 80.88 139 ILE B N 1
ATOM 2616 C CA . ILE B 1 139 ? -12.828 -14.695 -9.586 1 80.88 139 ILE B CA 1
ATOM 2617 C C . ILE B 1 139 ? -11.758 -15.758 -9.828 1 80.88 139 ILE B C 1
ATOM 2619 O O . ILE B 1 139 ? -10.891 -15.977 -8.984 1 80.88 139 ILE B O 1
ATOM 2623 N N . PRO B 1 140 ? -11.875 -16.453 -10.922 1 82.88 140 PRO B N 1
ATOM 2624 C CA . PRO B 1 140 ? -10.852 -17.453 -11.211 1 82.88 140 PRO B CA 1
ATOM 2625 C C . PRO B 1 140 ? -9.438 -16.891 -11.188 1 82.88 140 PRO B C 1
ATOM 2627 O O . PRO B 1 140 ? -9.18 -15.828 -11.773 1 82.88 140 PRO B O 1
ATOM 2630 N N . PRO B 1 141 ? -8.516 -17.531 -10.555 1 84.88 141 PRO B N 1
ATOM 2631 C CA . PRO B 1 141 ? -7.152 -17.016 -10.414 1 84.88 141 PRO B CA 1
ATOM 2632 C C . PRO B 1 141 ? -6.473 -16.75 -11.75 1 84.88 141 PRO B C 1
ATOM 2634 O O . PRO B 1 141 ? -5.68 -15.812 -11.875 1 84.88 141 PRO B O 1
ATOM 2637 N N . VAL B 1 142 ? -6.773 -17.562 -12.75 1 85.38 142 VAL B N 1
ATOM 2638 C CA . VAL B 1 142 ? -6.164 -17.391 -14.062 1 85.38 142 VAL B CA 1
ATOM 2639 C C . VAL B 1 142 ? -6.566 -16.031 -14.641 1 85.38 142 VAL B C 1
ATOM 2641 O O . VAL B 1 142 ? -5.75 -15.344 -15.266 1 85.38 142 VAL B O 1
ATOM 2644 N N . ASP B 1 143 ? -7.762 -15.633 -14.414 1 87.38 143 ASP B N 1
ATOM 2645 C CA . ASP B 1 143 ? -8.242 -14.352 -14.906 1 87.38 143 ASP B CA 1
ATOM 2646 C C . ASP B 1 143 ? -7.598 -13.195 -14.148 1 87.38 143 ASP B C 1
ATOM 2648 O O . ASP B 1 143 ? -7.293 -12.156 -14.734 1 87.38 143 ASP B O 1
ATOM 2652 N N . VAL B 1 144 ? -7.395 -13.391 -12.875 1 89.31 144 VAL B N 1
ATOM 2653 C CA . VAL B 1 144 ? -6.754 -12.367 -12.047 1 89.31 144 VAL B CA 1
ATOM 2654 C C . VAL B 1 144 ? -5.316 -12.148 -12.516 1 89.31 144 VAL B C 1
ATOM 2656 O O . VAL B 1 144 ? -4.871 -11.008 -12.648 1 89.31 144 VAL B O 1
ATOM 2659 N N . LEU B 1 145 ? -4.656 -13.219 -12.797 1 89.25 145 LEU B N 1
ATOM 2660 C CA . LEU B 1 145 ? -3.262 -13.141 -13.219 1 89.25 145 LEU B CA 1
ATOM 2661 C C . LEU B 1 145 ? -3.146 -12.492 -14.594 1 89.25 145 LEU B C 1
ATOM 2663 O O . LEU B 1 145 ? -2.215 -11.727 -14.844 1 89.25 145 LEU B O 1
ATOM 2667 N N . ARG B 1 146 ? -4.109 -12.836 -15.469 1 88.06 146 ARG B N 1
ATOM 2668 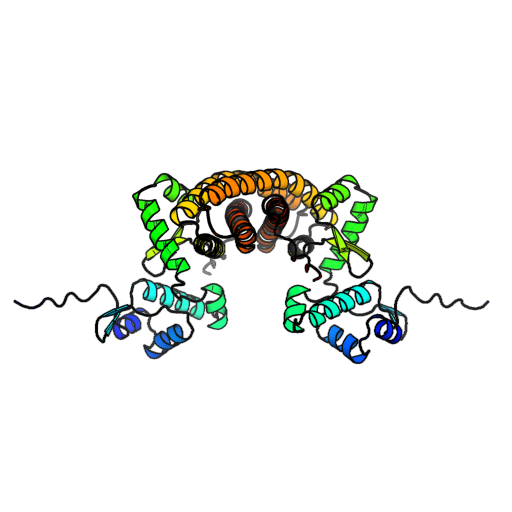C CA . ARG B 1 146 ? -4.141 -12.203 -16.781 1 88.06 146 ARG B CA 1
ATOM 2669 C C . ARG B 1 146 ? -4.316 -10.688 -16.656 1 88.06 146 ARG B C 1
ATOM 2671 O O . ARG B 1 146 ? -3.619 -9.922 -17.328 1 88.06 146 ARG B O 1
ATOM 2678 N N . PHE B 1 147 ? -5.168 -10.328 -15.828 1 90.88 147 PHE B N 1
ATOM 2679 C CA . PHE B 1 147 ? -5.398 -8.906 -15.594 1 90.88 147 PHE B CA 1
ATOM 2680 C C . PHE B 1 147 ? -4.172 -8.258 -14.961 1 90.88 147 PHE B C 1
ATOM 2682 O O . PHE B 1 147 ? -3.832 -7.121 -15.281 1 90.88 147 PHE B O 1
ATOM 2689 N N . LEU B 1 148 ? -3.512 -8.938 -14.039 1 92.56 148 LEU B N 1
ATOM 2690 C CA . LEU B 1 148 ? -2.312 -8.422 -13.383 1 92.56 148 LEU B CA 1
ATOM 2691 C C . LEU B 1 148 ? -1.239 -8.078 -14.414 1 92.56 148 LEU B C 1
ATOM 2693 O O . LEU B 1 148 ? -0.594 -7.035 -14.32 1 92.56 148 LEU B O 1
ATOM 2697 N N . GLY B 1 149 ? -1.062 -8.992 -15.367 1 89.06 149 GLY B N 1
ATOM 2698 C CA . GLY B 1 149 ? -0.101 -8.711 -16.422 1 89.06 149 GLY B CA 1
ATOM 2699 C C . GLY B 1 149 ? -0.394 -7.43 -17.172 1 89.06 149 GLY B C 1
ATOM 2700 O O . GLY B 1 149 ? 0.499 -6.602 -17.375 1 89.06 149 GLY B O 1
ATOM 2701 N N . GLN B 1 150 ? -1.619 -7.238 -17.562 1 89.5 150 GLN B N 1
ATOM 2702 C CA . GLN B 1 150 ? -2.035 -6.031 -18.281 1 89.5 150 GLN B CA 1
ATOM 2703 C C . GLN B 1 150 ? -1.881 -4.793 -17.391 1 89.5 150 GLN B C 1
ATOM 2705 O O . GLN B 1 150 ? -1.439 -3.744 -17.859 1 89.5 150 GLN B O 1
ATOM 2710 N N . LEU B 1 151 ? -2.289 -4.969 -16.188 1 93.12 151 LEU B N 1
ATOM 2711 C CA . LEU B 1 151 ? -2.201 -3.881 -15.227 1 93.12 151 LEU B CA 1
ATOM 2712 C C . LEU B 1 151 ? -0.756 -3.428 -15.047 1 93.12 151 LEU B C 1
ATOM 2714 O O . LEU B 1 151 ? -0.476 -2.227 -15.023 1 93.12 151 LEU B O 1
ATOM 2718 N N . MET B 1 152 ? 0.165 -4.328 -14.977 1 93 152 MET B N 1
ATOM 2719 C CA . MET B 1 152 ? 1.575 -3.998 -14.789 1 93 152 MET B CA 1
ATOM 2720 C C . MET B 1 152 ? 2.115 -3.23 -15.992 1 93 152 MET B C 1
ATOM 2722 O O . MET B 1 152 ? 2.896 -2.291 -15.836 1 93 152 MET B O 1
ATOM 2726 N N . ASP B 1 153 ? 1.697 -3.643 -17.141 1 90.75 153 ASP B N 1
ATOM 2727 C CA . ASP B 1 153 ? 2.113 -2.941 -18.344 1 90.75 153 ASP B CA 1
ATOM 2728 C C . ASP B 1 153 ? 1.638 -1.491 -18.328 1 90.75 153 ASP B C 1
ATOM 2730 O O . ASP B 1 153 ? 2.322 -0.603 -18.844 1 90.75 153 ASP B O 1
ATOM 2734 N N . ARG B 1 154 ? 0.542 -1.308 -17.75 1 91.19 154 ARG B N 1
ATOM 2735 C CA . ARG B 1 154 ? -0.03 0.033 -17.672 1 91.19 154 ARG B CA 1
ATOM 2736 C C . ARG B 1 154 ? 0.609 0.845 -16.547 1 91.19 154 ARG B C 1
ATOM 2738 O O . ARG B 1 154 ? 0.838 2.047 -16.703 1 91.19 154 ARG B O 1
ATOM 2745 N N . MET B 1 155 ? 0.901 0.209 -15.453 1 93.56 155 MET B N 1
ATOM 2746 C CA . MET B 1 155 ? 1.351 0.907 -14.25 1 93.56 155 MET B CA 1
ATOM 2747 C C . MET B 1 155 ? 2.838 1.233 -14.336 1 93.56 155 MET B C 1
ATOM 2749 O O . MET B 1 155 ? 3.291 2.234 -13.781 1 93.56 155 MET B O 1
ATOM 2753 N N . ALA B 1 156 ? 3.596 0.41 -15 1 93.19 156 ALA B N 1
ATOM 2754 C CA . ALA B 1 156 ? 5.047 0.565 -15.023 1 93.19 156 ALA B CA 1
ATOM 2755 C C . ALA B 1 156 ? 5.445 1.937 -15.562 1 93.19 156 ALA B C 1
ATOM 2757 O O . ALA B 1 156 ? 6.207 2.664 -14.922 1 93.19 156 ALA B O 1
ATOM 2758 N N . PRO B 1 157 ? 4.898 2.324 -16.719 1 93.25 157 PRO B N 1
ATOM 2759 C CA . PRO B 1 157 ? 5.262 3.656 -17.203 1 93.25 157 PRO B CA 1
ATOM 2760 C C . PRO B 1 157 ? 4.82 4.773 -16.266 1 93.25 157 PRO B C 1
ATOM 2762 O O . PRO B 1 157 ? 5.488 5.805 -16.172 1 93.25 157 PRO B O 1
ATOM 2765 N N . VAL B 1 158 ? 3.674 4.641 -15.656 1 94.81 158 VAL B N 1
ATOM 2766 C CA . VAL B 1 158 ? 3.188 5.633 -14.703 1 94.81 158 VAL B CA 1
ATOM 2767 C C . VAL B 1 158 ? 4.152 5.734 -13.523 1 94.81 158 VAL B C 1
ATOM 2769 O O . VAL B 1 158 ? 4.531 6.836 -13.109 1 94.81 158 VAL B O 1
ATOM 2772 N N . ALA B 1 159 ? 4.531 4.59 -12.953 1 95.19 159 ALA B N 1
ATOM 2773 C CA . ALA B 1 159 ? 5.48 4.551 -11.844 1 95.19 159 ALA B CA 1
ATOM 2774 C C . ALA B 1 159 ? 6.805 5.203 -12.227 1 95.19 159 ALA B C 1
ATOM 2776 O O . ALA B 1 159 ? 7.359 5.992 -11.461 1 95.19 159 ALA B O 1
ATOM 2777 N N . ASP B 1 160 ? 7.262 4.855 -13.414 1 93.19 160 ASP B N 1
ATOM 2778 C CA . ASP B 1 160 ? 8.508 5.449 -13.891 1 93.19 160 ASP B CA 1
ATOM 2779 C C . ASP B 1 160 ? 8.406 6.973 -13.953 1 93.19 160 ASP B C 1
ATOM 2781 O O . ASP B 1 160 ? 9.32 7.68 -13.523 1 93.19 160 ASP B O 1
ATOM 2785 N N . ALA B 1 161 ? 7.32 7.441 -14.406 1 94.06 161 ALA B N 1
ATOM 2786 C CA . ALA B 1 161 ? 7.113 8.875 -14.578 1 94.06 161 ALA B CA 1
ATOM 2787 C C . ALA B 1 161 ? 7.047 9.586 -13.227 1 94.06 161 ALA B C 1
ATOM 2789 O O . ALA B 1 161 ? 7.668 10.633 -13.039 1 94.06 161 ALA B O 1
ATOM 2790 N N . VAL B 1 162 ? 6.355 9 -12.32 1 93.44 162 VAL B N 1
ATOM 2791 C CA . VAL B 1 162 ? 6.152 9.688 -11.047 1 93.44 162 VAL B CA 1
ATOM 2792 C C . VAL B 1 162 ? 7.418 9.594 -10.203 1 93.44 162 VAL B C 1
ATOM 2794 O O . VAL B 1 162 ? 7.754 10.531 -9.477 1 93.44 162 VAL B O 1
ATOM 2797 N N . VAL B 1 163 ? 8.086 8.5 -10.203 1 91.81 163 VAL B N 1
ATOM 2798 C CA . VAL B 1 163 ? 9.352 8.375 -9.484 1 91.81 163 VAL B CA 1
ATOM 2799 C C . VAL B 1 163 ? 10.367 9.359 -10.055 1 91.81 163 VAL B C 1
ATOM 2801 O O . VAL B 1 163 ? 11.094 10.023 -9.312 1 91.81 163 VAL B O 1
ATOM 2804 N N . GLY B 1 164 ? 10.375 9.383 -11.367 1 88.94 164 GLY B N 1
ATOM 2805 C CA . GLY B 1 164 ? 11.258 10.344 -12.008 1 88.94 164 GLY B CA 1
ATOM 2806 C C . GLY B 1 164 ? 10.969 11.773 -11.609 1 88.94 164 GLY B C 1
ATOM 2807 O O . GLY B 1 164 ? 11.891 12.539 -11.297 1 88.94 164 GLY B O 1
ATOM 2808 N N . ALA B 1 165 ? 9.734 12.141 -11.578 1 88.56 165 ALA B N 1
ATOM 2809 C CA . ALA B 1 165 ? 9.32 13.484 -11.195 1 88.56 165 ALA B CA 1
ATOM 2810 C C . ALA B 1 165 ? 9.672 13.773 -9.734 1 88.56 165 ALA B C 1
ATOM 2812 O O . ALA B 1 165 ? 10.117 14.875 -9.406 1 88.56 165 ALA B O 1
ATOM 2813 N N . ALA B 1 166 ? 9.453 12.789 -8.906 1 86.81 166 ALA B N 1
ATOM 2814 C CA . ALA B 1 166 ? 9.781 12.945 -7.496 1 86.81 166 ALA B CA 1
ATOM 2815 C C . ALA B 1 166 ? 11.289 13.094 -7.293 1 86.81 166 ALA B C 1
ATOM 2817 O O . ALA B 1 166 ? 11.734 13.93 -6.5 1 86.81 166 ALA B O 1
ATOM 2818 N N . ALA B 1 167 ? 12 12.266 -7.953 1 82.31 167 ALA B N 1
ATOM 2819 C CA . ALA B 1 167 ? 13.453 12.328 -7.844 1 82.31 167 ALA B CA 1
ATOM 2820 C C . ALA B 1 167 ? 13.977 13.688 -8.273 1 82.31 167 ALA B C 1
ATOM 2822 O O . ALA B 1 167 ? 14.906 14.227 -7.66 1 82.31 167 ALA B O 1
ATOM 2823 N N . GLU B 1 168 ? 13.469 14.164 -9.289 1 81.44 168 GLU B N 1
ATOM 2824 C CA . GLU B 1 168 ? 13.875 15.477 -9.789 1 81.44 168 GLU B CA 1
ATOM 2825 C C . GLU B 1 168 ? 13.594 16.562 -8.766 1 81.44 168 GLU B C 1
ATOM 2827 O O . GLU B 1 168 ? 14.406 17.484 -8.586 1 81.44 168 GLU B O 1
ATOM 2832 N N . ARG B 1 169 ? 12.492 16.531 -8.086 1 74.69 169 ARG B N 1
ATOM 2833 C CA . ARG B 1 169 ? 12.078 17.547 -7.121 1 74.69 169 ARG B CA 1
ATOM 2834 C C . ARG B 1 169 ? 12.852 17.391 -5.812 1 74.69 169 ARG B C 1
ATOM 2836 O O . ARG B 1 169 ? 13.195 18.391 -5.176 1 74.69 169 ARG B O 1
ATOM 2843 N N . LEU B 1 170 ? 13.086 16.141 -5.418 1 68.06 170 LEU B N 1
ATOM 2844 C CA . LEU B 1 170 ? 13.766 15.867 -4.156 1 68.06 170 LEU B CA 1
ATOM 2845 C C . LEU B 1 170 ? 15.273 16.047 -4.297 1 68.06 170 LEU B C 1
ATOM 2847 O O . LEU B 1 170 ? 15.953 16.406 -3.332 1 68.06 170 LEU B O 1
ATOM 2851 N N . THR B 1 171 ? 15.883 15.438 -5.277 1 59.88 171 THR B N 1
ATOM 2852 C CA . THR B 1 171 ? 17.312 15.656 -5.492 1 59.88 171 THR B CA 1
ATOM 2853 C C . THR B 1 171 ? 17.609 17.141 -5.617 1 59.88 171 THR B C 1
ATOM 2855 O O . THR B 1 171 ? 18.703 17.594 -5.254 1 59.88 171 THR B O 1
ATOM 2858 N N . VAL B 1 172 ? 16.766 17.891 -6.191 1 54.34 172 VAL B N 1
ATOM 2859 C CA . VAL B 1 172 ? 17.047 19.312 -6.254 1 54.34 172 VAL B CA 1
ATOM 2860 C C . VAL B 1 172 ? 17.109 19.891 -4.84 1 54.34 172 VAL B C 1
ATOM 2862 O O . VAL B 1 172 ? 17.859 20.828 -4.578 1 54.34 172 VAL B O 1
ATOM 2865 N N . ALA B 1 173 ? 16.375 19.281 -3.951 1 50.56 173 ALA B N 1
ATOM 2866 C CA . ALA B 1 173 ? 16.438 19.766 -2.574 1 50.56 173 ALA B CA 1
ATOM 2867 C C . ALA B 1 173 ? 17.719 19.297 -1.897 1 50.56 173 ALA B C 1
ATOM 2869 O O . ALA B 1 173 ? 18.016 19.672 -0.758 1 50.56 173 ALA B O 1
ATOM 2870 N N . ASP B 1 174 ? 18.391 18.219 -2.381 1 47.41 174 ASP B N 1
ATOM 2871 C CA . ASP B 1 174 ? 19.656 17.75 -1.849 1 47.41 174 ASP B CA 1
ATOM 2872 C C . ASP B 1 174 ? 20.703 18.859 -1.845 1 47.41 174 ASP B C 1
ATOM 2874 O O . ASP B 1 174 ? 21.047 19.406 -2.898 1 47.41 174 ASP B O 1
ATOM 2878 N N . SER B 1 175 ? 20.719 19.656 -0.868 1 45.12 175 SER B N 1
ATOM 2879 C CA . SER B 1 175 ? 21.953 20.344 -0.508 1 45.12 175 SER B CA 1
ATOM 2880 C C . SER B 1 175 ? 23.172 19.469 -0.76 1 45.12 175 SER B C 1
ATOM 2882 O O . SER B 1 175 ? 23.078 18.234 -0.752 1 45.12 175 SER B O 1
ATOM 2884 N N . PRO B 1 176 ? 24.438 19.953 -1.078 1 40.88 176 PRO B N 1
ATOM 2885 C CA . PRO B 1 176 ? 25.766 19.375 -1.287 1 40.88 176 PRO B CA 1
ATOM 2886 C C . PRO B 1 176 ? 26.016 18.141 -0.419 1 40.88 176 PRO B C 1
ATOM 2888 O O . PRO B 1 176 ? 26.906 17.344 -0.718 1 40.88 176 PRO B O 1
ATOM 2891 N N . SER B 1 177 ? 25.938 18.234 0.908 1 41.53 177 SER B N 1
ATOM 2892 C CA . SER B 1 177 ? 26.672 17.266 1.721 1 41.53 177 SER B CA 1
ATOM 2893 C C . SER B 1 177 ? 26.141 15.852 1.506 1 41.53 177 SER B C 1
ATOM 2895 O O . SER B 1 177 ? 26.891 14.961 1.077 1 41.53 177 SER B O 1
ATOM 2897 N N . GLY B 1 178 ? 25.359 14.984 2.605 1 40.34 178 GLY B N 1
ATOM 2898 C CA . GLY B 1 178 ? 25.328 13.562 2.902 1 40.34 178 GLY B CA 1
ATOM 2899 C C . GLY B 1 178 ? 24.359 12.789 2.012 1 40.34 178 GLY B C 1
ATOM 2900 O O . GLY B 1 178 ? 23.516 13.383 1.348 1 40.34 178 GLY B O 1
ATOM 2901 N N . GLY B 1 179 ? 24.734 11.562 1.45 1 41.88 179 GLY B N 1
ATOM 2902 C CA . GLY B 1 179 ? 24.234 10.391 0.745 1 41.88 179 GLY B CA 1
ATOM 2903 C C . GLY B 1 179 ? 22.75 10.18 0.931 1 41.88 179 GLY B C 1
ATOM 2904 O O . GLY B 1 179 ? 22.188 10.5 1.985 1 41.88 179 GLY B O 1
ATOM 2905 N N . ALA B 1 180 ? 22.031 10.422 -0.057 1 48.03 180 ALA B N 1
ATOM 2906 C CA . ALA B 1 180 ? 20.625 10.039 -0.002 1 48.03 180 ALA B CA 1
ATOM 2907 C C . ALA B 1 180 ? 20.422 8.836 0.909 1 48.03 180 ALA B C 1
ATOM 2909 O O . ALA B 1 180 ? 21 7.77 0.685 1 48.03 180 ALA B O 1
ATOM 2910 N N . SER B 1 181 ? 20.25 8.906 2.129 1 51.94 181 SER B N 1
ATOM 2911 C CA . SER B 1 181 ? 20.062 7.781 3.035 1 51.94 181 SER B CA 1
ATOM 2912 C C . SER B 1 181 ? 19.109 6.742 2.443 1 51.94 181 SER B C 1
ATOM 2914 O O . SER B 1 181 ? 18.203 7.09 1.688 1 51.94 181 SER B O 1
ATOM 2916 N N . PRO B 1 182 ? 19.562 5.484 2.064 1 53.53 182 PRO B N 1
ATOM 2917 C CA . PRO B 1 182 ? 18.734 4.34 1.676 1 53.53 182 PRO B CA 1
ATOM 2918 C C . PRO B 1 182 ? 17.297 4.465 2.154 1 53.53 182 PRO B C 1
ATOM 2920 O O . PRO B 1 182 ? 16.375 3.965 1.499 1 53.53 182 PRO B O 1
ATOM 2923 N N . ASP B 1 183 ? 17.078 5.48 2.967 1 69.94 183 ASP B N 1
ATOM 2924 C CA . ASP B 1 183 ? 15.781 5.656 3.627 1 69.94 183 ASP B CA 1
ATOM 2925 C C . ASP B 1 183 ? 14.867 6.57 2.814 1 69.94 183 ASP B C 1
ATOM 2927 O O . ASP B 1 183 ? 13.648 6.43 2.857 1 69.94 183 ASP B O 1
ATOM 2931 N N . LEU B 1 184 ? 15.594 7.156 1.724 1 76.81 184 LEU B N 1
ATOM 2932 C CA . LEU B 1 184 ? 14.773 8.102 0.971 1 76.81 184 LEU B CA 1
ATOM 2933 C C . LEU B 1 184 ? 13.93 7.371 -0.071 1 76.81 184 LEU B C 1
ATOM 2935 O O . LEU B 1 184 ? 12.758 7.699 -0.267 1 76.81 184 LEU B O 1
ATOM 2939 N N . GLY B 1 185 ? 14.586 6.332 -0.695 1 80.69 185 GLY B N 1
ATOM 2940 C CA . GLY B 1 185 ? 13.867 5.543 -1.684 1 80.69 185 GLY B CA 1
ATOM 2941 C C . GLY B 1 185 ? 12.633 4.859 -1.121 1 80.69 185 GLY B C 1
ATOM 2942 O O . GLY B 1 185 ? 11.57 4.871 -1.747 1 80.69 185 GLY B O 1
ATOM 2943 N N . SER B 1 186 ? 12.805 4.348 -0.024 1 82.31 186 SER B N 1
ATOM 2944 C CA . SER B 1 186 ? 11.695 3.656 0.611 1 82.31 186 SER B CA 1
ATOM 2945 C C . SER B 1 186 ? 10.602 4.637 1.024 1 82.31 186 SER B C 1
ATOM 2947 O O . SER B 1 186 ? 9.406 4.352 0.862 1 82.31 186 SER B O 1
ATOM 2949 N N . SER B 1 187 ? 11.047 5.742 1.537 1 83.75 187 SER B N 1
ATOM 2950 C CA . SER B 1 187 ? 10.086 6.758 1.949 1 83.75 187 SER B CA 1
ATOM 2951 C C . SER B 1 187 ? 9.328 7.32 0.752 1 83.75 187 SER B C 1
ATOM 2953 O O . SER B 1 187 ? 8.125 7.578 0.839 1 83.75 187 SER B O 1
ATOM 2955 N N . LEU B 1 188 ? 10.023 7.461 -0.312 1 88.62 188 LEU B N 1
ATOM 2956 C CA . LEU B 1 188 ? 9.398 7.949 -1.538 1 88.62 188 LEU B CA 1
ATOM 2957 C C . LEU B 1 188 ? 8.383 6.945 -2.066 1 88.62 188 LEU B C 1
ATOM 2959 O O . LEU B 1 188 ? 7.273 7.324 -2.457 1 88.62 188 LEU B O 1
ATOM 2963 N N . ALA B 1 189 ? 8.758 5.703 -2.059 1 90.62 189 ALA B N 1
ATOM 2964 C CA . ALA B 1 189 ? 7.844 4.656 -2.506 1 90.62 189 ALA B CA 1
ATOM 2965 C C . ALA B 1 189 ? 6.57 4.645 -1.665 1 90.62 189 ALA B C 1
ATOM 2967 O O . ALA B 1 189 ? 5.465 4.594 -2.205 1 90.62 189 ALA B O 1
ATOM 2968 N N . ASP B 1 190 ? 6.734 4.711 -0.386 1 88.75 190 ASP B N 1
ATOM 2969 C CA . ASP B 1 190 ? 5.586 4.719 0.516 1 88.75 190 ASP B CA 1
ATOM 2970 C C . ASP B 1 190 ? 4.68 5.914 0.241 1 88.75 190 ASP B C 1
ATOM 2972 O O . ASP B 1 190 ? 3.453 5.789 0.277 1 88.75 190 ASP B O 1
ATOM 2976 N N . PHE B 1 191 ? 5.309 6.984 -0.012 1 92.31 191 PHE B N 1
ATOM 2977 C CA . PHE B 1 191 ? 4.582 8.211 -0.318 1 92.31 191 PHE B CA 1
ATOM 2978 C C . PHE B 1 191 ? 3.77 8.055 -1.597 1 92.31 191 PHE B C 1
ATOM 2980 O O . PHE B 1 191 ? 2.568 8.328 -1.613 1 92.31 191 PHE B O 1
ATOM 2987 N N . LEU B 1 192 ? 4.344 7.625 -2.668 1 94.5 192 LEU B N 1
ATOM 2988 C CA . LEU B 1 192 ? 3.686 7.461 -3.961 1 94.5 192 LEU B CA 1
ATOM 2989 C C . LEU B 1 192 ? 2.572 6.426 -3.879 1 94.5 192 LEU B C 1
ATOM 2991 O O . LEU B 1 192 ? 1.479 6.637 -4.406 1 94.5 192 LEU B O 1
ATOM 2995 N N . VAL B 1 193 ? 2.797 5.344 -3.182 1 94.31 193 VAL B N 1
ATOM 2996 C CA . VAL B 1 193 ? 1.833 4.258 -3.061 1 94.31 193 VAL B CA 1
ATOM 2997 C C . VAL B 1 193 ? 0.64 4.711 -2.223 1 94.31 193 VAL B C 1
ATOM 2999 O O . VAL B 1 193 ? -0.507 4.391 -2.539 1 94.31 193 VAL B O 1
ATOM 3002 N N . SER B 1 194 ? 0.927 5.457 -1.166 1 92.75 194 SER B N 1
ATOM 3003 C CA . SER B 1 194 ? -0.169 5.941 -0.333 1 92.75 194 SER B CA 1
ATOM 3004 C C . SER B 1 194 ? -1.074 6.895 -1.107 1 92.75 194 SER B C 1
ATOM 3006 O O . SER B 1 194 ? -2.293 6.883 -0.924 1 92.75 194 SER B O 1
ATOM 3008 N N . ALA B 1 195 ? -0.497 7.719 -1.931 1 93.44 195 ALA B N 1
ATOM 3009 C CA . ALA B 1 195 ? -1.277 8.617 -2.781 1 93.44 195 ALA B CA 1
ATOM 3010 C C . ALA B 1 195 ? -2.154 7.824 -3.748 1 93.44 195 ALA B C 1
ATOM 3012 O O . ALA B 1 195 ? -3.338 8.125 -3.91 1 93.44 195 ALA B O 1
ATOM 3013 N N . PHE B 1 196 ? -1.553 6.844 -4.367 1 95.5 196 PHE B N 1
ATOM 3014 C CA . PHE B 1 196 ? -2.311 6.016 -5.301 1 95.5 196 PHE B CA 1
ATOM 3015 C C . PHE B 1 196 ? -3.434 5.277 -4.582 1 95.5 196 PHE B C 1
ATOM 3017 O O . PHE B 1 196 ? -4.531 5.133 -5.117 1 95.5 196 PHE B O 1
ATOM 3024 N N . ARG B 1 197 ? -3.16 4.746 -3.416 1 93.19 197 ARG B N 1
ATOM 3025 C CA . ARG B 1 197 ? -4.188 4.074 -2.629 1 93.19 197 ARG B CA 1
ATOM 3026 C C . ARG B 1 197 ? -5.395 4.98 -2.412 1 93.19 197 ARG B C 1
ATOM 3028 O O . ARG B 1 197 ? -6.539 4.551 -2.562 1 93.19 197 ARG B O 1
ATOM 3035 N N . THR B 1 198 ? -5.117 6.191 -2.064 1 90.38 198 THR B N 1
ATOM 3036 C CA . THR B 1 198 ? -6.184 7.156 -1.84 1 90.38 198 THR B CA 1
ATOM 3037 C C . THR B 1 198 ? -7.02 7.344 -3.104 1 90.38 198 THR B C 1
ATOM 3039 O O . THR B 1 198 ? -8.25 7.316 -3.051 1 90.38 198 THR B O 1
ATOM 3042 N N . ALA B 1 199 ? -6.391 7.508 -4.211 1 92.69 199 ALA B N 1
ATOM 3043 C CA . ALA B 1 199 ? -7.082 7.691 -5.48 1 92.69 199 ALA B CA 1
AT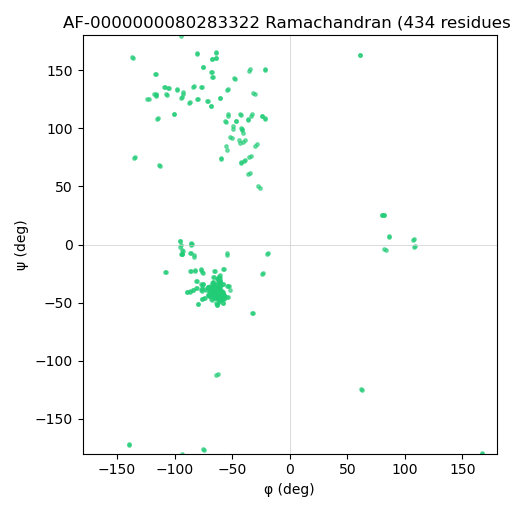OM 3044 C C . ALA B 1 199 ? -7.926 6.465 -5.828 1 92.69 199 ALA B C 1
ATOM 3046 O O . ALA B 1 199 ? -9.062 6.598 -6.289 1 92.69 199 ALA B O 1
ATOM 3047 N N . VAL B 1 200 ? -7.387 5.289 -5.59 1 93.5 200 VAL B N 1
ATOM 3048 C CA . VAL B 1 200 ? -8.078 4.047 -5.906 1 93.5 200 VAL B CA 1
ATOM 3049 C C . VAL B 1 200 ? -9.297 3.889 -5 1 93.5 200 VAL B C 1
ATOM 3051 O O . VAL B 1 200 ? -10.375 3.52 -5.461 1 93.5 200 VAL B O 1
ATOM 3054 N N . GLU B 1 201 ? -9.117 4.098 -3.727 1 88.12 201 GLU B N 1
ATOM 3055 C CA . GLU B 1 201 ? -10.227 3.975 -2.785 1 88.12 201 GLU B CA 1
ATOM 3056 C C . GLU B 1 201 ? -11.359 4.938 -3.139 1 88.12 201 GLU B C 1
ATOM 3058 O O . GLU B 1 201 ? -12.539 4.582 -3.039 1 88.12 201 GLU B O 1
ATOM 3063 N N . ASN B 1 202 ? -11.008 6.133 -3.498 1 86.69 202 ASN B N 1
ATOM 3064 C CA . ASN B 1 202 ? -12.008 7.086 -3.959 1 86.69 202 ASN B CA 1
ATOM 3065 C C . ASN B 1 202 ? -12.758 6.566 -5.18 1 86.69 202 ASN B C 1
ATOM 3067 O O . ASN B 1 202 ? -13.984 6.664 -5.25 1 86.69 202 ASN B O 1
ATOM 3071 N N . ALA B 1 203 ? -12.031 5.965 -6.102 1 88.69 203 ALA B N 1
ATOM 3072 C CA . ALA B 1 203 ? -12.625 5.445 -7.332 1 88.69 203 ALA B CA 1
ATOM 3073 C C . ALA B 1 203 ? -13.508 4.234 -7.051 1 88.69 203 ALA B C 1
ATOM 3075 O O . ALA B 1 203 ? -14.578 4.09 -7.641 1 88.69 203 ALA B O 1
ATOM 3076 N N . VAL B 1 204 ? -13.031 3.357 -6.164 1 84.88 204 VAL B N 1
ATOM 3077 C CA . VAL B 1 204 ? -13.781 2.152 -5.824 1 84.88 204 VAL B CA 1
ATOM 3078 C C . VAL B 1 204 ? -15.086 2.533 -5.129 1 84.88 204 VAL B C 1
ATOM 3080 O O . VAL B 1 204 ? -16.125 1.918 -5.371 1 84.88 204 VAL B O 1
ATOM 3083 N N . GLU B 1 205 ? -14.977 3.504 -4.258 1 80.5 205 GLU B N 1
ATOM 3084 C CA . GLU B 1 205 ? -16.172 3.971 -3.564 1 80.5 205 GLU B CA 1
ATOM 3085 C C . GLU B 1 205 ? -17.219 4.5 -4.551 1 80.5 205 GLU B C 1
ATOM 3087 O O . GLU B 1 205 ? -18.422 4.332 -4.344 1 80.5 205 GLU B O 1
ATOM 3092 N N . LEU B 1 206 ? -16.766 5.098 -5.578 1 77.75 206 LEU B N 1
ATOM 3093 C CA . LEU B 1 206 ? -17.656 5.652 -6.594 1 77.75 206 LEU B CA 1
ATOM 3094 C C . LEU B 1 206 ? -18.219 4.547 -7.48 1 77.75 206 LEU B C 1
ATOM 3096 O O . LEU B 1 206 ? -19.375 4.625 -7.918 1 77.75 206 LEU B O 1
ATOM 3100 N N . THR B 1 207 ? -17.438 3.512 -7.746 1 76.56 207 THR B N 1
ATOM 3101 C CA . THR B 1 207 ? -17.797 2.445 -8.672 1 76.56 207 THR B CA 1
ATOM 3102 C C . THR B 1 207 ? -18.594 1.358 -7.953 1 76.56 207 THR B C 1
ATOM 3104 O O . THR B 1 207 ? -19.484 0.743 -8.547 1 76.56 207 THR B O 1
ATOM 3107 N N . PHE B 1 208 ? -18.172 1.02 -6.711 1 69.94 208 PHE B N 1
ATOM 3108 C CA . PHE B 1 208 ? -18.844 0.026 -5.887 1 69.94 208 PHE B CA 1
ATOM 3109 C C . PHE B 1 208 ? -19.484 0.68 -4.668 1 69.94 208 PHE B C 1
ATOM 3111 O O . PHE B 1 208 ? -19 0.521 -3.545 1 69.94 208 PHE B O 1
ATOM 3118 N N . PRO B 1 209 ? -20.438 1.438 -4.879 1 55.5 209 PRO B N 1
ATOM 3119 C CA . PRO B 1 209 ? -21.016 2.143 -3.736 1 55.5 209 PRO B CA 1
ATOM 3120 C C . PRO B 1 209 ? -21.547 1.191 -2.664 1 55.5 209 PRO B C 1
ATOM 3122 O O . PRO B 1 209 ? -22.172 0.176 -2.986 1 55.5 209 PRO B O 1
ATOM 3125 N N . GLY B 1 210 ? -20.688 0.555 -1.91 1 50.59 210 GLY B N 1
ATOM 3126 C CA . GLY B 1 210 ? -21.219 -0.288 -0.845 1 50.59 210 GLY B CA 1
ATOM 3127 C C . GLY B 1 210 ? -22.531 0.205 -0.283 1 50.59 210 GLY B C 1
ATOM 3128 O O . GLY B 1 210 ? -22.875 1.382 -0.425 1 50.59 210 GLY B O 1
ATOM 3129 N N . ARG B 1 211 ? -23.578 -0.796 -0.212 1 44.62 211 ARG B N 1
ATOM 3130 C CA . ARG B 1 211 ? -24.75 -0.491 0.596 1 44.62 211 ARG B CA 1
ATOM 3131 C C . ARG B 1 211 ? -24.359 0.155 1.92 1 44.62 211 ARG B C 1
ATOM 3133 O O . ARG B 1 211 ? -23.484 -0.362 2.635 1 44.62 211 ARG B O 1
ATOM 3140 N N . GLY B 1 212 ? -24.203 1.478 1.992 1 34.53 212 GLY B N 1
ATOM 3141 C CA . GLY B 1 212 ? -24.094 2.076 3.312 1 34.53 212 GLY B CA 1
ATOM 3142 C C . GLY B 1 212 ? -24.672 1.206 4.41 1 34.53 212 GLY B C 1
ATOM 3143 O O . GLY B 1 212 ? -25.406 0.251 4.137 1 34.53 212 GLY B O 1
ATOM 3144 N N . PRO B 1 213 ? -24.219 1.251 5.617 1 34.78 213 PRO B N 1
ATOM 3145 C CA . PRO B 1 213 ? -25.062 0.604 6.625 1 34.78 213 PRO B CA 1
ATOM 3146 C C . PRO B 1 213 ? -26.547 0.705 6.301 1 34.78 213 PRO B C 1
ATOM 3148 O O . PRO B 1 213 ? -26.984 1.681 5.688 1 34.78 213 PRO B O 1
ATOM 3151 N N . GLY B 1 214 ? -27.219 -0.353 5.996 1 31.61 214 GLY B N 1
ATOM 3152 C CA . GLY B 1 214 ? -28.656 -0.576 5.988 1 31.61 214 GLY B CA 1
ATOM 3153 C C . GLY B 1 214 ? -29.406 0.364 6.914 1 31.61 214 GLY B C 1
ATOM 3154 O O . GLY B 1 214 ? -29.016 0.552 8.07 1 31.61 214 GLY B O 1
ATOM 3155 N N . LYS B 1 215 ? -30.188 1.303 6.434 1 33.16 215 LYS B N 1
ATOM 3156 C CA . LYS B 1 215 ? -31.359 1.87 7.117 1 33.16 215 LYS B CA 1
ATOM 3157 C C . LYS B 1 215 ? -32.156 0.783 7.812 1 33.16 215 LYS B C 1
ATOM 3159 O O . LYS B 1 215 ? -32.656 -0.153 7.168 1 33.16 215 LYS B O 1
ATOM 3164 N N . ARG B 1 216 ? -31.953 0.651 9.125 1 31.42 216 ARG B N 1
ATOM 3165 C CA . ARG B 1 216 ? -33.031 -0.007 9.867 1 31.42 216 ARG B CA 1
ATOM 3166 C C . ARG B 1 216 ? -34.406 0.447 9.367 1 31.42 216 ARG B C 1
ATOM 3168 O O . ARG B 1 216 ? -34.719 1.638 9.406 1 31.42 216 ARG B O 1
ATOM 3175 N N . ARG B 1 217 ? -34.969 -0.23 8.555 1 28.11 217 ARG B N 1
ATOM 3176 C CA . ARG B 1 217 ? -36.406 -0.1 8.453 1 28.11 217 ARG B CA 1
ATOM 3177 C C . ARG B 1 217 ? -37.062 -0.189 9.828 1 28.11 217 ARG B C 1
ATOM 3179 O O . ARG B 1 217 ? -36.875 -1.158 10.562 1 28.11 217 ARG B O 1
ATOM 3186 N N . SER B 1 218 ? -37.406 0.956 10.438 1 25.34 218 SER B N 1
ATOM 3187 C CA . SER B 1 218 ? -38.5 0.981 11.43 1 25.34 218 SER B CA 1
ATOM 3188 C C . SER B 1 218 ? -39.656 0.085 11.008 1 25.34 218 SER B C 1
ATOM 3190 O O . SER B 1 218 ? -40.25 0.299 9.961 1 25.34 218 SER B O 1
ATOM 3192 N N . ARG B 1 219 ? -39.625 -1.187 11.414 1 21.64 219 ARG B N 1
ATOM 3193 C CA . ARG B 1 219 ? -40.969 -1.53 11.867 1 21.64 219 ARG B CA 1
ATOM 3194 C C . ARG B 1 219 ? -41.312 -0.789 13.156 1 21.64 219 ARG B C 1
ATOM 3196 O O . ARG B 1 219 ? -40.469 -0.679 14.062 1 21.64 219 ARG B O 1
#

InterPro domains:
  IPR000551 MerR-type HTH domain [PF13411] (11-76)
  IPR000551 MerR-type HTH domain [PS50937] (10-78)
  IPR000551 MerR-type HTH domain [SM00422] (11-79)
  IPR009061 Putative DNA-binding domain superfamily [SSF46955] (11-89)
  IPR047057 MerR transcriptional regulator [PTHR30204] (9-106)

Secondary structure (DSSP, 8-state):
--------SSB-HHHHHHHHT--HHHHHHHHHTTSSPPPEEETTEEEB-HHHHHHHHHHHHHHHTT--HHHHHHHH---S--HHHHHHHHHHHHHHHH-HHHHHHHHHTT-EEE-TTS-EEES-HHHHHHHHHHHHTT--HHHHHHHHHHHHHHHHHHHHHHHHHHHHHHHHT--SSS---THHHHHHHHHHHHHHHHHHHHHHHHHS----S------/--------SSB-HHHHHHHHT--HHHHHHHHHTTSSPPPEEETTEEEB-HHHHHHHHHHHHHHHTT--HHHHHHHH---S--HHHHHHHHHHHHHHHH-HHHHHHHHHTT-EEE-TTS-EEES-HHHHHHHHHHHHTT--HHHHHHHHHHHHHHHHHHHHHHHHHHHHHHHHT--SSS---THHHHHHHHHHHHHHHHHHHHHHHHHS----S------

Nearest PDB structures (foldseek):
  4r4e-assembly1_A  TM=7.937E-01  e=2.206E-02  Bacillus subtilis subsp. subtilis str. 168
  2zhh-assembly1_A-2  TM=6.086E-01  e=2.488E-02  Escherichia coli K-12
  3gp4-assembly1_A  TM=4.868E-01  e=5.188E-03  Listeria monocytogenes serotype 4b str. F2365
  2zhg-assembly1_A-2  TM=6.348E-01  e=6.935E-02  Escherichia coli K-12
  1y10-assembly3_B  TM=3.843E-01  e=1.058E-01  Mycobacterium tuberculosis

Foldseek 3Di:
DPPPVPPPAFDFLVRLCVVLVHDSVVLVVCCVVQLAEFFDDDDPTGGHALQRNVSSNVVVVVVVVPDDPVVVCVVSPRNHVPVLQVQLLVLLVVCVPPPVVLNVLCVVLPQWDAHSNRGIGGPDVVVSVVLSVVVVVPDRSNVVSSVVSVVCVVVVVVVVVVVVVVCVVVVVVDDPDDDPPPVVVVVVVVVVVVVVVVVVVVVCCVVVVPPDPDDPDDD/DPPPVCPPAFDFLVRLCVVLVHDSVVLVVCCVVQLAEFFDDDDPTGGHAQQRNQSSNVVVVVVVVPDDPVVVCVVSPRPHVPVLQVQLLVLLVVCVPPPVVLNVLCVVLPQWDAHSNRGIGGPDVVVSVVLSVVVVVPDRSNVVSSVVSVVCVVVVVVVVVVVVVVCVVVVVVDDPDDDPPPVNVVVVVVVVVVVVVVVVVVVCCVVVVPPDPDDPPDD